Protein AF-A0A4Z2IDH7-F1 (afdb_monomer_lite)

Structure (mmCIF, N/CA/C/O backbone):
data_AF-A0A4Z2IDH7-F1
#
_entry.id   AF-A0A4Z2IDH7-F1
#
loop_
_atom_site.group_PDB
_atom_site.id
_atom_site.type_symbol
_atom_site.label_atom_id
_atom_site.label_alt_id
_atom_site.label_comp_id
_atom_site.label_asym_id
_atom_site.label_entity_id
_atom_site.label_seq_id
_atom_site.pdbx_PDB_ins_code
_atom_site.Cartn_x
_atom_site.Cartn_y
_atom_site.Cartn_z
_atom_site.occupancy
_atom_site.B_iso_or_equiv
_atom_site.auth_seq_id
_atom_site.auth_comp_id
_atom_site.auth_asym_id
_atom_site.auth_atom_id
_atom_site.pdbx_PDB_model_num
ATOM 1 N N . MET A 1 1 ? -23.208 -1.886 43.764 1.00 25.34 1 MET A N 1
ATOM 2 C CA . MET A 1 1 ? -23.148 -1.402 42.373 1.00 25.34 1 MET A CA 1
ATOM 3 C C . MET A 1 1 ? -24.430 -1.863 41.699 1.00 25.34 1 MET A C 1
ATOM 5 O O . MET A 1 1 ? -24.560 -3.045 41.411 1.00 25.34 1 MET A O 1
ATOM 9 N N . TYR A 1 2 ? -25.437 -0.991 41.629 1.00 22.61 2 TYR A N 1
ATOM 10 C CA . TYR A 1 2 ? -26.725 -1.311 41.009 1.00 22.61 2 TYR A CA 1
ATOM 11 C C . TYR A 1 2 ? -26.561 -1.162 39.497 1.00 22.61 2 TYR A C 1
ATOM 13 O O . TYR A 1 2 ? -26.790 -0.091 38.950 1.00 22.61 2 TYR A O 1
ATOM 21 N N . ILE A 1 3 ? -26.103 -2.221 38.831 1.00 31.30 3 ILE A N 1
ATOM 22 C CA . ILE A 1 3 ? -26.179 -2.287 37.372 1.00 31.30 3 ILE A CA 1
ATOM 23 C C . ILE A 1 3 ? -27.661 -2.475 37.059 1.00 31.30 3 ILE A C 1
ATOM 25 O O . ILE A 1 3 ? -28.255 -3.494 37.420 1.00 31.30 3 ILE A O 1
ATOM 29 N N . GLN A 1 4 ? -28.284 -1.460 36.467 1.00 37.16 4 GLN A N 1
ATOM 30 C CA . GLN A 1 4 ? -29.671 -1.529 36.033 1.00 37.16 4 GLN A CA 1
ATOM 31 C C . GLN A 1 4 ? -29.752 -2.449 34.815 1.00 37.16 4 GLN A C 1
ATOM 33 O O . GLN A 1 4 ? -29.723 -2.009 33.670 1.00 37.16 4 GLN A O 1
ATOM 38 N N . PHE A 1 5 ? -29.826 -3.754 35.068 1.00 53.69 5 PHE A N 1
ATOM 39 C CA . PHE A 1 5 ? -30.137 -4.721 34.031 1.00 53.69 5 PHE A CA 1
ATOM 40 C C . PHE A 1 5 ? -31.529 -4.406 33.487 1.00 53.69 5 PHE A C 1
ATOM 42 O O . PHE A 1 5 ? -32.485 -4.225 34.246 1.00 53.69 5 PHE A O 1
ATOM 49 N N . CYS A 1 6 ? -31.657 -4.333 32.164 1.00 60.47 6 CYS A N 1
ATOM 50 C CA . CYS A 1 6 ? -32.967 -4.320 31.538 1.00 60.47 6 CYS A CA 1
ATOM 51 C C . CYS A 1 6 ? -33.608 -5.687 31.824 1.00 60.47 6 CYS A C 1
ATOM 53 O O . CYS A 1 6 ? -33.248 -6.690 31.217 1.00 60.47 6 CYS A O 1
ATOM 55 N N . ILE A 1 7 ? -34.484 -5.749 32.826 1.00 75.94 7 ILE A N 1
ATOM 56 C CA . ILE A 1 7 ? -35.133 -6.996 33.261 1.00 75.94 7 ILE A CA 1
ATOM 57 C C . ILE A 1 7 ? -36.333 -7.360 32.386 1.00 75.94 7 ILE A C 1
ATOM 59 O O . ILE A 1 7 ? -36.768 -8.509 32.385 1.00 75.94 7 ILE A O 1
ATOM 63 N N . GLN A 1 8 ? -36.866 -6.387 31.646 1.00 83.69 8 GLN A N 1
ATOM 64 C CA . GLN A 1 8 ? -38.065 -6.532 30.835 1.00 83.69 8 GLN A CA 1
ATOM 65 C C . GLN A 1 8 ? -37.914 -5.844 29.483 1.00 83.69 8 GLN A C 1
ATOM 67 O O . GLN A 1 8 ? -37.375 -4.743 29.390 1.00 83.69 8 GLN A O 1
ATOM 72 N N . VAL A 1 9 ? -38.457 -6.475 28.447 1.00 84.88 9 VAL A N 1
ATOM 73 C CA . VAL A 1 9 ? -38.640 -5.891 27.119 1.00 84.88 9 VAL A CA 1
ATOM 74 C C . VAL A 1 9 ? -40.101 -5.505 26.936 1.00 84.88 9 VAL A C 1
ATOM 76 O O . VAL A 1 9 ? -40.999 -6.254 27.318 1.00 84.88 9 VAL A O 1
ATOM 79 N N . LYS A 1 10 ? -40.341 -4.337 26.337 1.00 86.56 10 LYS A N 1
ATOM 80 C CA . LYS A 1 10 ? -41.682 -3.867 25.998 1.00 86.56 10 LYS A CA 1
ATOM 81 C C . LYS A 1 10 ? -41.904 -3.944 24.490 1.00 86.56 10 LYS A C 1
ATOM 83 O O . LYS A 1 10 ? -41.189 -3.310 23.716 1.00 86.56 10 LYS A O 1
ATOM 88 N N . ILE A 1 11 ? -42.899 -4.714 24.077 1.00 85.38 11 ILE A N 1
ATOM 89 C CA . ILE A 1 11 ? -43.191 -5.064 22.689 1.00 85.38 11 ILE A CA 1
ATOM 90 C C . ILE A 1 11 ? -44.459 -4.325 22.271 1.00 85.38 11 ILE A C 1
ATOM 92 O O . ILE A 1 11 ? -45.530 -4.540 22.833 1.00 85.38 11 ILE A O 1
ATOM 96 N N . ASN A 1 12 ? -44.332 -3.429 21.292 1.00 84.81 12 ASN A N 1
ATOM 97 C CA . ASN A 1 12 ? -45.478 -2.763 20.680 1.00 84.81 12 ASN A CA 1
ATOM 98 C C . ASN A 1 12 ? -45.909 -3.536 19.429 1.00 84.81 12 ASN A C 1
ATOM 100 O O . ASN A 1 12 ? -45.085 -3.739 18.533 1.00 84.81 12 ASN A O 1
ATOM 104 N N . ILE A 1 13 ? -47.179 -3.940 19.362 1.00 79.00 13 ILE A N 1
ATOM 105 C CA . ILE A 1 13 ? -47.743 -4.661 18.218 1.00 79.00 13 ILE A CA 1
ATOM 106 C C . ILE A 1 13 ? -48.879 -3.807 17.641 1.00 79.00 13 ILE A C 1
ATOM 108 O O . ILE A 1 13 ? -49.955 -3.753 18.231 1.00 79.00 13 ILE A O 1
ATOM 112 N N . PRO A 1 14 ? -48.661 -3.136 16.492 1.00 74.19 14 PRO A N 1
ATOM 113 C CA . PRO A 1 14 ? -49.597 -2.144 15.952 1.00 74.19 14 PRO A CA 1
ATOM 114 C C . PRO A 1 14 ? -51.000 -2.675 15.626 1.00 74.19 14 PRO A C 1
ATOM 116 O O . PRO A 1 14 ? -51.935 -1.894 15.480 1.00 74.19 14 PRO A O 1
ATOM 119 N N . SER A 1 15 ? -51.152 -3.988 15.453 1.00 74.56 15 SER A N 1
ATOM 120 C CA . SER A 1 15 ? -52.416 -4.627 15.072 1.00 74.56 15 SER A CA 1
ATOM 121 C C . SER A 1 15 ? -52.594 -5.940 15.826 1.00 74.56 15 SER A C 1
ATOM 123 O O . SER A 1 15 ? -52.658 -7.014 15.233 1.00 74.56 15 SER A O 1
ATOM 125 N N . LEU A 1 16 ? -52.599 -5.854 17.157 1.00 71.00 16 LEU A N 1
ATOM 126 C CA . LEU A 1 16 ? -52.865 -7.004 18.013 1.00 71.00 16 LEU A CA 1
ATOM 127 C C . LEU A 1 16 ? -54.355 -7.404 17.898 1.00 71.00 16 LEU A C 1
ATOM 129 O O . LEU A 1 16 ? -55.216 -6.525 18.000 1.00 71.00 16 LEU A O 1
ATOM 133 N N . PRO A 1 17 ? -54.692 -8.693 17.700 1.00 69.12 17 PRO A N 1
ATOM 134 C CA . PRO A 1 17 ? -56.068 -9.169 17.838 1.00 69.12 17 PRO A CA 1
ATOM 135 C C . PRO A 1 17 ? -56.624 -8.853 19.233 1.00 69.12 17 PRO A C 1
ATOM 137 O O . PRO A 1 17 ? -55.856 -8.703 20.183 1.00 69.12 17 PRO A O 1
ATOM 140 N N . ALA A 1 18 ? -57.949 -8.779 19.378 1.00 71.75 18 ALA A N 1
ATOM 141 C CA . ALA A 1 18 ? -58.569 -8.603 20.691 1.00 71.75 18 ALA A CA 1
ATOM 142 C C . ALA A 1 18 ? -58.227 -9.802 21.595 1.00 71.75 18 ALA A C 1
ATOM 144 O O . ALA A 1 18 ? -58.647 -10.923 21.317 1.00 71.75 18 ALA A O 1
ATOM 145 N N . ILE A 1 19 ? -57.452 -9.550 22.651 1.00 72.50 19 ILE A N 1
ATOM 146 C CA . ILE A 1 19 ? -57.045 -10.547 23.647 1.00 72.50 19 ILE A CA 1
ATOM 147 C C . ILE A 1 19 ? -58.031 -10.471 24.813 1.00 72.50 19 ILE A C 1
ATOM 149 O O . ILE A 1 19 ? -58.239 -9.400 25.386 1.00 72.50 19 ILE A O 1
ATOM 153 N N . GLY A 1 20 ? -58.690 -11.584 25.125 1.00 68.69 20 GLY A N 1
ATOM 154 C CA . GLY A 1 20 ? -59.659 -11.666 26.212 1.00 68.69 20 GLY A CA 1
ATOM 155 C C . GLY A 1 20 ? -58.995 -11.731 27.590 1.00 68.69 20 GLY A C 1
ATOM 156 O O . GLY A 1 20 ? -57.817 -12.041 27.722 1.00 68.69 20 GLY A O 1
ATOM 157 N N . LEU A 1 21 ? -59.779 -11.520 28.653 1.00 67.19 21 LEU A N 1
ATOM 158 C CA . LEU A 1 21 ? -59.307 -11.605 30.049 1.00 67.19 21 LEU A CA 1
ATOM 159 C C . LEU A 1 21 ? -58.784 -13.001 30.452 1.00 67.19 21 LEU A C 1
ATOM 161 O O . LEU A 1 21 ? -58.122 -13.132 31.477 1.00 67.19 21 LEU A O 1
ATOM 165 N N . ALA A 1 22 ? -59.116 -14.040 29.680 1.00 74.38 22 ALA A N 1
ATOM 166 C CA . ALA A 1 22 ? -58.688 -15.419 29.914 1.00 74.38 22 ALA A CA 1
ATOM 167 C C . ALA A 1 22 ? -57.453 -15.826 29.091 1.00 74.38 22 ALA A C 1
ATOM 169 O O . ALA A 1 22 ? -56.871 -16.878 29.360 1.00 74.38 22 ALA A O 1
ATOM 170 N N . ASP A 1 23 ? -57.066 -15.022 28.099 1.00 81.81 23 ASP A N 1
ATOM 171 C CA . ASP A 1 23 ? -55.954 -15.337 27.210 1.00 81.81 23 ASP A CA 1
ATOM 172 C C . ASP A 1 23 ? -54.621 -15.029 27.892 1.00 81.81 23 ASP A C 1
ATOM 174 O O . ASP A 1 23 ? -54.414 -13.952 28.455 1.00 81.81 23 ASP A O 1
ATOM 178 N N . ARG A 1 24 ? -53.694 -15.986 27.829 1.00 86.50 24 ARG A N 1
ATOM 179 C CA . ARG A 1 24 ? -52.360 -15.852 28.418 1.00 86.50 24 ARG A CA 1
ATOM 180 C C . ARG A 1 24 ? -51.336 -15.557 27.343 1.00 86.50 24 ARG A C 1
ATOM 182 O O . ARG A 1 24 ? -51.208 -16.307 26.375 1.00 86.50 24 ARG A O 1
ATOM 189 N N . LEU A 1 25 ? -50.581 -14.486 27.546 1.00 89.69 25 LEU A N 1
ATOM 190 C CA . LEU A 1 25 ? -49.456 -14.136 26.696 1.00 89.69 25 LEU A CA 1
ATOM 191 C C . LEU A 1 25 ? -48.186 -14.806 27.208 1.00 89.69 25 LEU A C 1
ATOM 193 O O . LEU A 1 25 ? -47.843 -14.695 28.383 1.00 89.69 25 LEU A O 1
ATOM 197 N N . LEU A 1 26 ? -47.466 -15.465 26.308 1.00 92.69 26 LEU A N 1
ATOM 198 C CA . LEU A 1 26 ? -46.193 -16.105 26.604 1.00 92.69 26 LEU A CA 1
ATOM 199 C C . LEU A 1 26 ? -45.114 -15.560 25.674 1.00 92.69 26 LEU A C 1
ATOM 201 O O . LEU A 1 26 ? -45.219 -15.662 24.454 1.00 92.69 26 LEU A O 1
ATOM 205 N N . CYS A 1 27 ? -44.049 -15.022 26.251 1.00 92.06 27 CYS A N 1
ATOM 206 C CA . CYS A 1 27 ? -42.841 -14.675 25.526 1.00 92.06 27 CYS A CA 1
ATOM 207 C C . CYS A 1 27 ? -41.849 -15.832 25.576 1.00 92.06 27 CYS A C 1
ATOM 209 O O . CYS A 1 27 ? -41.499 -16.312 26.652 1.00 92.06 27 CYS A O 1
ATOM 211 N N . SER A 1 28 ? -41.359 -16.242 24.411 1.00 92.81 28 SER A N 1
ATOM 212 C CA . SER A 1 28 ? -40.325 -17.261 24.272 1.00 92.81 28 SER A CA 1
ATOM 213 C C . SER A 1 28 ? -39.066 -16.664 23.650 1.00 92.81 28 SER A C 1
ATOM 215 O O . SER A 1 28 ? -39.102 -16.048 22.580 1.00 92.81 28 SER A O 1
ATOM 217 N N . ILE A 1 29 ? -37.940 -16.834 24.342 1.00 90.69 29 ILE A N 1
ATOM 218 C CA . ILE A 1 29 ? -36.606 -16.382 23.942 1.00 90.69 29 ILE A CA 1
ATOM 219 C C . ILE A 1 29 ? -35.682 -17.598 24.018 1.00 90.69 29 ILE A C 1
ATOM 221 O O . ILE A 1 29 ? -35.167 -17.952 25.080 1.00 90.69 29 ILE A O 1
ATOM 225 N N . LYS A 1 30 ? -35.479 -18.268 22.878 1.00 86.38 30 LYS A N 1
ATOM 226 C CA . LYS A 1 30 ? -34.848 -19.600 22.810 1.00 86.38 30 LYS A CA 1
ATOM 227 C C . LYS A 1 30 ? -35.533 -20.607 23.747 1.00 86.38 30 LYS A C 1
ATOM 229 O O . LYS A 1 30 ? -36.639 -21.036 23.460 1.00 86.38 30 LYS A O 1
ATOM 234 N N . SER A 1 31 ? -34.861 -21.009 24.826 1.00 86.94 31 SER A N 1
ATOM 235 C CA . SER A 1 31 ? -35.349 -21.968 25.822 1.00 86.94 31 SER A CA 1
ATOM 236 C C . SER A 1 31 ? -35.922 -21.296 27.072 1.00 86.94 31 SER A C 1
ATOM 238 O O . SER A 1 31 ? -36.364 -21.989 27.983 1.00 86.94 31 SER A O 1
ATOM 240 N N . PHE A 1 32 ? -35.874 -19.964 27.152 1.00 91.81 32 PHE A N 1
ATOM 241 C CA . PHE A 1 32 ? -36.429 -19.205 28.264 1.00 91.81 32 PHE A CA 1
ATOM 242 C C . PHE A 1 32 ? -37.834 -18.720 27.916 1.00 91.81 32 PHE A C 1
ATOM 244 O O . PHE A 1 32 ? -38.026 -18.064 26.892 1.00 91.81 32 PHE A O 1
ATOM 251 N N . ASN A 1 33 ? -38.791 -19.009 28.794 1.00 92.75 33 ASN A N 1
ATOM 252 C CA . ASN A 1 33 ? -40.174 -18.574 28.656 1.00 92.75 33 ASN A CA 1
ATOM 253 C C . ASN A 1 33 ? -40.542 -17.644 29.816 1.00 92.75 33 ASN A C 1
ATOM 255 O O . ASN A 1 33 ? -40.184 -17.910 30.965 1.00 92.75 33 ASN A O 1
ATOM 259 N N . SER A 1 34 ? -41.266 -16.568 29.521 1.00 92.44 34 SER A N 1
ATOM 260 C CA . SER A 1 34 ? -41.794 -15.633 30.513 1.00 92.44 34 SER A CA 1
ATOM 261 C C . SER A 1 34 ? -43.236 -15.253 30.194 1.00 92.44 34 SER A C 1
ATOM 263 O O . SER A 1 34 ? -43.626 -15.160 29.031 1.00 92.44 34 SER A O 1
ATOM 265 N N . GLU A 1 35 ? -44.044 -15.047 31.231 1.00 91.50 35 GLU A N 1
ATOM 266 C CA . GLU A 1 35 ? -45.408 -14.545 31.068 1.00 91.50 35 GLU A CA 1
ATOM 267 C C . GLU A 1 35 ? -45.372 -13.078 30.614 1.00 91.50 35 GLU A C 1
ATOM 269 O O . GLU A 1 35 ? -44.587 -12.273 31.128 1.00 91.50 35 GLU A O 1
ATOM 274 N N . GLY A 1 36 ? -46.186 -12.751 29.611 1.00 88.88 36 GLY A N 1
ATOM 275 C CA . GLY A 1 36 ? -46.318 -11.409 29.062 1.00 88.88 36 GLY A CA 1
ATOM 276 C C . GLY A 1 36 ? -47.460 -10.649 29.727 1.00 88.88 36 GLY A C 1
ATOM 277 O O . GLY A 1 36 ? -48.584 -11.139 29.785 1.00 88.88 36 GLY A O 1
ATOM 278 N N . THR A 1 37 ? -47.202 -9.428 30.189 1.00 88.12 37 THR A N 1
ATOM 279 C CA . THR A 1 37 ? -48.229 -8.546 30.763 1.00 88.12 37 THR A CA 1
ATOM 280 C C . THR A 1 37 ? -48.574 -7.425 29.791 1.00 88.12 37 THR A C 1
ATOM 282 O O . THR A 1 37 ? -47.695 -6.706 29.316 1.00 88.12 37 THR A O 1
ATOM 285 N N . MET A 1 38 ? -49.856 -7.271 29.461 1.00 85.38 38 MET A N 1
ATOM 286 C CA . MET A 1 38 ? -50.318 -6.196 28.583 1.00 85.38 38 MET A CA 1
ATOM 287 C C . MET A 1 38 ? -50.599 -4.929 29.397 1.00 85.38 38 MET A C 1
ATOM 289 O O . MET A 1 38 ? -51.281 -4.989 30.417 1.00 85.38 38 MET A O 1
ATOM 293 N N . SER A 1 39 ? -50.071 -3.788 28.957 1.00 81.75 39 SER A N 1
ATOM 294 C CA . SER A 1 39 ? -50.416 -2.473 29.504 1.00 81.75 39 SER A CA 1
ATOM 295 C C . SER A 1 39 ? -51.686 -1.911 28.863 1.00 81.75 39 SER A C 1
ATOM 297 O O . SER A 1 39 ? -52.042 -2.286 27.747 1.00 81.75 39 SER A O 1
ATOM 299 N N . ASP A 1 40 ? -52.299 -0.916 29.508 1.00 75.62 40 ASP A N 1
ATOM 300 C CA . ASP A 1 40 ? -53.494 -0.212 29.004 1.00 75.62 40 ASP A CA 1
ATOM 301 C C . ASP A 1 40 ? -53.300 0.417 27.609 1.00 75.62 40 ASP A C 1
ATOM 303 O O . ASP A 1 40 ? -54.253 0.652 26.872 1.00 75.62 40 ASP A O 1
ATOM 307 N N . SER A 1 41 ? -52.047 0.677 27.225 1.00 73.38 41 SER A N 1
ATOM 308 C CA . SER A 1 41 ? -51.647 1.191 25.910 1.00 73.38 41 SER A CA 1
ATOM 309 C C . SER A 1 41 ? -51.460 0.111 24.830 1.00 73.38 41 SER A C 1
ATOM 311 O O . SER A 1 41 ? -51.000 0.435 23.736 1.00 73.38 41 SER A O 1
ATOM 313 N N . GLY A 1 42 ? -51.763 -1.160 25.122 1.00 76.44 42 GLY A N 1
ATOM 314 C CA . GLY A 1 42 ? -51.615 -2.286 24.190 1.00 76.44 42 GLY A CA 1
ATOM 315 C C . GLY A 1 42 ? -50.178 -2.802 24.028 1.00 76.44 42 GLY A C 1
ATOM 316 O O . GLY A 1 42 ? -49.884 -3.527 23.078 1.00 76.44 42 GLY A O 1
ATOM 317 N N . GLN A 1 43 ? -49.263 -2.434 24.932 1.00 85.62 43 GLN A N 1
ATOM 318 C CA . GLN A 1 43 ? -47.868 -2.876 24.898 1.00 85.62 43 GLN A CA 1
ATOM 319 C C . GLN A 1 43 ? -47.681 -4.120 25.772 1.00 85.62 43 GLN A C 1
ATOM 321 O O . GLN A 1 43 ? -48.102 -4.141 26.925 1.00 85.62 43 GLN A O 1
ATOM 326 N N . VAL A 1 44 ? -47.012 -5.146 25.251 1.00 87.50 44 VAL A N 1
ATOM 327 C CA . VAL A 1 44 ? -46.741 -6.383 25.996 1.00 87.50 44 VAL A CA 1
ATOM 328 C C . VAL A 1 44 ? -45.365 -6.296 26.648 1.00 87.50 44 VAL A C 1
ATOM 330 O O . VAL A 1 44 ? -44.367 -6.085 25.962 1.00 87.50 44 VAL A O 1
ATOM 333 N N . SER A 1 45 ? -45.294 -6.451 27.965 1.00 89.50 45 SER A N 1
ATOM 334 C CA . SER A 1 45 ? -44.049 -6.472 28.735 1.00 89.50 45 SER A CA 1
ATOM 335 C C . SER A 1 45 ? -43.675 -7.909 29.083 1.00 89.50 45 SER A C 1
ATOM 337 O O . SER A 1 45 ? -44.487 -8.637 29.643 1.00 89.50 45 SER A O 1
ATOM 339 N N . CYS A 1 46 ? -42.446 -8.313 28.771 1.00 89.75 46 CYS A N 1
ATOM 340 C CA . CYS A 1 46 ? -41.949 -9.666 29.015 1.00 89.75 46 CYS A CA 1
ATOM 341 C C . CYS A 1 46 ? -40.604 -9.635 29.728 1.00 89.75 46 CYS A C 1
ATOM 343 O O . CYS A 1 46 ? -39.755 -8.805 29.404 1.00 89.75 46 CYS A O 1
ATOM 345 N N . ASN A 1 47 ? -40.381 -10.558 30.666 1.00 90.56 47 ASN A N 1
ATOM 346 C CA . ASN A 1 47 ? -39.082 -10.679 31.328 1.00 90.56 47 ASN A CA 1
ATOM 347 C C . ASN A 1 47 ? -38.024 -11.200 30.345 1.00 90.56 47 ASN A C 1
ATOM 349 O O . ASN A 1 47 ? -38.321 -12.054 29.504 1.00 90.56 47 ASN A O 1
ATOM 353 N N . LEU A 1 48 ? -36.796 -10.701 30.476 1.00 88.00 48 LEU A N 1
ATOM 354 C CA . LEU A 1 48 ? -35.631 -11.155 29.717 1.00 88.00 48 LEU A CA 1
ATOM 355 C C . LEU A 1 48 ? -34.890 -12.283 30.464 1.00 88.00 48 LEU A C 1
ATOM 357 O O . LEU A 1 48 ? -34.928 -12.329 31.697 1.00 88.00 48 LEU A O 1
ATOM 361 N N . PRO A 1 49 ? -34.220 -13.205 29.744 1.00 89.62 49 PRO A N 1
ATOM 362 C CA . PRO A 1 49 ? -33.443 -14.271 30.365 1.00 89.62 49 PRO A CA 1
ATOM 363 C C . PRO A 1 49 ? -32.252 -13.716 31.152 1.00 89.62 49 PRO A C 1
ATOM 365 O O . PRO A 1 49 ? -31.710 -12.656 30.838 1.00 89.62 49 PRO A O 1
ATOM 368 N N . HIS A 1 50 ? -31.784 -14.489 32.132 1.00 88.00 50 HIS A N 1
ATOM 369 C CA . HIS A 1 50 ? -30.525 -14.196 32.813 1.00 88.00 50 HIS A CA 1
ATOM 370 C C . HIS A 1 50 ? -29.356 -14.16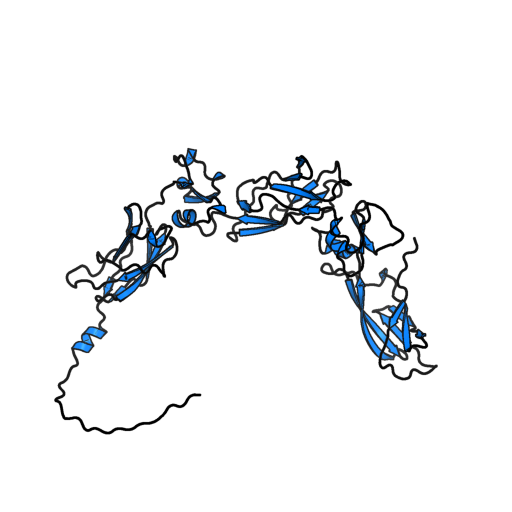8 31.801 1.00 88.00 50 HIS A C 1
ATOM 372 O O . HIS A 1 50 ? -29.336 -15.015 30.901 1.00 88.00 50 HIS A O 1
ATOM 378 N N . PRO A 1 51 ? -28.348 -13.279 31.947 1.00 84.12 51 PRO A N 1
ATOM 379 C CA . PRO A 1 51 ? -27.242 -13.157 30.992 1.00 84.12 51 PRO A CA 1
ATOM 380 C C . PRO A 1 51 ? -26.502 -14.461 30.668 1.00 84.12 51 PRO A C 1
ATOM 382 O O . PRO A 1 51 ? -26.029 -14.636 29.552 1.00 84.12 51 PRO A O 1
ATOM 385 N N . SER A 1 52 ? -26.452 -15.413 31.605 1.00 85.44 52 SER A N 1
ATOM 386 C CA . SER A 1 52 ? -25.842 -16.737 31.390 1.00 85.44 52 SER A CA 1
ATOM 387 C C . SER A 1 52 ? -26.580 -17.625 30.379 1.00 85.44 52 SER A C 1
ATOM 389 O O . SER A 1 52 ? -26.008 -18.600 29.906 1.00 85.44 52 SER A O 1
ATOM 391 N N . LEU A 1 53 ? -27.850 -17.333 30.082 1.00 87.38 53 LEU A N 1
ATOM 392 C CA . LEU A 1 53 ? -28.662 -18.048 29.089 1.00 87.38 53 LEU A CA 1
ATOM 393 C C . LEU A 1 53 ? -28.624 -17.367 27.713 1.00 87.38 53 LEU A C 1
ATOM 395 O O . LEU A 1 53 ? -29.144 -17.911 26.735 1.00 87.38 53 LEU A O 1
ATOM 399 N N . ILE A 1 54 ? -28.026 -16.176 27.625 1.00 87.06 54 ILE A N 1
ATOM 400 C CA . ILE A 1 54 ? -27.851 -15.468 26.362 1.00 87.06 54 ILE A CA 1
ATOM 401 C C . ILE A 1 54 ? -26.670 -16.119 25.628 1.00 87.06 54 ILE A C 1
ATOM 403 O O . ILE A 1 54 ? -25.610 -16.312 26.225 1.00 87.06 54 ILE A O 1
ATOM 407 N N . PRO A 1 55 ? -26.824 -16.488 24.344 1.00 89.75 55 PRO A N 1
ATOM 408 C CA . PRO A 1 55 ? -25.708 -17.000 23.553 1.00 89.75 55 PRO A CA 1
ATOM 409 C C . PRO A 1 55 ? -24.517 -16.037 23.544 1.00 89.75 55 PRO A C 1
ATOM 411 O O . PRO A 1 55 ? -24.679 -14.819 23.576 1.00 89.75 55 PRO A O 1
ATOM 414 N N . HIS A 1 56 ? -23.312 -16.591 23.444 1.00 89.19 56 HIS A N 1
ATOM 415 C CA . HIS A 1 56 ? -22.107 -15.781 23.325 1.00 89.19 56 HIS A CA 1
ATOM 416 C C . HIS A 1 56 ? -22.127 -14.924 22.055 1.00 89.19 56 HIS A C 1
ATOM 418 O O . HIS A 1 56 ? -22.591 -15.354 20.998 1.00 89.19 56 HIS A O 1
ATOM 424 N N . THR A 1 57 ? -21.589 -13.711 22.171 1.00 90.62 57 THR A N 1
ATOM 425 C CA . THR A 1 57 ? -21.368 -12.811 21.038 1.00 90.62 57 THR A CA 1
ATOM 426 C C . THR A 1 57 ? -20.358 -13.436 20.063 1.00 90.62 57 THR A C 1
ATOM 428 O O . THR A 1 57 ? -19.266 -13.793 20.528 1.00 90.62 57 THR A O 1
ATOM 431 N N . PRO A 1 58 ? -20.684 -13.553 18.759 1.00 91.00 58 PRO A N 1
ATOM 432 C CA . PRO A 1 58 ? -19.747 -13.997 17.723 1.00 91.00 58 PRO A CA 1
ATOM 433 C C . PRO A 1 58 ? -18.452 -13.172 17.701 1.00 91.00 58 PRO A C 1
ATOM 435 O O . PRO A 1 58 ? -18.441 -12.028 18.150 1.00 91.00 58 PRO A O 1
ATOM 438 N N . GLU A 1 59 ? -17.357 -13.735 17.184 1.00 86.19 59 GLU A N 1
ATOM 439 C CA . GLU A 1 59 ? -16.043 -13.064 17.187 1.00 86.19 59 GLU A CA 1
ATOM 440 C C . GLU A 1 59 ? -15.996 -11.803 16.311 1.00 86.19 59 GLU A C 1
ATOM 442 O O . GLU A 1 59 ? -15.280 -10.855 16.624 1.00 86.19 59 GLU A O 1
ATOM 447 N N . ASP A 1 60 ? -16.789 -11.768 15.243 1.00 86.81 60 ASP A N 1
ATOM 448 C CA . ASP A 1 60 ? -16.882 -10.676 14.272 1.00 86.81 60 ASP A CA 1
ATOM 449 C C . ASP A 1 60 ? -17.905 -9.587 14.663 1.00 86.81 60 ASP A C 1
ATOM 451 O O . ASP A 1 60 ? -18.034 -8.559 13.984 1.00 86.81 60 ASP A O 1
ATOM 455 N N . GLN A 1 61 ? -18.632 -9.783 15.769 1.00 89.00 61 GLN A N 1
ATOM 456 C CA . GLN A 1 61 ? -19.751 -8.937 16.184 1.00 89.00 61 GLN A CA 1
ATOM 457 C C . GLN A 1 61 ? -19.601 -8.434 17.621 1.00 89.00 61 GLN A C 1
ATOM 459 O O . GLN A 1 61 ? -18.887 -8.990 18.449 1.00 89.00 61 GLN A O 1
ATOM 464 N N . ASP A 1 62 ? -20.310 -7.350 17.924 1.00 89.81 62 ASP A N 1
ATOM 465 C CA . ASP A 1 62 ? -20.435 -6.790 19.271 1.00 89.81 62 ASP A CA 1
ATOM 466 C C . ASP A 1 62 ? -21.830 -7.017 19.878 1.00 89.81 62 ASP A C 1
ATOM 468 O O . ASP A 1 62 ? -22.104 -6.586 20.997 1.00 89.81 62 ASP A O 1
ATOM 472 N N . PHE A 1 63 ? -22.699 -7.743 19.169 1.00 91.94 63 PHE A N 1
ATOM 473 C CA . PHE A 1 63 ? -24.012 -8.163 19.636 1.00 91.94 63 PHE A CA 1
ATOM 474 C C . PHE A 1 63 ? -24.354 -9.579 19.174 1.00 91.94 63 PHE A C 1
ATOM 476 O O . PHE A 1 63 ? -23.727 -10.137 18.279 1.00 91.94 63 PHE A O 1
ATOM 483 N N . VAL A 1 64 ? -25.377 -10.155 19.793 1.00 91.94 64 VAL A N 1
ATOM 484 C CA . VAL A 1 64 ? -26.049 -11.361 19.322 1.00 91.94 64 VAL A CA 1
ATOM 485 C C . VAL A 1 64 ? -27.533 -11.065 19.143 1.00 91.94 64 VAL A C 1
ATOM 487 O O . VAL A 1 64 ? -28.186 -10.508 20.028 1.00 91.94 64 VAL A O 1
ATOM 490 N N . ALA A 1 65 ? -28.068 -11.396 17.970 1.00 92.44 65 ALA A N 1
ATOM 491 C CA . ALA A 1 65 ? -29.494 -11.300 17.699 1.00 92.44 65 ALA A CA 1
ATOM 492 C C . ALA A 1 65 ? -30.195 -12.581 18.164 1.00 92.44 65 ALA A C 1
ATOM 494 O O . ALA A 1 65 ? -29.778 -13.694 17.840 1.00 92.44 65 ALA A O 1
ATOM 495 N N . VAL A 1 66 ? -31.264 -12.427 18.940 1.00 91.69 66 VAL A N 1
ATOM 496 C CA . VAL A 1 66 ? -32.092 -13.535 19.413 1.00 91.69 66 VAL A CA 1
ATOM 497 C C . VAL A 1 66 ? -33.548 -13.218 19.109 1.00 91.69 66 VAL A C 1
ATOM 499 O O . VAL A 1 66 ? -34.044 -12.149 19.457 1.00 91.69 66 VAL A O 1
ATOM 502 N N . ALA A 1 67 ? -34.241 -14.149 18.459 1.00 92.62 67 ALA A N 1
ATOM 503 C CA . ALA A 1 67 ? -35.665 -14.017 18.193 1.00 92.62 67 ALA A CA 1
ATOM 504 C C . ALA A 1 67 ? -36.464 -14.059 19.506 1.00 92.62 67 ALA A C 1
ATOM 506 O O . ALA A 1 67 ? -36.412 -15.049 20.239 1.00 92.62 67 ALA A O 1
ATOM 507 N N . VAL A 1 68 ? -37.208 -12.989 19.774 1.00 91.19 68 VAL A N 1
ATOM 508 C CA . VAL A 1 68 ? -38.254 -12.927 20.794 1.00 91.19 68 VAL A CA 1
ATOM 509 C C . VAL A 1 68 ? -39.566 -13.241 20.097 1.00 91.19 68 VAL A C 1
ATOM 511 O O . VAL A 1 68 ? -39.952 -12.543 19.155 1.00 91.19 68 VAL A O 1
ATOM 514 N N . ARG A 1 69 ? -40.223 -14.306 20.544 1.00 92.62 69 ARG A N 1
ATOM 515 C CA . ARG A 1 69 ? -41.492 -14.783 19.998 1.00 92.62 69 ARG A CA 1
ATOM 516 C C . ARG A 1 69 ? -42.591 -14.570 21.021 1.00 92.62 69 ARG A C 1
ATOM 518 O O . ARG A 1 69 ? -42.383 -14.857 22.197 1.00 92.62 69 ARG A O 1
ATOM 525 N N . LEU A 1 70 ? -43.739 -14.079 20.583 1.00 91.00 70 LEU A N 1
ATOM 526 C CA . LEU A 1 70 ? -44.915 -13.896 21.423 1.00 91.00 70 LEU A CA 1
ATOM 527 C C . LEU A 1 70 ? -45.986 -14.905 21.022 1.00 91.00 70 LEU A C 1
ATOM 529 O O . LEU A 1 70 ? -46.346 -14.980 19.850 1.00 91.00 70 LEU A O 1
ATOM 533 N N . PHE A 1 71 ? -46.521 -15.622 22.001 1.00 90.88 71 PHE A N 1
ATOM 534 C CA . PHE A 1 71 ? -47.582 -16.604 21.835 1.00 90.88 71 PHE A CA 1
ATOM 535 C C . PHE A 1 71 ? -48.820 -16.229 22.651 1.00 90.88 71 PHE A C 1
ATOM 537 O O . PHE A 1 71 ? -48.702 -15.638 23.724 1.00 90.88 71 PHE A O 1
ATOM 544 N N . VAL A 1 72 ? -49.996 -16.630 22.170 1.00 89.50 72 VAL A N 1
ATOM 545 C CA . VAL A 1 72 ? -51.240 -16.692 22.955 1.00 89.50 72 VAL A CA 1
ATOM 546 C C . VAL A 1 72 ? -51.535 -18.143 23.280 1.00 89.50 72 VAL A C 1
ATOM 548 O O . VAL A 1 72 ? -51.464 -19.004 22.396 1.00 89.50 72 VAL A O 1
ATOM 551 N N . ASN A 1 73 ? -51.880 -18.406 24.541 1.00 85.81 73 ASN A N 1
ATOM 552 C CA . ASN A 1 73 ? -52.292 -19.722 25.032 1.00 85.81 73 ASN A CA 1
ATOM 553 C C . ASN A 1 73 ? -51.308 -20.831 24.603 1.00 85.81 73 ASN A C 1
ATOM 555 O O . ASN A 1 73 ? -51.717 -21.916 24.192 1.00 85.81 73 ASN A O 1
ATOM 559 N N . GLU A 1 74 ? -50.007 -20.504 24.628 1.00 83.44 74 GLU A N 1
ATOM 560 C CA . GLU A 1 74 ? -48.851 -21.373 24.329 1.00 83.44 74 GLU A CA 1
ATOM 561 C C . GLU A 1 74 ? -48.774 -21.960 22.907 1.00 83.44 74 GLU A C 1
ATOM 563 O O . GLU A 1 74 ? -47.789 -22.607 22.560 1.00 83.44 74 GLU A O 1
ATOM 568 N N . SER A 1 75 ? -49.781 -21.730 22.067 1.00 84.44 75 SER A N 1
ATOM 569 C CA . SER A 1 75 ? -49.984 -22.479 20.823 1.00 84.44 75 SER A CA 1
ATOM 570 C C . SER A 1 75 ? -49.990 -21.600 19.576 1.00 84.44 75 SER A C 1
ATOM 572 O O . SER A 1 75 ? -49.555 -22.048 18.516 1.00 84.44 75 SER A O 1
ATOM 574 N N . VAL A 1 76 ? -50.434 -20.345 19.684 1.00 88.44 76 VAL A N 1
ATOM 575 C CA . VAL A 1 76 ? -50.559 -19.436 18.535 1.00 88.44 76 VAL A CA 1
ATOM 576 C C . VAL A 1 76 ? -49.475 -18.367 18.593 1.00 88.44 76 VAL A C 1
ATOM 578 O O . VAL A 1 76 ? -49.513 -17.510 19.472 1.00 88.44 76 VAL A O 1
ATOM 581 N N . GLU A 1 77 ? -48.519 -18.397 17.659 1.00 90.44 77 GLU A N 1
ATOM 582 C CA . GLU A 1 77 ? -47.502 -17.345 17.519 1.00 90.44 77 GLU A CA 1
ATOM 583 C C . GLU A 1 77 ? -48.141 -16.072 16.943 1.00 90.44 77 GLU A C 1
ATOM 585 O O . GLU A 1 77 ? -48.675 -16.079 15.836 1.00 90.44 77 GLU A O 1
ATOM 590 N N . LEU A 1 78 ? -48.089 -14.972 17.694 1.00 88.38 78 LEU A N 1
ATOM 591 C CA . LEU A 1 78 ? -48.603 -13.667 17.275 1.00 88.38 78 LEU A CA 1
ATOM 592 C C . LEU A 1 78 ? -47.572 -12.842 16.511 1.00 88.38 78 LEU A C 1
ATOM 594 O O . LEU A 1 78 ? -47.914 -12.116 15.580 1.00 88.38 78 LEU A O 1
ATOM 598 N N . ALA A 1 79 ? -46.324 -12.871 16.973 1.00 87.94 79 ALA A N 1
ATOM 599 C CA . ALA A 1 79 ? -45.266 -12.024 16.452 1.00 87.94 79 ALA A CA 1
ATOM 600 C C . ALA A 1 79 ? -43.896 -12.598 16.803 1.00 87.94 79 ALA A C 1
ATOM 602 O O . ALA A 1 79 ? -43.687 -13.108 17.904 1.00 87.94 79 ALA A O 1
ATOM 603 N N . THR A 1 80 ? -42.944 -12.402 15.896 1.00 91.69 80 THR A N 1
ATOM 604 C CA . THR A 1 80 ? -41.532 -12.696 16.123 1.00 91.69 80 THR A CA 1
ATOM 605 C C . THR A 1 80 ? -40.692 -11.509 15.688 1.00 91.69 80 THR A C 1
ATOM 607 O O . THR A 1 80 ? -40.898 -10.941 14.614 1.00 91.69 80 THR A O 1
ATOM 610 N N . ARG A 1 81 ? -39.725 -11.122 16.522 1.00 89.31 81 ARG A N 1
ATOM 611 C CA . ARG A 1 81 ? -38.753 -10.080 16.185 1.00 89.31 81 ARG A CA 1
ATOM 612 C C . ARG A 1 81 ? -37.397 -10.386 16.790 1.00 89.31 81 ARG A C 1
ATOM 614 O O . ARG A 1 81 ? -37.300 -10.880 17.908 1.00 89.31 81 ARG A O 1
ATOM 621 N N . GLU A 1 82 ? -36.340 -10.048 16.066 1.00 91.19 82 GLU A N 1
ATOM 622 C CA . GLU A 1 82 ? -34.990 -10.127 16.606 1.00 91.19 82 GLU A CA 1
ATOM 623 C C . GLU A 1 82 ? -34.735 -9.009 17.617 1.00 91.19 82 GLU A C 1
ATOM 625 O O . GLU A 1 82 ? -34.912 -7.821 17.329 1.00 91.19 82 GLU A O 1
ATOM 630 N N . PHE A 1 83 ? -34.282 -9.406 18.799 1.00 88.44 83 PHE A N 1
ATOM 631 C CA . PHE A 1 83 ? -33.770 -8.523 19.831 1.00 88.44 83 PHE A CA 1
ATOM 632 C C . PHE A 1 83 ? -32.252 -8.675 19.910 1.00 88.44 83 PHE A C 1
ATOM 634 O O . PHE A 1 83 ? -31.729 -9.790 19.913 1.00 88.44 83 PHE A O 1
ATOM 641 N N . LYS A 1 84 ? -31.533 -7.552 19.942 1.00 90.25 84 LYS A N 1
ATOM 642 C CA . LYS A 1 84 ? -30.068 -7.536 19.935 1.00 90.25 84 LYS A CA 1
ATOM 643 C C . LYS A 1 84 ? -29.550 -7.366 21.356 1.00 90.25 84 LYS A C 1
ATOM 645 O O . LYS A 1 84 ? -29.791 -6.335 21.977 1.00 90.25 84 LYS A O 1
ATOM 650 N N . PHE A 1 85 ? -28.817 -8.360 21.839 1.00 90.81 85 PHE A N 1
ATOM 651 C CA . PHE A 1 85 ? -28.066 -8.279 23.087 1.00 90.81 85 PHE A CA 1
ATOM 652 C C . PHE A 1 85 ? -26.627 -7.909 22.758 1.00 90.81 85 PHE A C 1
ATOM 654 O O . PHE A 1 85 ? -25.909 -8.699 22.147 1.00 90.81 85 PHE A O 1
ATOM 661 N N . TYR A 1 86 ? -26.223 -6.698 23.115 1.00 91.25 86 TYR A N 1
ATOM 662 C CA . TYR A 1 86 ? -24.874 -6.211 22.866 1.00 91.25 86 TYR A CA 1
ATOM 663 C C . TYR A 1 86 ? -23.934 -6.524 24.029 1.00 91.25 86 TYR A C 1
ATOM 665 O O . TYR A 1 86 ? -24.361 -6.840 25.137 1.00 91.25 86 TYR A O 1
ATOM 673 N N . ASN A 1 87 ? -22.636 -6.445 23.761 1.00 91.25 87 ASN A N 1
ATOM 674 C CA . ASN A 1 87 ? -21.586 -6.611 24.748 1.00 91.25 87 ASN A CA 1
ATOM 675 C C . ASN A 1 87 ? -20.472 -5.604 24.455 1.00 91.25 87 ASN A C 1
ATOM 677 O O . ASN A 1 87 ? -19.680 -5.795 23.532 1.00 91.25 87 ASN A O 1
ATOM 681 N N . CYS A 1 88 ? -20.378 -4.547 25.263 1.00 92.94 88 CYS A N 1
ATOM 682 C CA . CYS A 1 88 ? -19.352 -3.520 25.094 1.00 92.94 88 CYS A CA 1
ATOM 683 C C . CYS A 1 88 ? -17.928 -4.099 25.096 1.00 92.94 88 CYS A C 1
ATOM 685 O O . CYS A 1 88 ? -17.113 -3.713 24.262 1.00 92.94 88 CYS A O 1
ATOM 687 N N . ALA A 1 89 ? -17.627 -5.107 25.918 1.00 91.88 89 ALA A N 1
ATOM 688 C CA . ALA A 1 89 ? -16.308 -5.744 25.924 1.00 91.88 89 ALA A CA 1
ATOM 689 C C . ALA A 1 89 ? -15.985 -6.503 24.616 1.00 91.88 89 ALA A C 1
ATOM 691 O O . ALA A 1 89 ? -14.819 -6.754 24.313 1.00 91.88 89 ALA A O 1
ATOM 692 N N . ALA A 1 90 ? -16.991 -6.864 23.812 1.00 91.44 90 ALA A N 1
ATOM 693 C CA . ALA A 1 90 ? -16.789 -7.496 22.508 1.00 91.44 90 ALA A CA 1
ATOM 694 C C . ALA A 1 90 ? -16.245 -6.529 21.444 1.00 91.44 90 ALA A C 1
ATOM 696 O O . ALA A 1 90 ? -15.516 -6.963 20.554 1.00 91.44 90 ALA A O 1
ATOM 697 N N . THR A 1 91 ? -16.513 -5.225 21.572 1.00 90.50 91 THR A N 1
ATOM 698 C CA . THR A 1 91 ? -16.019 -4.190 20.638 1.00 90.50 91 THR A CA 1
ATOM 699 C C . THR A 1 91 ? -14.491 -4.194 20.519 1.00 90.50 91 THR A C 1
ATOM 701 O O . THR A 1 91 ? -13.941 -4.092 19.425 1.00 90.50 91 THR A O 1
ATOM 704 N N . VAL A 1 92 ? -13.808 -4.424 21.642 1.00 90.19 92 VAL A N 1
ATOM 705 C CA . VAL A 1 92 ? -12.346 -4.526 21.747 1.00 90.19 92 VAL A CA 1
ATOM 706 C C . VAL A 1 92 ? -11.807 -5.759 21.021 1.00 90.19 92 VAL A C 1
ATOM 708 O O . VAL A 1 92 ? -10.768 -5.694 20.371 1.00 90.19 92 VAL A O 1
ATOM 711 N N . ARG A 1 93 ? -12.521 -6.889 21.103 1.00 86.75 93 ARG A N 1
ATOM 712 C CA . ARG A 1 93 ? -12.125 -8.137 20.429 1.00 86.75 93 ARG A CA 1
ATOM 713 C C . ARG A 1 93 ? -12.212 -8.002 18.911 1.00 86.75 93 ARG A C 1
ATOM 715 O O . ARG A 1 93 ? -11.325 -8.488 18.217 1.00 86.75 93 ARG A O 1
ATOM 722 N N . LYS A 1 94 ? -13.239 -7.297 18.430 1.00 86.00 94 LYS A N 1
ATOM 723 C CA . LYS A 1 94 ? -13.451 -7.001 17.010 1.00 86.00 94 LYS A CA 1
ATOM 724 C C . LYS A 1 94 ? -12.378 -6.069 16.434 1.00 86.00 94 LYS A C 1
ATOM 726 O O . LYS A 1 94 ? -11.947 -6.265 15.303 1.00 86.00 94 LYS A O 1
ATOM 731 N N . SER A 1 95 ? -11.927 -5.087 17.215 1.00 89.69 95 SER A N 1
ATOM 732 C CA . SER A 1 95 ? -10.962 -4.067 16.782 1.00 89.69 95 SER A CA 1
ATOM 733 C C . SER A 1 95 ? -9.746 -4.020 17.704 1.00 89.69 95 SER A C 1
ATOM 735 O O . SER A 1 95 ? -9.528 -3.058 18.437 1.00 89.69 95 SER A O 1
ATOM 737 N N . GLN A 1 96 ? -8.922 -5.067 17.654 1.00 90.25 96 GLN A N 1
ATOM 738 C CA . GLN A 1 96 ? -7.808 -5.238 18.596 1.00 90.25 96 GLN A CA 1
ATOM 739 C C . GLN A 1 96 ? -6.723 -4.158 18.502 1.00 90.25 96 GLN A C 1
ATOM 741 O O . GLN A 1 96 ? -6.009 -3.943 19.475 1.00 90.25 96 GLN A O 1
ATOM 746 N N . ASN A 1 97 ? -6.560 -3.514 17.343 1.00 94.00 97 ASN A N 1
ATOM 747 C CA . ASN A 1 97 ? -5.556 -2.462 17.145 1.00 94.00 97 ASN A CA 1
ATOM 748 C C . ASN A 1 97 ? -6.101 -1.058 17.462 1.00 94.00 97 ASN A C 1
ATOM 750 O O . ASN A 1 97 ? -5.333 -0.107 17.434 1.00 94.00 97 ASN A O 1
ATOM 754 N N . THR A 1 98 ? -7.403 -0.918 17.735 1.00 96.00 98 THR A N 1
ATOM 755 C CA . THR A 1 98 ? -8.063 0.351 18.099 1.00 96.00 98 THR A CA 1
ATOM 756 C C . THR A 1 98 ? -9.141 0.155 19.182 1.00 96.00 98 THR A C 1
ATOM 758 O O . THR A 1 98 ? -10.299 0.545 18.991 1.00 96.00 98 THR A O 1
ATOM 761 N N . PRO A 1 99 ? -8.808 -0.493 20.318 1.00 96.06 99 PRO A N 1
ATOM 762 C CA . PRO A 1 99 ? -9.783 -0.875 21.338 1.00 96.06 99 PRO A CA 1
ATOM 763 C C . PRO A 1 99 ? -10.554 0.290 21.984 1.00 96.06 99 PRO A C 1
ATOM 765 O O . PRO A 1 99 ? -11.758 0.151 22.214 1.00 96.06 99 PRO A O 1
ATOM 768 N N . CYS A 1 100 ? -9.914 1.428 22.273 1.00 96.75 100 CYS A N 1
ATOM 769 C CA . CYS A 1 100 ? -10.578 2.576 22.898 1.00 96.75 100 CYS A CA 1
ATOM 770 C C . CYS A 1 100 ? -11.550 3.238 21.923 1.00 96.75 100 CYS A C 1
ATOM 772 O O . CYS A 1 100 ? -12.735 3.382 22.238 1.00 96.75 100 CYS A O 1
ATOM 774 N N . MET A 1 101 ? -11.080 3.583 20.723 1.00 96.25 101 MET A N 1
ATOM 775 C CA . MET A 1 101 ? -11.900 4.172 19.668 1.00 96.25 101 MET A CA 1
ATOM 776 C C . MET A 1 101 ? -13.088 3.275 19.323 1.00 96.25 101 MET A C 1
ATOM 778 O O . MET A 1 101 ? -14.214 3.766 19.256 1.00 96.25 101 MET A O 1
ATOM 782 N N . ALA A 1 102 ? -12.875 1.963 19.171 1.00 95.88 102 ALA A N 1
ATOM 783 C CA . ALA A 1 102 ? -13.953 1.014 18.902 1.00 95.88 102 ALA A CA 1
ATOM 784 C C . ALA A 1 102 ? -14.992 0.974 20.031 1.00 95.88 102 ALA A C 1
ATOM 786 O O . ALA A 1 102 ? -16.195 0.965 19.763 1.00 95.88 102 ALA A O 1
ATOM 787 N N . CYS A 1 103 ? -14.540 1.013 21.286 1.00 96.56 103 CYS A N 1
ATOM 788 C CA . CYS A 1 103 ? -15.422 1.069 22.443 1.00 96.56 103 CYS A CA 1
ATOM 789 C C . CYS A 1 103 ? -16.294 2.331 22.433 1.00 96.56 103 CYS A C 1
ATOM 791 O O . CYS A 1 103 ? -17.520 2.251 22.462 1.00 96.56 103 CYS A O 1
ATOM 793 N N . VAL A 1 104 ? -15.688 3.517 22.352 1.00 96.44 104 VAL A N 1
ATOM 794 C CA . VAL A 1 104 ? -16.429 4.780 22.506 1.00 96.44 104 VAL A CA 1
ATOM 795 C C . VAL A 1 104 ? -17.234 5.156 21.261 1.00 96.44 104 VAL A C 1
ATOM 797 O O . VAL A 1 104 ? -18.203 5.910 21.376 1.00 96.44 104 VAL A O 1
ATOM 800 N N . ALA A 1 105 ? -16.883 4.617 20.089 1.00 95.69 105 ALA A N 1
ATOM 801 C CA . ALA A 1 105 ? -17.656 4.743 18.853 1.00 95.69 105 ALA A CA 1
ATOM 802 C C . ALA A 1 105 ? -18.808 3.726 18.741 1.00 95.69 105 ALA A C 1
ATOM 804 O O . ALA A 1 105 ? -19.649 3.861 17.852 1.00 95.69 105 ALA A O 1
ATOM 805 N N . SER A 1 106 ? -18.869 2.737 19.639 1.00 94.31 106 SER A N 1
ATOM 806 C CA . SER A 1 106 ? -19.922 1.720 19.680 1.00 94.31 106 SER A CA 1
ATOM 807 C C . SER A 1 106 ? -21.321 2.331 19.665 1.00 94.31 106 SER A C 1
ATOM 809 O O . SER A 1 106 ? -21.623 3.231 20.447 1.00 94.31 106 SER A O 1
ATOM 811 N N . LEU A 1 107 ? -22.214 1.789 18.835 1.00 92.94 107 LEU A N 1
ATOM 812 C CA . LEU A 1 107 ? -23.610 2.235 18.742 1.00 92.94 107 LEU A CA 1
ATOM 813 C C . LEU A 1 107 ? -24.409 1.995 20.034 1.00 92.94 107 LEU A C 1
ATOM 815 O O . LEU A 1 107 ? -25.496 2.547 20.190 1.00 92.94 107 LEU A O 1
ATOM 819 N N . TRP A 1 108 ? -23.872 1.185 20.948 1.00 91.56 108 TRP A N 1
ATOM 820 C CA . TRP A 1 108 ? -24.534 0.736 22.171 1.00 91.56 108 TRP A CA 1
ATOM 821 C C . TRP A 1 108 ? -24.338 1.667 23.373 1.00 91.56 108 TRP A C 1
ATOM 823 O O . TRP A 1 108 ? -24.863 1.394 24.446 1.00 91.56 108 TRP A O 1
ATOM 833 N N . GLY A 1 109 ? -23.599 2.771 23.210 1.00 92.00 109 GLY A N 1
ATOM 834 C CA . GLY A 1 109 ? -23.349 3.709 24.305 1.00 92.00 109 GLY A CA 1
ATOM 835 C C . GLY A 1 109 ? -22.381 3.146 25.345 1.00 92.00 109 GLY A C 1
ATOM 836 O O . GL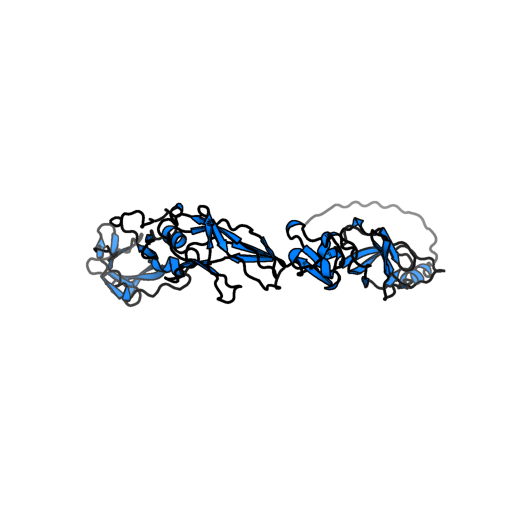Y A 1 109 ? -22.690 3.119 26.531 1.00 92.00 109 GLY A O 1
ATOM 837 N N . CYS A 1 110 ? -21.215 2.679 24.900 1.00 95.00 110 CYS A N 1
ATOM 838 C CA . CYS A 1 110 ? -20.175 2.149 25.782 1.00 95.00 110 CYS A CA 1
ATOM 839 C C . CYS A 1 110 ? -19.225 3.248 26.288 1.00 95.00 110 CYS A C 1
ATOM 841 O O . CYS A 1 110 ? -19.113 4.327 25.697 1.00 95.00 110 CYS A O 1
ATOM 843 N N . GLN A 1 111 ? -18.493 2.946 27.359 1.00 96.00 111 GLN A N 1
ATOM 844 C CA . GLN A 1 111 ? -17.421 3.777 27.902 1.00 96.00 111 GLN A CA 1
ATOM 845 C C . GLN A 1 111 ? -16.118 2.985 28.041 1.00 96.00 111 GLN A C 1
ATOM 847 O O . GLN A 1 111 ? -16.124 1.775 28.279 1.00 96.00 111 GLN A O 1
ATOM 852 N N . TRP A 1 112 ? -14.996 3.689 27.935 1.00 96.12 112 TRP A N 1
ATOM 853 C CA . TRP A 1 112 ? -13.660 3.129 28.078 1.00 96.12 112 TRP A CA 1
ATOM 854 C C . TRP A 1 112 ? -13.014 3.558 29.394 1.00 96.12 112 TRP A C 1
ATOM 856 O O . TRP A 1 112 ? -12.992 4.746 29.727 1.00 96.12 112 TRP A O 1
ATOM 866 N N . ASN A 1 113 ? -12.447 2.596 30.121 1.00 94.44 113 ASN A N 1
ATOM 867 C CA . ASN A 1 113 ? -11.628 2.839 31.303 1.00 94.44 113 ASN A CA 1
ATOM 868 C C . ASN A 1 113 ? -10.154 2.648 30.943 1.00 94.44 113 ASN A C 1
ATOM 870 O O . ASN A 1 113 ? -9.699 1.532 30.690 1.00 94.44 113 ASN A O 1
ATOM 874 N N . THR A 1 114 ? -9.390 3.737 30.950 1.00 92.94 114 THR A N 1
ATOM 875 C CA . THR A 1 114 ? -7.986 3.718 30.532 1.00 92.94 114 THR A CA 1
ATOM 876 C C . THR A 1 114 ? -7.057 3.015 31.519 1.00 92.94 114 THR A C 1
ATOM 878 O O . THR A 1 114 ? -6.041 2.464 31.110 1.00 92.94 114 THR A O 1
ATOM 881 N N . ARG A 1 115 ? -7.391 2.990 32.815 1.00 88.81 115 ARG A N 1
ATOM 882 C CA . ARG A 1 115 ? -6.564 2.323 33.833 1.00 88.81 115 ARG A CA 1
ATOM 883 C C . ARG A 1 115 ? -6.687 0.811 33.727 1.00 88.81 115 ARG A C 1
ATOM 885 O O . ARG A 1 115 ? -5.682 0.105 33.730 1.00 88.81 115 ARG A O 1
ATOM 892 N N . ASP A 1 116 ? -7.925 0.341 33.654 1.00 90.19 116 ASP A N 1
ATOM 893 C CA . ASP A 1 116 ? -8.231 -1.086 33.666 1.00 90.19 116 ASP A CA 1
ATOM 894 C C . ASP A 1 116 ? -8.160 -1.667 32.242 1.00 90.19 116 ASP A C 1
ATOM 896 O O . ASP A 1 116 ? -7.997 -2.877 32.064 1.00 90.19 116 ASP A O 1
ATOM 900 N N . HIS A 1 117 ? -8.150 -0.788 31.230 1.00 92.62 117 HIS A N 1
ATOM 901 C CA . HIS A 1 117 ? -8.079 -1.097 29.805 1.00 92.62 117 HIS A CA 1
ATOM 902 C C . HIS A 1 117 ? -9.242 -2.006 29.394 1.00 92.62 117 HIS A C 1
ATOM 904 O O . HIS A 1 117 ? -9.067 -3.114 28.879 1.00 92.62 117 HIS A O 1
ATOM 910 N N . THR A 1 118 ? -10.445 -1.554 29.739 1.00 93.75 118 THR A N 1
ATOM 911 C CA . THR A 1 118 ? -11.696 -2.289 29.565 1.00 93.75 118 THR A CA 1
ATOM 912 C C . THR A 1 118 ? -12.763 -1.395 28.951 1.00 93.75 118 THR A C 1
ATOM 914 O O . THR A 1 118 ? -12.837 -0.194 29.221 1.00 93.75 118 THR A O 1
ATOM 917 N N . CYS A 1 119 ? -13.609 -2.016 28.130 1.00 95.25 119 CYS A N 1
ATOM 918 C CA . CYS A 1 119 ? -14.819 -1.409 27.600 1.00 95.25 119 CYS A CA 1
ATOM 919 C C . CYS A 1 119 ? -16.030 -1.957 28.355 1.00 95.25 119 CYS A C 1
ATOM 921 O O . CYS A 1 119 ? -16.206 -3.176 28.431 1.00 95.25 119 CYS A O 1
ATOM 923 N N . SER A 1 120 ? -16.859 -1.070 28.893 1.00 94.19 120 SER A N 1
ATOM 924 C CA . SER A 1 120 ? -18.063 -1.421 29.647 1.00 94.19 120 SER A CA 1
ATOM 925 C C . SER A 1 120 ? -19.255 -0.592 29.189 1.00 94.19 120 SER A C 1
ATOM 927 O O . SER A 1 120 ? -19.109 0.379 28.441 1.00 94.19 120 SER A O 1
ATOM 929 N N . ASP A 1 121 ? -20.438 -0.960 29.668 1.00 91.75 121 ASP A N 1
ATOM 930 C CA . ASP A 1 121 ? -21.624 -0.120 29.536 1.00 91.75 121 ASP A CA 1
ATOM 931 C C . ASP A 1 121 ? -21.382 1.234 30.213 1.00 91.75 121 ASP A C 1
ATOM 933 O O . ASP A 1 121 ? -20.625 1.337 31.187 1.00 91.75 121 ASP A O 1
ATOM 937 N N . MET A 1 122 ? -21.989 2.284 29.666 1.00 88.44 122 MET A N 1
ATOM 938 C CA . MET A 1 122 ? -21.868 3.628 30.216 1.00 88.44 122 MET A CA 1
ATOM 939 C C . MET A 1 122 ? -22.558 3.735 31.581 1.00 88.44 122 MET A C 1
ATOM 941 O O . MET A 1 122 ? -23.736 3.417 31.719 1.00 88.44 122 MET A O 1
ATOM 945 N N . ASP A 1 123 ? -21.823 4.243 32.571 1.00 87.19 123 ASP A N 1
ATOM 946 C CA . ASP A 1 123 ? -22.310 4.482 33.932 1.00 87.19 123 ASP A CA 1
ATOM 947 C C . ASP A 1 123 ? -22.126 5.961 34.300 1.00 87.19 123 ASP A C 1
ATOM 949 O O . ASP A 1 123 ? -21.005 6.449 34.431 1.00 87.19 123 ASP A O 1
ATOM 953 N N . GLU A 1 124 ? -23.219 6.705 34.472 1.00 82.94 124 GLU A N 1
ATOM 954 C CA . GLU A 1 124 ? -23.192 8.139 34.812 1.00 82.94 124 GLU A CA 1
ATOM 955 C C . GLU A 1 124 ? -22.574 8.446 36.188 1.00 82.94 124 GLU A C 1
ATOM 957 O O . GLU A 1 124 ? -22.148 9.579 36.448 1.00 82.94 124 GLU A O 1
ATOM 962 N N . SER A 1 125 ? -22.510 7.453 37.080 1.00 83.62 125 SER A N 1
ATOM 963 C CA . SER A 1 125 ? -21.897 7.599 38.400 1.00 83.62 125 SER A CA 1
ATOM 964 C C . SER A 1 125 ? -20.367 7.592 38.333 1.00 83.62 125 SER A C 1
ATOM 966 O O . SER A 1 125 ? -19.710 8.278 39.121 1.00 83.62 125 SER A O 1
ATOM 968 N N . GLU A 1 126 ? -19.790 6.901 37.347 1.00 81.81 126 GLU A N 1
ATOM 969 C CA . GLU A 1 126 ? -18.349 6.856 37.140 1.00 81.81 126 GLU A CA 1
ATOM 970 C C . GLU A 1 126 ? -17.861 8.104 36.403 1.00 81.81 126 GLU A C 1
ATOM 972 O O . GLU A 1 126 ? -18.072 8.290 35.197 1.00 81.81 126 GLU A O 1
ATOM 977 N N . LYS A 1 127 ? -17.167 8.969 37.145 1.00 78.06 127 LYS A N 1
ATOM 978 C CA . LYS A 1 127 ? -16.581 10.214 36.644 1.00 78.06 127 LYS A CA 1
ATOM 979 C C . LYS A 1 127 ? -15.090 10.251 36.943 1.00 78.06 127 LYS A C 1
ATOM 981 O O . LYS A 1 127 ? -14.643 9.834 38.007 1.00 78.06 127 LYS A O 1
ATOM 986 N N . GLY A 1 128 ? -14.316 10.792 36.010 1.00 81.31 128 GLY A N 1
ATOM 987 C CA . GLY A 1 128 ? -12.891 11.023 36.212 1.00 81.31 128 GLY A CA 1
ATOM 988 C C . GLY A 1 128 ? -12.115 11.160 34.905 1.00 81.31 128 GLY A C 1
ATOM 989 O O . GLY A 1 128 ? -12.641 10.856 33.833 1.00 81.31 128 GLY A O 1
ATOM 990 N N . PRO A 1 129 ? -10.840 11.579 34.978 1.00 81.88 129 PRO A N 1
ATOM 991 C CA . PRO A 1 129 ? -9.995 11.741 33.794 1.00 81.88 129 PRO A CA 1
ATOM 992 C C . PRO A 1 129 ? -9.711 10.412 33.077 1.00 81.88 129 PRO A C 1
ATOM 994 O O . PRO A 1 129 ? -9.420 10.416 31.888 1.00 81.88 129 PRO A O 1
ATOM 997 N N . LYS A 1 130 ? -9.847 9.282 33.786 1.00 88.94 130 LYS A N 1
ATOM 998 C CA . LYS A 1 130 ? -9.572 7.917 33.304 1.00 88.94 130 LYS A CA 1
ATOM 999 C C . LYS A 1 130 ? -10.748 7.264 32.568 1.00 88.94 130 LYS A C 1
ATOM 1001 O O . LYS A 1 130 ? -10.583 6.195 31.991 1.00 88.94 130 LYS A O 1
ATOM 1006 N N . ILE A 1 131 ? -11.927 7.883 32.620 1.00 94.12 131 ILE A N 1
ATOM 1007 C CA . ILE A 1 131 ? -13.131 7.389 31.952 1.00 94.12 131 ILE A CA 1
ATOM 1008 C C . ILE A 1 131 ? -13.384 8.238 30.711 1.00 94.12 131 ILE A C 1
ATOM 1010 O O . ILE A 1 131 ? -13.487 9.468 30.787 1.00 94.12 131 ILE A O 1
ATOM 1014 N N . ILE A 1 132 ? -13.504 7.566 29.571 1.00 95.00 132 ILE A N 1
ATOM 1015 C CA . ILE A 1 132 ? -13.821 8.168 28.279 1.00 95.00 132 ILE A CA 1
ATOM 1016 C C . ILE A 1 132 ? -15.212 7.686 27.886 1.00 95.00 132 ILE A C 1
ATOM 1018 O O . ILE A 1 132 ? -15.445 6.490 27.717 1.00 95.00 132 ILE A O 1
ATOM 1022 N N . LYS A 1 133 ? -16.159 8.620 27.797 1.00 94.94 133 LYS A N 1
ATOM 1023 C CA . LYS A 1 133 ? -17.565 8.297 27.529 1.00 94.94 133 LYS A CA 1
ATOM 1024 C C . LYS A 1 133 ? -17.810 8.077 26.037 1.00 94.94 133 LYS A C 1
ATOM 1026 O O . LYS A 1 133 ? -16.977 8.408 25.191 1.00 94.94 133 LYS A O 1
ATOM 1031 N N . HIS A 1 134 ? -18.993 7.558 25.724 1.00 94.50 134 HIS A N 1
ATOM 1032 C CA . HIS A 1 134 ? -19.470 7.401 24.356 1.00 94.50 134 HIS A CA 1
ATOM 1033 C C . HIS A 1 134 ? -19.283 8.699 23.545 1.00 94.50 134 HIS A C 1
ATOM 1035 O O . HIS A 1 134 ? -19.552 9.796 24.037 1.00 94.50 134 HIS A O 1
ATOM 1041 N N . ARG A 1 135 ? -18.805 8.568 22.300 1.00 93.62 135 ARG A N 1
ATOM 1042 C CA . ARG A 1 135 ? -18.499 9.668 21.357 1.00 93.62 135 ARG A CA 1
ATOM 1043 C C . ARG A 1 135 ? -17.371 10.617 21.777 1.00 93.62 135 ARG A C 1
ATOM 1045 O O . ARG A 1 135 ? -17.181 11.640 21.128 1.00 93.62 135 ARG A O 1
ATOM 1052 N N . GLN A 1 136 ? -16.572 10.279 22.789 1.00 94.69 136 GLN A N 1
ATOM 1053 C CA . GLN A 1 136 ? -15.393 11.064 23.187 1.00 94.69 136 GLN A CA 1
ATOM 1054 C C . GLN A 1 136 ? -14.079 10.505 22.611 1.00 94.69 136 GLN A C 1
ATOM 1056 O O . GLN A 1 136 ? -13.059 10.496 23.296 1.00 94.69 136 GLN A O 1
ATOM 1061 N N . GLY A 1 137 ? -14.085 10.057 21.348 1.00 93.94 137 GLY A N 1
ATOM 1062 C CA . GLY A 1 137 ? -12.926 9.429 20.689 1.00 93.94 137 GLY A CA 1
ATOM 1063 C C . GLY A 1 137 ? -11.641 10.261 20.725 1.00 93.94 137 GLY A C 1
ATOM 1064 O O . GLY A 1 137 ? -10.568 9.706 20.909 1.00 93.94 137 GLY A O 1
ATOM 1065 N N . ALA A 1 138 ? -11.743 11.593 20.685 1.00 94.81 138 ALA A N 1
ATOM 1066 C CA . ALA A 1 138 ? -10.589 12.497 20.755 1.00 94.81 138 ALA A CA 1
ATOM 1067 C C . ALA A 1 138 ? -9.789 12.416 22.074 1.00 94.81 138 ALA A C 1
ATOM 1069 O O . ALA A 1 138 ? -8.679 12.933 22.147 1.00 94.81 138 ALA A O 1
ATOM 1070 N N . ARG A 1 139 ? -10.342 11.794 23.126 1.00 95.50 139 A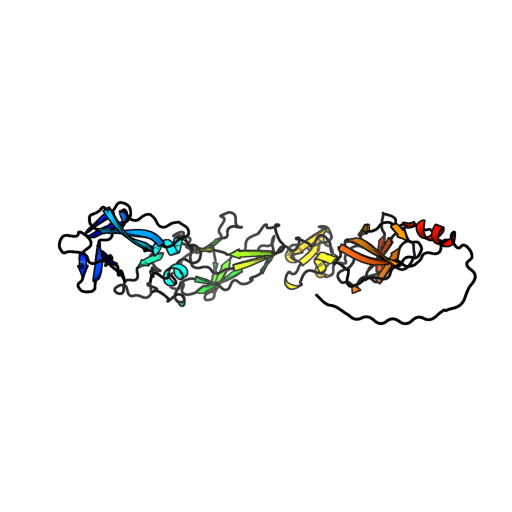RG A N 1
ATOM 1071 C CA . ARG A 1 139 ? -9.651 11.564 24.406 1.00 95.50 139 ARG A CA 1
ATOM 1072 C C . ARG A 1 139 ? -8.963 10.197 24.472 1.00 95.50 139 ARG A C 1
ATOM 1074 O O . ARG A 1 139 ? -8.338 9.899 25.488 1.00 95.50 139 ARG A O 1
ATOM 1081 N N . CYS A 1 140 ? -9.117 9.349 23.450 1.00 96.19 140 CYS A N 1
ATOM 1082 C CA . CYS A 1 140 ? -8.515 8.022 23.439 1.00 96.19 140 CYS A CA 1
ATOM 1083 C C . CYS A 1 140 ? -6.982 8.114 23.390 1.00 96.19 140 CYS A C 1
ATOM 1085 O O . CYS A 1 140 ? -6.447 8.916 22.621 1.00 96.19 140 CYS A O 1
ATOM 1087 N N . PRO A 1 141 ? -6.275 7.311 24.205 1.00 96.12 141 PRO A N 1
ATOM 1088 C CA . PRO A 1 141 ? -4.833 7.143 24.097 1.00 96.12 141 PRO A CA 1
ATOM 1089 C C . PRO A 1 141 ? -4.486 6.399 22.808 1.00 96.12 141 PRO A C 1
ATOM 1091 O O . PRO A 1 141 ? -4.929 5.259 22.645 1.00 96.12 141 PRO A O 1
ATOM 1094 N N . GLN A 1 142 ? -3.714 7.016 21.915 1.00 96.81 142 GLN A N 1
ATOM 1095 C CA . GLN A 1 142 ? -3.418 6.448 20.597 1.00 96.81 142 GLN A CA 1
ATOM 1096 C C . GLN A 1 142 ? -2.023 6.803 20.077 1.00 96.81 142 GLN A C 1
ATOM 1098 O O . GLN A 1 142 ? -1.431 7.797 20.497 1.00 96.81 142 GLN A O 1
ATOM 1103 N N . PHE A 1 143 ? -1.531 6.002 19.134 1.00 97.81 143 PHE A N 1
ATOM 1104 C CA . PHE A 1 143 ? -0.345 6.284 18.331 1.00 97.81 143 PHE A CA 1
ATOM 1105 C C . PHE A 1 143 ? -0.738 6.540 16.875 1.00 97.81 143 PHE A C 1
ATOM 1107 O O . PHE A 1 143 ? -1.426 5.717 16.262 1.00 97.81 143 PHE A O 1
ATOM 1114 N N . GLU A 1 144 ? -0.280 7.658 16.318 1.00 97.44 144 GLU A N 1
ATOM 1115 C CA . GLU A 1 144 ? -0.615 8.090 14.959 1.00 97.44 144 GLU A CA 1
ATOM 1116 C C . GLU A 1 144 ? 0.545 8.829 14.270 1.00 97.44 144 GLU A C 1
ATOM 1118 O O . GLU A 1 144 ? 1.636 8.960 14.824 1.00 97.44 144 GLU A O 1
ATOM 1123 N N . ASN A 1 145 ? 0.312 9.284 13.035 1.00 97.12 145 ASN A N 1
ATOM 1124 C CA . ASN A 1 145 ? 1.243 10.101 12.248 1.00 97.12 145 ASN A CA 1
ATOM 1125 C C . ASN A 1 145 ? 2.641 9.461 12.065 1.00 97.12 145 ASN A C 1
ATOM 1127 O O . ASN A 1 145 ? 3.640 10.052 12.477 1.00 97.12 145 ASN A O 1
ATOM 1131 N N . PRO A 1 146 ? 2.744 8.255 11.461 1.00 97.69 146 PRO A N 1
ATOM 1132 C CA . PRO A 1 146 ? 4.039 7.629 11.211 1.00 97.69 146 PRO A CA 1
ATOM 1133 C C . PRO A 1 146 ? 4.851 8.404 10.167 1.00 97.69 146 PRO A C 1
ATOM 1135 O O . PRO A 1 146 ? 4.354 8.723 9.089 1.00 97.69 146 PRO A O 1
ATOM 1138 N N . ASP A 1 147 ? 6.129 8.626 10.458 1.00 96.69 147 ASP A N 1
ATOM 1139 C CA . ASP A 1 147 ? 7.103 9.231 9.556 1.00 96.69 147 ASP A CA 1
ATOM 1140 C C . ASP A 1 147 ? 8.416 8.420 9.540 1.00 96.69 147 ASP A C 1
ATOM 1142 O O . ASP A 1 147 ? 9.026 8.200 10.593 1.00 96.69 147 ASP A O 1
ATOM 1146 N N . PRO A 1 148 ? 8.889 7.951 8.372 1.00 97.06 148 PRO A N 1
ATOM 1147 C CA . PRO A 1 148 ? 8.256 8.062 7.058 1.00 97.06 148 PRO A CA 1
ATOM 1148 C C . PRO A 1 148 ? 7.091 7.077 6.874 1.00 97.06 148 PRO A C 1
ATOM 1150 O O . PRO A 1 148 ? 7.089 5.979 7.427 1.00 97.06 148 PRO A O 1
ATOM 1153 N N . VAL A 1 149 ? 6.140 7.437 6.007 1.00 97.12 149 VAL A N 1
ATOM 1154 C CA . VAL A 1 149 ? 5.021 6.556 5.608 1.00 97.12 149 VAL A CA 1
ATOM 1155 C C . VAL A 1 149 ? 5.412 5.503 4.570 1.00 97.12 149 VAL A C 1
ATOM 1157 O O . VAL A 1 149 ? 4.656 4.568 4.338 1.00 97.12 149 VAL A O 1
ATOM 1160 N N . LEU A 1 150 ? 6.574 5.644 3.927 1.00 96.94 150 LEU A N 1
ATOM 1161 C CA . LEU A 1 150 ? 7.009 4.805 2.812 1.00 96.94 150 LEU A CA 1
ATOM 1162 C C . LEU A 1 150 ? 8.327 4.101 3.161 1.00 96.94 150 LEU A C 1
ATOM 1164 O O . LEU A 1 150 ? 9.348 4.752 3.396 1.00 96.94 150 LEU A O 1
ATOM 1168 N N . ILE A 1 151 ? 8.313 2.767 3.190 1.00 97.56 151 ILE A N 1
ATOM 1169 C CA . ILE A 1 151 ? 9.401 1.948 3.737 1.00 97.56 151 ILE A CA 1
ATOM 1170 C C . ILE A 1 151 ? 9.927 0.956 2.682 1.00 97.56 151 ILE A C 1
ATOM 1172 O O . ILE A 1 151 ? 9.169 0.108 2.205 1.00 97.56 151 ILE A O 1
ATOM 1176 N N . PRO A 1 152 ? 11.224 1.003 2.324 1.00 97.25 152 PRO A N 1
ATOM 1177 C CA . PRO A 1 152 ? 11.815 0.040 1.399 1.00 97.25 152 PRO A CA 1
ATOM 1178 C C . PRO A 1 152 ? 11.927 -1.363 2.010 1.00 97.25 152 PRO A C 1
ATOM 1180 O O . PRO A 1 152 ? 12.429 -1.542 3.122 1.00 97.25 152 PRO A O 1
ATOM 1183 N N . VAL A 1 153 ? 11.545 -2.379 1.237 1.00 96.38 153 VAL A N 1
ATOM 1184 C CA . VAL A 1 153 ? 11.834 -3.792 1.535 1.00 96.38 153 VAL A CA 1
ATOM 1185 C C . VAL A 1 153 ? 13.352 -4.021 1.545 1.00 96.38 153 VAL A C 1
ATOM 1187 O O . VAL A 1 153 ? 14.084 -3.455 0.733 1.00 96.38 153 VAL A O 1
ATOM 1190 N N . GLY A 1 154 ? 13.846 -4.851 2.467 1.00 93.88 154 GLY A N 1
ATOM 1191 C CA . GLY A 1 154 ? 15.275 -5.165 2.572 1.00 93.88 154 GLY A CA 1
ATOM 1192 C C . GLY A 1 154 ? 16.114 -4.166 3.383 1.00 93.88 154 GLY A C 1
ATOM 1193 O O . GLY A 1 154 ? 17.273 -4.461 3.680 1.00 93.88 154 GLY A O 1
ATOM 1194 N N . TYR A 1 155 ? 15.571 -2.998 3.756 1.00 95.12 155 TYR A N 1
ATOM 1195 C CA . TYR A 1 155 ? 16.316 -1.949 4.460 1.00 95.12 155 TYR A CA 1
ATOM 1196 C C . TYR A 1 155 ? 15.636 -1.515 5.764 1.00 95.12 155 TYR A C 1
ATOM 1198 O O . TYR A 1 155 ? 14.477 -1.102 5.796 1.00 95.12 155 TYR A O 1
ATOM 1206 N N . LYS A 1 156 ? 16.397 -1.568 6.863 1.00 95.06 156 LYS A N 1
ATOM 1207 C CA . LYS A 1 156 ? 15.921 -1.201 8.199 1.00 95.06 156 LYS A CA 1
ATOM 1208 C C . LYS A 1 156 ? 15.724 0.318 8.291 1.00 95.06 156 LYS A C 1
ATOM 1210 O O . LYS A 1 156 ? 16.686 1.068 8.438 1.00 95.06 156 LYS A O 1
ATOM 1215 N N . THR A 1 157 ? 14.470 0.754 8.213 1.00 96.00 157 THR A N 1
ATOM 1216 C CA . THR A 1 157 ? 14.090 2.175 8.230 1.00 96.00 157 THR A CA 1
ATOM 1217 C C . THR A 1 157 ? 13.537 2.559 9.596 1.00 96.00 157 THR A C 1
ATOM 1219 O O . THR A 1 157 ? 12.583 1.944 10.065 1.00 96.00 157 THR A O 1
ATOM 1222 N N . ARG A 1 158 ? 14.135 3.569 10.238 1.00 96.69 158 ARG A N 1
ATOM 1223 C CA . ARG A 1 158 ? 13.623 4.144 11.490 1.00 96.69 158 ARG A CA 1
ATOM 1224 C C . ARG A 1 158 ? 12.290 4.839 11.217 1.00 96.69 158 ARG A C 1
ATOM 1226 O O . ARG A 1 158 ? 12.226 5.636 10.288 1.00 96.69 158 ARG A O 1
ATOM 1233 N N . ILE A 1 159 ? 11.287 4.560 12.042 1.00 97.06 159 ILE A N 1
ATOM 1234 C CA . ILE A 1 159 ? 9.957 5.177 11.976 1.00 97.06 159 ILE A CA 1
ATOM 1235 C C . ILE A 1 159 ? 9.735 5.936 13.283 1.00 97.06 159 ILE A C 1
ATOM 1237 O O . ILE A 1 159 ? 9.885 5.351 14.358 1.00 97.06 159 ILE A O 1
ATOM 1241 N N . SER A 1 160 ? 9.427 7.224 13.187 1.00 97.38 160 SER A N 1
ATOM 1242 C CA . SER A 1 160 ? 8.965 8.061 14.295 1.00 97.38 160 SER A CA 1
ATOM 1243 C C . SER A 1 160 ? 7.454 8.247 14.191 1.00 97.38 160 SER A C 1
ATOM 1245 O O . SER A 1 160 ? 6.901 8.182 13.098 1.00 97.38 160 SER A O 1
ATOM 1247 N N . PHE A 1 161 ? 6.769 8.401 15.314 1.00 97.75 161 PHE A N 1
ATOM 1248 C CA . PHE A 1 161 ? 5.321 8.587 15.363 1.00 97.75 161 PHE A CA 1
ATOM 1249 C C . PHE A 1 161 ? 4.911 9.314 16.640 1.00 97.75 161 PHE A C 1
ATOM 1251 O O . PHE A 1 161 ? 5.672 9.377 17.608 1.00 97.75 161 PHE A O 1
ATOM 1258 N N . GLU A 1 162 ? 3.708 9.873 16.642 1.00 97.25 162 GLU A N 1
ATOM 1259 C CA . GLU A 1 162 ? 3.186 10.675 17.741 1.00 97.25 162 GLU A CA 1
ATOM 1260 C C . GLU A 1 162 ? 2.330 9.831 18.686 1.00 97.25 162 GLU A C 1
ATOM 1262 O O . GLU A 1 162 ? 1.536 8.992 18.260 1.00 97.25 162 GLU A O 1
ATOM 1267 N N . GLY A 1 163 ? 2.500 10.056 19.985 1.00 96.56 163 GLY A N 1
ATOM 1268 C CA . GLY A 1 163 ? 1.668 9.503 21.038 1.00 96.56 163 GLY A CA 1
ATOM 1269 C C . GLY A 1 163 ? 0.715 10.555 21.601 1.00 96.56 163 GLY A C 1
ATOM 1270 O O . GLY A 1 163 ? 1.149 11.571 22.137 1.00 96.56 163 GLY A O 1
ATOM 1271 N N . ILE A 1 164 ? -0.588 10.292 21.524 1.00 95.94 164 ILE A N 1
ATOM 1272 C CA . ILE A 1 164 ? -1.654 11.228 21.898 1.00 95.94 164 ILE A CA 1
ATOM 1273 C C . ILE A 1 164 ? -2.389 10.718 23.136 1.00 95.94 164 ILE A C 1
ATOM 1275 O O . ILE A 1 164 ? -2.721 9.536 23.221 1.00 95.94 164 ILE A O 1
ATOM 1279 N N . ASN A 1 165 ? -2.678 11.615 24.088 1.00 95.00 165 ASN A N 1
ATOM 1280 C CA . ASN A 1 165 ? -3.357 11.314 25.359 1.00 95.00 165 ASN A CA 1
ATOM 1281 C C . ASN A 1 165 ? -2.667 10.196 26.175 1.00 95.00 165 ASN A C 1
ATOM 1283 O O . ASN A 1 165 ? -3.333 9.353 26.788 1.00 95.00 165 ASN A O 1
ATOM 1287 N N . LEU A 1 166 ? -1.329 10.163 26.165 1.00 93.25 166 LEU A N 1
ATOM 1288 C CA . LEU A 1 166 ? -0.532 9.115 26.813 1.00 93.25 166 LEU A CA 1
ATOM 1289 C C . LEU A 1 166 ? -0.036 9.464 28.226 1.00 93.25 166 LEU A C 1
ATOM 1291 O O . LEU A 1 166 ? 0.643 8.636 28.824 1.00 93.25 166 LEU A O 1
ATOM 1295 N N . ASP A 1 167 ? -0.408 10.613 28.797 1.00 90.31 167 ASP A N 1
ATOM 1296 C CA . ASP A 1 167 ? 0.115 11.103 30.092 1.00 90.31 167 ASP A CA 1
ATOM 1297 C C . ASP A 1 167 ? -0.038 10.075 31.234 1.00 90.31 167 ASP A C 1
ATOM 1299 O O . ASP A 1 167 ? 0.829 9.884 32.080 1.00 90.31 167 ASP A O 1
ATOM 1303 N N . ILE A 1 168 ? -1.143 9.324 31.243 1.00 88.12 168 ILE A N 1
ATOM 1304 C CA . ILE A 1 168 ? -1.415 8.282 32.253 1.00 88.12 168 ILE A CA 1
ATOM 1305 C C . ILE A 1 168 ? -0.571 7.004 32.084 1.00 88.12 168 ILE A C 1
ATOM 1307 O O . ILE A 1 168 ? -0.638 6.109 32.932 1.00 88.12 168 ILE A O 1
ATOM 1311 N N . TYR A 1 169 ? 0.167 6.895 30.980 1.00 89.38 169 TYR A N 1
ATOM 1312 C CA . TYR A 1 169 ? 1.085 5.803 30.659 1.00 89.38 169 TYR A CA 1
ATOM 1313 C C . TYR A 1 169 ? 2.553 6.252 30.723 1.00 89.38 169 TYR A C 1
ATOM 1315 O O . TYR A 1 169 ? 3.433 5.530 30.252 1.00 89.38 169 TYR A O 1
ATOM 1323 N N . GLU A 1 170 ? 2.840 7.414 31.318 1.00 87.00 170 GLU A N 1
ATOM 1324 C CA . GLU A 1 170 ? 4.210 7.853 31.578 1.00 87.00 170 GLU A CA 1
ATOM 1325 C C . GLU A 1 170 ? 5.018 6.776 32.321 1.00 87.00 170 GLU A C 1
ATOM 1327 O O . GLU A 1 170 ? 4.550 6.141 33.269 1.00 87.00 170 GLU A O 1
ATOM 1332 N N . GLY A 1 171 ? 6.249 6.549 31.857 1.00 87.81 171 GLY A N 1
ATOM 1333 C CA . GLY A 1 171 ? 7.159 5.542 32.408 1.00 87.81 171 GLY A CA 1
ATOM 1334 C C . GLY A 1 171 ? 6.898 4.104 31.949 1.00 87.81 171 GLY A C 1
ATOM 1335 O O . GLY A 1 171 ? 7.683 3.219 32.288 1.00 87.81 171 GLY A O 1
ATOM 1336 N N . ARG A 1 172 ? 5.843 3.845 31.165 1.00 92.00 172 ARG A N 1
ATOM 1337 C CA . ARG A 1 172 ? 5.599 2.513 30.600 1.00 92.00 172 ARG A CA 1
ATOM 1338 C C . ARG A 1 172 ? 6.449 2.245 29.365 1.00 92.00 172 ARG A C 1
ATOM 1340 O O . ARG A 1 172 ? 6.803 3.151 28.615 1.00 92.00 172 ARG A O 1
ATOM 1347 N N . VAL A 1 173 ? 6.739 0.966 29.142 1.00 95.06 173 VAL A N 1
ATOM 1348 C CA . VAL A 1 173 ? 7.467 0.491 27.962 1.00 95.06 173 VAL A CA 1
ATOM 1349 C C . VAL A 1 173 ? 6.477 -0.100 26.969 1.00 95.06 173 VAL A C 1
ATOM 1351 O O . VAL A 1 173 ? 5.680 -0.973 27.319 1.00 95.06 173 VAL A O 1
ATOM 1354 N N . PHE A 1 174 ? 6.558 0.348 25.719 1.00 97.12 174 PHE A N 1
ATOM 1355 C CA . PHE A 1 174 ? 5.733 -0.151 24.626 1.00 97.12 174 PHE A CA 1
ATOM 1356 C C . PHE A 1 174 ? 6.551 -1.004 23.660 1.00 97.12 174 PHE A C 1
ATOM 1358 O O . PHE A 1 174 ? 7.754 -0.809 23.487 1.00 97.12 174 PHE A O 1
ATOM 1365 N N . THR A 1 175 ? 5.877 -1.942 23.005 1.00 97.50 175 THR A N 1
ATOM 1366 C CA . THR A 1 175 ? 6.426 -2.742 21.907 1.00 97.50 175 THR A CA 1
ATOM 1367 C C . THR A 1 175 ? 5.573 -2.561 20.661 1.00 97.50 175 THR A C 1
ATOM 1369 O O . THR A 1 175 ? 4.361 -2.364 20.759 1.00 97.50 175 THR A O 1
ATOM 1372 N N . ILE A 1 176 ? 6.210 -2.602 19.496 1.00 97.50 176 ILE A N 1
ATOM 1373 C CA . ILE A 1 176 ? 5.579 -2.436 18.187 1.00 97.50 176 ILE A CA 1
ATOM 1374 C C . ILE A 1 176 ? 5.752 -3.709 17.361 1.00 97.50 176 ILE A C 1
ATOM 1376 O O . ILE A 1 176 ? 6.812 -4.342 17.387 1.00 97.50 176 ILE A O 1
ATOM 1380 N N . GLY A 1 177 ? 4.706 -4.082 16.629 1.00 96.19 177 GLY A N 1
ATOM 1381 C CA . GLY A 1 177 ? 4.702 -5.269 15.784 1.00 96.19 177 GLY A CA 1
ATOM 1382 C C . GLY A 1 177 ? 3.700 -5.179 14.639 1.00 96.19 177 GLY A C 1
ATOM 1383 O O . GLY A 1 177 ? 2.877 -4.266 14.561 1.00 96.19 177 GLY A O 1
ATOM 1384 N N . THR A 1 178 ? 3.784 -6.142 13.726 1.00 95.25 178 THR A N 1
ATOM 1385 C CA . THR A 1 178 ? 2.840 -6.327 12.618 1.00 95.25 178 THR A CA 1
ATOM 1386 C C . THR A 1 178 ? 2.880 -7.780 12.135 1.00 95.25 178 THR A C 1
ATOM 1388 O O . THR A 1 178 ? 3.806 -8.528 12.457 1.00 95.25 178 THR A O 1
ATOM 1391 N N . GLU A 1 179 ? 1.903 -8.193 11.331 1.00 92.38 179 GLU A N 1
ATOM 1392 C CA . GLU A 1 179 ? 1.782 -9.559 10.803 1.00 92.38 179 GLU A CA 1
ATOM 1393 C C . GLU A 1 179 ? 3.022 -9.990 9.998 1.00 92.38 179 GLU A C 1
ATOM 1395 O O . GLU A 1 179 ? 3.472 -11.135 10.083 1.00 92.38 179 GLU A O 1
ATOM 1400 N N . LEU A 1 180 ? 3.649 -9.053 9.278 1.00 92.88 180 LEU A N 1
ATOM 1401 C CA . LEU A 1 180 ? 4.858 -9.314 8.488 1.00 92.88 180 LEU A CA 1
ATOM 1402 C C . LEU A 1 180 ? 6.132 -9.502 9.331 1.00 92.88 180 LEU A C 1
ATOM 1404 O O . LEU A 1 180 ? 7.141 -9.975 8.806 1.00 92.88 180 LEU A O 1
ATOM 1408 N N . MET A 1 181 ? 6.099 -9.190 10.631 1.00 93.75 181 MET A N 1
ATOM 1409 C CA . MET A 1 181 ? 7.220 -9.416 11.556 1.00 93.75 181 MET A CA 1
ATOM 1410 C C . MET A 1 181 ? 7.222 -10.832 12.160 1.00 93.75 181 MET A C 1
ATOM 1412 O O . MET A 1 181 ? 8.028 -11.119 13.044 1.00 93.75 181 MET A O 1
ATOM 1416 N N . LYS A 1 182 ? 6.356 -11.748 11.689 1.00 87.56 182 LYS A N 1
ATOM 1417 C CA . LYS A 1 182 ? 6.309 -13.163 12.121 1.00 87.56 182 LYS A CA 1
ATOM 1418 C C . LYS A 1 182 ? 6.240 -13.324 13.648 1.00 87.56 182 LYS A C 1
ATOM 1420 O O . LYS A 1 182 ? 6.973 -14.127 14.219 1.00 87.56 182 LYS A O 1
ATOM 1425 N N . ASN A 1 183 ? 5.377 -12.546 14.302 1.00 81.69 183 ASN A N 1
ATOM 1426 C CA . ASN A 1 183 ? 5.207 -12.497 15.764 1.00 81.69 183 ASN A CA 1
ATOM 1427 C C . ASN A 1 183 ? 6.427 -11.981 16.549 1.00 81.69 183 ASN A C 1
ATOM 1429 O O . ASN A 1 183 ? 6.474 -12.124 17.768 1.00 81.69 183 ASN A O 1
ATOM 1433 N N . THR A 1 184 ? 7.402 -11.378 15.868 1.00 91.00 184 THR A N 1
ATOM 1434 C CA . THR A 1 184 ? 8.470 -10.621 16.525 1.00 91.00 184 THR A CA 1
ATOM 1435 C C . THR A 1 184 ? 7.968 -9.216 16.804 1.00 91.00 184 THR A C 1
ATOM 1437 O O . THR A 1 184 ? 7.277 -8.618 15.979 1.00 91.00 184 THR A O 1
ATOM 1440 N N . GLU A 1 185 ? 8.349 -8.679 17.951 1.00 94.88 185 GLU A N 1
ATOM 1441 C CA . GLU A 1 185 ? 8.055 -7.311 18.348 1.00 94.88 185 GLU A CA 1
ATOM 1442 C C . GLU A 1 185 ? 9.326 -6.668 18.873 1.00 94.88 185 GLU A C 1
ATOM 1444 O O . GLU A 1 185 ? 10.222 -7.343 19.381 1.00 94.88 185 GLU A O 1
ATOM 1449 N N . GLU A 1 186 ? 9.389 -5.354 18.751 1.00 95.62 186 GLU A N 1
ATOM 1450 C CA . GLU A 1 186 ? 10.552 -4.563 19.130 1.00 95.62 186 GLU A CA 1
ATOM 1451 C C . GLU A 1 186 ? 10.121 -3.469 20.096 1.00 95.62 186 GLU A C 1
ATOM 1453 O O . GLU A 1 186 ? 9.001 -2.961 20.024 1.00 95.62 186 GLU A O 1
ATOM 1458 N N . GLU A 1 187 ? 11.007 -3.099 21.014 1.00 95.88 187 GLU A N 1
ATOM 1459 C CA . GLU A 1 187 ? 10.725 -2.015 21.949 1.00 95.88 187 GLU A CA 1
ATOM 1460 C C . GLU A 1 187 ? 10.713 -0.661 21.242 1.00 95.88 187 GLU A C 1
ATOM 1462 O O . GLU A 1 187 ? 11.587 -0.332 20.431 1.00 95.88 187 GLU A O 1
ATOM 1467 N N . VAL A 1 188 ? 9.713 0.140 21.593 1.00 96.06 188 VAL A N 1
ATOM 1468 C CA . VAL A 1 188 ? 9.573 1.519 21.146 1.00 96.06 188 VAL A CA 1
ATOM 1469 C C . VAL A 1 188 ? 10.367 2.419 22.086 1.00 96.06 188 VAL A C 1
ATOM 1471 O O . VAL A 1 188 ? 10.260 2.313 23.307 1.00 96.06 188 VAL A O 1
ATOM 1474 N N . LYS A 1 189 ? 11.160 3.329 21.521 1.00 94.94 189 LYS A N 1
ATOM 1475 C CA . LYS A 1 189 ? 11.945 4.310 22.277 1.00 94.94 189 LYS A CA 1
ATOM 1476 C C . LYS A 1 189 ? 11.214 5.642 22.334 1.00 94.94 189 LYS A C 1
ATOM 1478 O O . LYS A 1 189 ? 10.745 6.122 21.307 1.00 94.94 189 LYS A O 1
ATOM 1483 N N . VAL A 1 190 ? 11.166 6.251 23.510 1.00 93.56 190 VAL A N 1
ATOM 1484 C CA . VAL A 1 190 ? 10.625 7.605 23.692 1.00 93.56 190 VAL A CA 1
ATOM 1485 C C . VAL A 1 190 ? 11.638 8.625 23.156 1.00 93.56 190 VAL A C 1
ATOM 1487 O O . VAL A 1 190 ? 12.832 8.518 23.444 1.00 93.56 190 VAL A O 1
ATOM 1490 N N . GLU A 1 191 ? 11.176 9.575 22.345 1.00 90.75 191 GLU A N 1
ATOM 1491 C CA . GLU A 1 191 ? 11.947 10.730 21.871 1.00 90.75 191 GLU A CA 1
ATOM 1492 C C . GLU A 1 191 ? 11.568 12.005 22.652 1.00 90.75 191 GLU A C 1
ATOM 1494 O O . GLU A 1 191 ? 10.854 11.962 23.650 1.00 90.75 191 GLU A O 1
ATOM 1499 N N . ASN A 1 192 ? 12.065 13.166 22.219 1.00 85.06 192 ASN A N 1
ATOM 1500 C CA . ASN A 1 192 ? 11.654 14.449 22.785 1.00 85.06 192 ASN A CA 1
ATOM 1501 C C . ASN A 1 192 ? 10.184 14.754 22.454 1.00 85.06 192 ASN A C 1
ATOM 1503 O O . ASN A 1 192 ? 9.750 14.561 21.321 1.00 85.06 192 ASN A O 1
ATOM 1507 N N . GLY A 1 193 ? 9.449 15.330 23.407 1.00 86.88 193 GLY A N 1
ATOM 1508 C CA . GLY A 1 193 ? 8.049 15.714 23.205 1.00 86.88 193 GLY A CA 1
ATOM 1509 C C . GLY A 1 193 ? 7.103 14.503 23.179 1.00 86.88 193 GLY A C 1
ATOM 1510 O O . GLY A 1 193 ? 7.346 13.544 23.908 1.00 86.88 193 GLY A O 1
ATOM 1511 N N . PRO A 1 194 ? 6.027 14.525 22.369 1.00 93.19 194 PRO A N 1
ATOM 1512 C CA . PRO A 1 194 ? 5.066 13.422 22.279 1.00 93.19 194 PRO A CA 1
ATOM 1513 C C . PRO A 1 194 ? 5.529 12.284 21.348 1.00 93.19 194 PRO A C 1
ATOM 1515 O O . PRO A 1 194 ? 4.729 11.424 20.989 1.00 93.19 194 PRO A O 1
ATOM 1518 N N . PHE A 1 195 ? 6.792 12.278 20.909 1.00 95.88 195 PHE A N 1
ATOM 1519 C CA . PHE A 1 195 ? 7.265 11.385 19.853 1.00 95.88 195 PHE A CA 1
ATOM 1520 C C . PHE A 1 195 ? 7.859 10.078 20.380 1.00 95.88 195 PHE A C 1
ATOM 1522 O O . PHE A 1 195 ? 8.528 10.017 21.412 1.00 95.88 195 PHE A O 1
ATOM 1529 N N . TYR A 1 196 ? 7.644 9.023 19.606 1.00 96.75 196 TYR A N 1
ATOM 1530 C CA . TYR A 1 196 ? 8.082 7.660 19.861 1.00 96.75 196 TYR A CA 1
ATOM 1531 C C . TYR A 1 196 ? 8.749 7.100 18.612 1.00 96.75 196 TYR A C 1
ATOM 1533 O O . TYR A 1 196 ? 8.422 7.489 17.496 1.00 96.75 196 TYR A O 1
ATOM 1541 N N . THR A 1 197 ? 9.678 6.159 18.785 1.00 97.12 197 THR A N 1
ATOM 1542 C CA . THR A 1 197 ? 10.405 5.568 17.664 1.00 97.12 197 THR A CA 1
ATOM 1543 C C . THR A 1 197 ? 10.551 4.079 17.687 1.00 97.12 197 THR A C 1
ATOM 1545 O O . THR A 1 197 ? 10.888 3.447 18.686 1.00 97.12 197 THR A O 1
ATOM 1548 N N . PHE A 1 198 ? 10.451 3.554 16.480 1.00 95.81 198 PHE A N 1
ATOM 1549 C CA . PHE A 1 198 ? 10.817 2.216 16.114 1.00 95.81 198 PHE A CA 1
ATOM 1550 C C . PHE A 1 198 ? 12.101 2.246 15.281 1.00 95.81 198 PHE A C 1
ATOM 1552 O O . PHE A 1 198 ? 12.211 2.974 14.296 1.00 95.81 198 PHE A O 1
ATOM 1559 N N . SER A 1 199 ? 13.090 1.426 15.646 1.00 94.50 199 SER A N 1
ATOM 1560 C CA . SER A 1 199 ? 14.371 1.371 14.920 1.00 94.50 199 SER A CA 1
ATOM 1561 C C . SER A 1 199 ? 14.257 0.754 13.517 1.00 94.50 199 SER A C 1
ATOM 1563 O O . SER A 1 199 ? 15.245 0.751 12.786 1.00 94.50 199 SER A O 1
ATOM 1565 N N . GLY A 1 200 ? 13.089 0.221 13.153 1.00 93.56 200 GLY A N 1
ATOM 1566 C CA . GLY A 1 200 ? 12.817 -0.430 11.876 1.00 93.56 200 GLY A CA 1
ATOM 1567 C C . GLY A 1 200 ? 12.916 -1.950 11.934 1.00 93.56 200 GLY A C 1
ATOM 1568 O O . GLY A 1 200 ? 13.513 -2.524 12.844 1.00 93.56 200 GLY A O 1
ATOM 1569 N N . PHE A 1 201 ? 12.378 -2.606 10.910 1.00 94.81 201 PHE A N 1
ATOM 1570 C CA . PHE A 1 201 ? 12.512 -4.043 10.682 1.00 94.81 201 PHE A CA 1
ATOM 1571 C C . PHE A 1 201 ? 13.021 -4.290 9.266 1.00 94.81 201 PHE A C 1
ATOM 1573 O O . PHE A 1 201 ? 12.756 -3.496 8.364 1.00 94.81 201 PHE A O 1
ATOM 1580 N N . ASN A 1 202 ? 13.745 -5.391 9.063 1.00 93.75 202 ASN A N 1
ATOM 1581 C CA . ASN A 1 202 ? 14.110 -5.816 7.720 1.00 93.75 202 ASN A CA 1
ATOM 1582 C C . ASN A 1 202 ? 12.981 -6.675 7.130 1.00 93.75 202 ASN A C 1
ATOM 1584 O O . ASN A 1 202 ? 12.926 -7.885 7.352 1.00 93.75 202 ASN A O 1
ATOM 1588 N N . PHE A 1 203 ? 12.052 -6.031 6.425 1.00 94.31 203 PHE A N 1
ATOM 1589 C CA . PHE A 1 203 ? 10.927 -6.714 5.792 1.00 94.31 203 PHE A CA 1
ATOM 1590 C C . PHE A 1 203 ? 11.362 -7.506 4.557 1.00 94.31 203 PHE A C 1
ATOM 1592 O O . PHE A 1 203 ? 12.215 -7.062 3.791 1.00 94.31 203 PHE A O 1
ATOM 1599 N N . SER A 1 204 ? 10.701 -8.644 4.337 1.00 92.19 204 SER A N 1
ATOM 1600 C CA . SER A 1 204 ? 10.789 -9.446 3.115 1.00 92.19 204 SER A CA 1
ATOM 1601 C C . SER A 1 204 ? 9.391 -9.569 2.519 1.00 92.19 204 SER A C 1
ATOM 1603 O O . SER A 1 204 ? 8.517 -10.176 3.139 1.00 92.19 204 SER A O 1
ATOM 1605 N N . TYR A 1 205 ? 9.176 -8.984 1.341 1.00 92.00 205 TYR A N 1
ATOM 1606 C CA . TYR A 1 205 ? 7.887 -8.997 0.647 1.00 92.00 205 TYR A CA 1
ATOM 1607 C C . TYR A 1 205 ? 8.070 -8.870 -0.872 1.00 92.00 205 TYR A C 1
ATOM 1609 O O . TYR A 1 205 ? 8.733 -7.946 -1.343 1.00 92.00 205 TYR A O 1
ATOM 1617 N N . ASP A 1 206 ? 7.476 -9.790 -1.630 1.00 91.75 206 ASP A N 1
ATOM 1618 C CA . ASP A 1 206 ? 7.696 -9.988 -3.071 1.00 91.75 206 ASP A CA 1
ATOM 1619 C C . ASP A 1 206 ? 6.408 -10.331 -3.849 1.00 91.75 206 ASP A C 1
ATOM 1621 O O . ASP A 1 206 ? 6.464 -10.817 -4.974 1.00 91.75 206 ASP A O 1
ATOM 1625 N N . LYS A 1 207 ? 5.222 -10.086 -3.275 1.00 92.62 207 LYS A N 1
ATOM 1626 C CA . LYS A 1 207 ? 3.942 -10.406 -3.940 1.00 92.62 207 LYS A CA 1
ATOM 1627 C C . LYS A 1 207 ? 3.420 -9.285 -4.840 1.00 92.62 207 LYS A C 1
ATOM 1629 O O . LYS A 1 207 ? 2.688 -9.549 -5.788 1.00 92.62 207 LYS A O 1
ATOM 1634 N N . SER A 1 208 ? 3.772 -8.039 -4.538 1.00 93.81 208 SER A N 1
ATOM 1635 C CA . SER A 1 208 ? 3.363 -6.844 -5.285 1.00 93.81 208 SER A CA 1
ATOM 1636 C C . SER A 1 208 ? 4.418 -5.737 -5.149 1.00 93.81 208 SER A C 1
ATOM 1638 O O . SER A 1 208 ? 5.238 -5.803 -4.229 1.00 93.81 208 SER A O 1
ATOM 1640 N N . PRO A 1 209 ? 4.422 -4.717 -6.035 1.00 93.69 209 PRO A N 1
ATOM 1641 C CA . PRO A 1 209 ? 5.332 -3.575 -5.914 1.00 93.69 209 PRO A CA 1
ATOM 1642 C C . PRO A 1 209 ? 5.173 -2.813 -4.597 1.00 93.69 209 PRO A C 1
ATOM 1644 O O . PRO A 1 209 ? 6.167 -2.334 -4.057 1.00 93.69 209 PRO A O 1
ATOM 1647 N N . GLU A 1 210 ? 3.944 -2.751 -4.077 1.00 96.06 210 GLU A N 1
ATOM 1648 C CA . GLU A 1 210 ? 3.600 -2.094 -2.818 1.00 96.06 210 GLU A CA 1
ATOM 1649 C C . GLU A 1 210 ? 2.597 -2.906 -1.996 1.00 96.06 210 GLU A C 1
ATOM 1651 O O . GLU A 1 210 ? 1.800 -3.671 -2.549 1.00 96.06 210 GLU A O 1
ATOM 1656 N N . THR A 1 211 ? 2.610 -2.715 -0.677 1.00 96.44 211 THR A 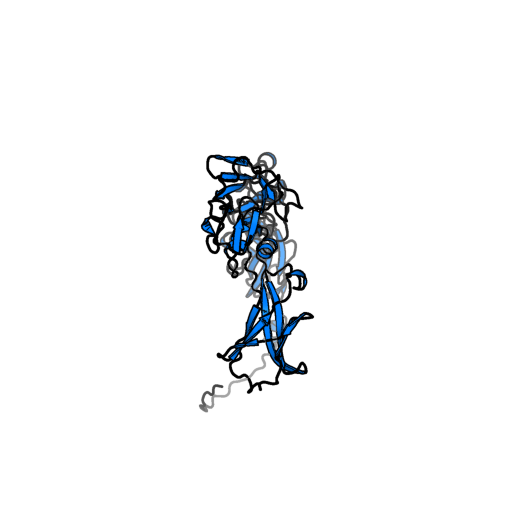N 1
ATOM 1657 C CA . THR A 1 211 ? 1.563 -3.191 0.237 1.00 96.44 211 THR A CA 1
ATOM 1658 C C . THR A 1 211 ? 1.445 -2.279 1.452 1.00 96.44 211 THR A C 1
ATOM 1660 O O . THR A 1 211 ? 2.447 -1.776 1.957 1.00 96.44 211 THR A O 1
ATOM 1663 N N . ASN A 1 212 ? 0.227 -2.110 1.964 1.00 96.75 212 ASN A N 1
ATOM 1664 C CA . ASN A 1 212 ? -0.000 -1.413 3.226 1.00 96.75 212 ASN A CA 1
ATOM 1665 C C . ASN A 1 212 ? 0.247 -2.343 4.412 1.00 96.75 212 ASN A C 1
ATOM 1667 O O . ASN A 1 212 ? -0.053 -3.538 4.355 1.00 96.75 212 ASN A O 1
ATOM 1671 N N . VAL A 1 213 ? 0.794 -1.780 5.481 1.00 95.69 213 VAL A N 1
ATOM 1672 C CA . VAL A 1 213 ? 1.143 -2.473 6.714 1.00 95.69 213 VAL A CA 1
ATOM 1673 C C . VAL A 1 213 ? 0.693 -1.621 7.881 1.00 95.69 213 VAL A C 1
ATOM 1675 O O . VAL A 1 213 ? 1.197 -0.521 8.102 1.00 95.69 213 VAL A O 1
ATOM 1678 N N . LEU A 1 214 ? -0.244 -2.168 8.647 1.00 96.12 214 LEU A N 1
ATOM 1679 C CA . LEU A 1 214 ? -0.682 -1.582 9.900 1.00 96.12 214 LEU A CA 1
ATOM 1680 C C . LEU A 1 214 ? 0.181 -2.134 11.037 1.00 96.12 214 LEU A C 1
ATOM 1682 O O . LEU A 1 214 ? 0.254 -3.353 11.242 1.00 96.12 214 LEU A O 1
ATOM 1686 N N . PHE A 1 215 ? 0.822 -1.242 11.783 1.00 97.06 215 PHE A N 1
ATOM 1687 C CA . PHE A 1 215 ? 1.490 -1.597 13.026 1.00 97.06 215 PHE A CA 1
ATOM 1688 C C . PHE A 1 215 ? 0.512 -1.544 14.191 1.00 97.06 215 PHE A C 1
ATOM 1690 O O . PHE A 1 215 ? -0.302 -0.627 14.303 1.00 97.06 215 PHE A O 1
ATOM 1697 N N . TYR A 1 216 ? 0.625 -2.511 15.091 1.00 97.12 216 TYR A N 1
ATOM 1698 C CA . TYR A 1 216 ? 0.018 -2.435 16.411 1.00 97.12 216 TYR A CA 1
ATOM 1699 C C . TYR A 1 216 ? 1.087 -2.047 17.431 1.00 97.12 216 TYR A C 1
ATOM 1701 O O . TYR A 1 216 ? 2.250 -2.440 17.313 1.00 97.12 216 TYR A O 1
ATOM 1709 N N . VAL A 1 217 ? 0.679 -1.306 18.457 1.00 97.25 217 VAL A N 1
ATOM 1710 C CA . VAL A 1 217 ? 1.521 -0.974 19.607 1.00 97.25 217 VAL A CA 1
ATOM 1711 C C . VAL A 1 217 ? 0.882 -1.584 20.842 1.00 97.25 217 VAL A C 1
ATOM 1713 O O . VAL A 1 217 ? -0.336 -1.519 21.004 1.00 97.25 217 VAL A O 1
ATOM 1716 N N . LYS A 1 218 ? 1.677 -2.202 21.709 1.00 95.69 218 LYS A N 1
ATOM 1717 C CA . LYS A 1 218 ? 1.187 -2.794 22.953 1.00 95.69 218 LYS A CA 1
ATOM 1718 C C . LYS A 1 218 ? 2.054 -2.419 24.139 1.00 95.69 218 LYS A C 1
ATOM 1720 O O . LYS A 1 218 ? 3.271 -2.277 24.025 1.00 95.69 218 LYS A O 1
ATOM 1725 N N . ASP A 1 219 ? 1.411 -2.297 25.283 1.00 95.38 219 ASP A N 1
ATOM 1726 C CA . ASP A 1 219 ? 2.064 -2.180 26.577 1.00 95.38 219 ASP A CA 1
ATOM 1727 C C . ASP A 1 219 ? 2.812 -3.489 26.884 1.00 95.38 219 ASP A C 1
ATOM 1729 O O . ASP A 1 219 ? 2.234 -4.578 26.818 1.00 95.38 219 ASP A O 1
ATOM 1733 N N . LYS A 1 220 ? 4.120 -3.395 27.153 1.00 95.38 220 LYS A N 1
ATOM 1734 C CA . LYS A 1 220 ? 5.004 -4.563 27.283 1.00 95.38 220 LYS A CA 1
ATOM 1735 C C . LYS A 1 220 ? 4.662 -5.425 28.500 1.00 95.38 220 LYS A C 1
ATOM 1737 O O . LYS A 1 220 ? 4.794 -6.643 28.431 1.00 95.38 220 LYS A O 1
ATOM 1742 N N . GLU A 1 221 ? 4.251 -4.805 29.602 1.00 93.25 221 GLU A N 1
ATOM 1743 C CA . GLU A 1 221 ? 4.000 -5.491 30.873 1.00 93.25 221 GLU A CA 1
ATOM 1744 C C . GLU A 1 221 ? 2.634 -6.183 30.878 1.00 93.25 221 GLU A C 1
ATOM 1746 O O . GLU A 1 221 ? 2.523 -7.362 31.202 1.00 93.25 221 GLU A O 1
ATOM 1751 N N . SER A 1 222 ? 1.588 -5.464 30.476 1.00 93.31 222 SER A N 1
ATOM 1752 C CA . SER A 1 222 ? 0.217 -5.980 30.472 1.00 93.31 222 SER A CA 1
ATOM 1753 C C . SER A 1 222 ? -0.147 -6.764 29.209 1.00 93.31 222 SER A C 1
ATOM 1755 O O . SER A 1 222 ? -1.160 -7.464 29.199 1.00 93.31 222 SER A O 1
ATOM 1757 N N . GLY A 1 223 ? 0.633 -6.627 28.131 1.00 93.75 223 GLY A N 1
ATOM 1758 C CA . GLY A 1 223 ? 0.362 -7.239 26.827 1.00 93.75 223 GLY A CA 1
ATOM 1759 C C . GLY A 1 223 ? -0.830 -6.629 26.082 1.00 93.75 223 GLY A C 1
ATOM 1760 O O . GLY A 1 223 ? -1.255 -7.162 25.057 1.00 93.75 223 GLY A O 1
ATOM 1761 N N . LYS A 1 224 ? -1.390 -5.527 26.589 1.00 93.25 224 LYS A N 1
ATOM 1762 C CA . LYS A 1 224 ? -2.596 -4.888 26.058 1.00 93.25 224 LYS A CA 1
ATOM 1763 C C . LYS A 1 224 ? -2.257 -3.936 24.913 1.00 93.25 224 LYS A C 1
ATOM 1765 O O . LYS A 1 224 ? -1.330 -3.133 25.021 1.00 93.25 224 LYS A O 1
ATOM 1770 N N . LYS A 1 225 ? -3.003 -4.036 23.811 1.00 95.56 225 LYS A N 1
ATOM 1771 C CA . LYS A 1 225 ? -2.818 -3.193 22.622 1.00 95.56 225 LYS A CA 1
ATOM 1772 C C . LYS A 1 225 ? -3.390 -1.799 22.847 1.00 95.56 225 LYS A C 1
ATOM 1774 O O . LYS A 1 225 ? -4.467 -1.651 23.403 1.00 95.56 225 LYS A O 1
ATOM 1779 N N . MET A 1 226 ? -2.670 -0.792 22.390 1.00 96.19 226 MET A N 1
ATOM 1780 C CA . MET A 1 226 ? -3.108 0.599 22.364 1.00 96.19 226 MET A CA 1
ATOM 1781 C C . MET A 1 226 ? -3.760 0.900 21.016 1.00 96.19 226 MET A C 1
ATOM 1783 O O . MET A 1 226 ? -3.530 0.171 20.047 1.00 96.19 226 MET A O 1
ATOM 1787 N N . ASP A 1 227 ? -4.541 1.977 20.942 1.00 97.62 227 ASP A N 1
ATOM 1788 C CA . ASP A 1 227 ? -5.054 2.428 19.654 1.00 97.62 227 ASP A CA 1
ATOM 1789 C C . ASP A 1 227 ? -3.882 2.828 18.754 1.00 97.62 227 ASP A C 1
ATOM 1791 O O . ASP A 1 227 ? -3.011 3.598 19.153 1.00 97.62 227 ASP A O 1
ATOM 1795 N N . SER A 1 228 ? -3.837 2.267 17.551 1.00 97.12 228 SER A N 1
ATOM 1796 C CA . SER A 1 228 ? -2.764 2.484 16.592 1.00 97.12 228 SER A CA 1
ATOM 1797 C C . SER A 1 228 ? -3.341 2.664 15.199 1.00 97.12 228 SER A C 1
ATOM 1799 O O . SER A 1 228 ? -4.000 1.773 14.657 1.00 97.12 228 SER A O 1
ATOM 1801 N N . THR A 1 229 ? -3.055 3.817 14.605 1.00 96.19 229 THR A N 1
ATOM 1802 C CA . THR A 1 229 ? -3.364 4.144 13.206 1.00 96.19 229 THR A CA 1
ATOM 1803 C C . THR A 1 229 ? -2.091 4.227 12.363 1.00 96.19 229 THR A C 1
ATOM 1805 O O . THR A 1 229 ? -2.091 4.793 11.271 1.00 96.19 229 THR A O 1
ATOM 1808 N N . LEU A 1 230 ? -1.001 3.625 12.856 1.00 97.19 230 LEU A N 1
ATOM 1809 C CA . LEU A 1 230 ? 0.313 3.575 12.219 1.00 97.19 230 LEU A CA 1
ATOM 1810 C C . LEU A 1 230 ? 0.289 2.692 10.966 1.00 97.19 230 LEU A C 1
ATOM 1812 O O . LEU A 1 230 ? 0.711 1.534 10.982 1.00 97.19 230 LEU A O 1
ATOM 1816 N N . ASN A 1 231 ? -0.243 3.240 9.882 1.00 96.62 231 ASN A N 1
ATOM 1817 C CA . ASN A 1 231 ? -0.287 2.609 8.576 1.00 96.62 231 ASN A CA 1
ATOM 1818 C C . ASN A 1 231 ? 0.851 3.148 7.708 1.00 96.62 231 ASN A C 1
ATOM 1820 O O . ASN A 1 231 ? 0.962 4.356 7.505 1.00 96.62 231 ASN A O 1
ATOM 1824 N N . VAL A 1 232 ? 1.678 2.247 7.188 1.00 97.19 232 VAL A N 1
ATOM 1825 C CA . VAL A 1 232 ? 2.761 2.577 6.258 1.00 97.19 232 VAL A CA 1
ATOM 1826 C C . VAL A 1 232 ? 2.640 1.738 4.997 1.00 97.19 232 VAL A C 1
ATOM 1828 O O . VAL A 1 232 ? 2.052 0.657 5.000 1.00 97.19 232 VAL A O 1
ATOM 1831 N N . THR A 1 233 ? 3.272 2.194 3.930 1.00 97.75 233 THR A N 1
ATOM 1832 C CA . THR A 1 233 ? 3.382 1.469 2.672 1.00 97.75 233 THR A CA 1
ATOM 1833 C C . THR A 1 233 ? 4.785 0.886 2.553 1.00 97.75 233 THR A C 1
ATOM 1835 O O . THR A 1 233 ? 5.784 1.608 2.546 1.00 97.75 233 THR A O 1
ATOM 1838 N N . LEU A 1 234 ? 4.878 -0.440 2.462 1.00 97.44 234 LEU A N 1
ATOM 1839 C CA . LEU A 1 234 ? 6.106 -1.108 2.046 1.00 97.44 234 LEU A CA 1
ATOM 1840 C C . LEU A 1 234 ? 6.189 -1.090 0.524 1.00 97.44 234 LEU A C 1
ATOM 1842 O O . LEU A 1 234 ? 5.199 -1.411 -0.131 1.00 97.44 234 LEU A O 1
ATOM 1846 N N . TYR A 1 235 ? 7.368 -0.810 -0.029 1.00 97.25 235 TYR A N 1
ATOM 1847 C CA . TYR A 1 235 ? 7.619 -0.910 -1.468 1.00 97.25 235 TYR A CA 1
ATOM 1848 C C . TYR A 1 235 ? 8.860 -1.745 -1.774 1.00 97.25 235 TYR A C 1
ATOM 1850 O O . TYR A 1 235 ? 9.842 -1.749 -1.025 1.00 97.25 235 TYR A O 1
ATOM 1858 N N . ASN A 1 236 ? 8.830 -2.443 -2.906 1.00 96.88 236 ASN A N 1
ATOM 1859 C CA . ASN A 1 236 ? 9.940 -3.256 -3.380 1.00 96.88 236 ASN A CA 1
ATOM 1860 C C . ASN A 1 236 ? 10.444 -2.739 -4.736 1.00 96.88 236 ASN A C 1
ATOM 1862 O O . ASN A 1 236 ? 9.752 -2.823 -5.752 1.00 96.88 236 ASN A O 1
ATOM 1866 N N . CYS A 1 237 ? 11.678 -2.224 -4.756 1.00 96.44 237 CYS A N 1
ATOM 1867 C CA . CYS A 1 237 ? 12.314 -1.717 -5.972 1.00 96.44 237 CYS A CA 1
ATOM 1868 C C . CYS A 1 237 ? 12.482 -2.786 -7.057 1.00 96.44 237 CYS A C 1
ATOM 1870 O O . CYS A 1 237 ? 12.386 -2.454 -8.234 1.00 96.44 237 CYS A O 1
ATOM 1872 N N . SER A 1 238 ? 12.695 -4.050 -6.686 1.00 94.88 238 SER A N 1
ATOM 1873 C CA . SER A 1 238 ? 12.966 -5.132 -7.639 1.00 94.88 238 SER A CA 1
ATOM 1874 C C . SER A 1 238 ? 11.708 -5.625 -8.359 1.00 94.88 238 SER A C 1
ATOM 1876 O O . SER A 1 238 ? 11.797 -6.152 -9.466 1.00 94.88 238 SER A O 1
ATOM 1878 N N . MET A 1 239 ? 10.528 -5.447 -7.759 1.00 94.31 239 MET A N 1
ATOM 1879 C CA . MET A 1 239 ? 9.275 -5.957 -8.320 1.00 94.31 239 MET A CA 1
ATOM 1880 C C . MET A 1 239 ? 8.870 -5.181 -9.574 1.00 94.31 239 MET A C 1
ATOM 1882 O O . MET A 1 239 ? 8.656 -3.971 -9.526 1.00 94.31 239 MET A O 1
ATOM 1886 N N . GLY A 1 240 ? 8.753 -5.894 -10.698 1.00 92.00 240 GLY A N 1
ATOM 1887 C CA . GLY A 1 240 ? 8.412 -5.315 -12.001 1.00 92.00 240 GLY A CA 1
ATOM 1888 C C . GLY A 1 240 ? 9.535 -4.497 -12.650 1.00 92.00 240 GLY A C 1
ATOM 1889 O O . GLY A 1 240 ? 9.273 -3.778 -13.611 1.00 92.00 240 GLY A O 1
ATOM 1890 N N . ARG A 1 241 ? 10.773 -4.571 -12.134 1.00 95.12 241 ARG A N 1
ATOM 1891 C CA . ARG A 1 241 ? 11.928 -3.794 -12.622 1.00 95.12 241 ARG A CA 1
ATOM 1892 C C . ARG A 1 241 ? 13.144 -4.689 -12.844 1.00 95.12 241 ARG A C 1
ATOM 1894 O O . ARG A 1 241 ? 14.142 -4.623 -12.129 1.00 95.12 241 ARG A O 1
ATOM 1901 N N . GLU A 1 242 ? 13.015 -5.554 -13.843 1.00 93.81 242 GLU A N 1
ATOM 1902 C CA . GLU A 1 242 ? 13.970 -6.626 -14.152 1.00 93.81 242 GLU A CA 1
ATOM 1903 C C . GLU A 1 242 ? 15.241 -6.133 -14.861 1.00 93.81 242 GLU A C 1
ATOM 1905 O O . GLU A 1 242 ? 16.255 -6.830 -14.872 1.00 93.81 242 GLU A O 1
ATOM 1910 N N . ASP A 1 243 ? 15.209 -4.929 -15.435 1.00 95.81 243 ASP A N 1
ATOM 1911 C CA . ASP A 1 243 ? 16.337 -4.336 -16.148 1.00 95.81 243 ASP A CA 1
ATOM 1912 C C . ASP A 1 243 ? 16.622 -2.887 -15.719 1.00 95.81 243 ASP A C 1
ATOM 1914 O O . ASP A 1 243 ? 15.895 -2.279 -14.925 1.00 95.81 243 ASP A O 1
ATOM 1918 N N . CYS A 1 244 ? 17.725 -2.335 -16.232 1.00 95.31 244 CYS A N 1
ATOM 1919 C CA . CYS A 1 244 ? 18.190 -1.009 -15.849 1.00 95.31 244 CYS A CA 1
ATOM 1920 C C . CYS A 1 244 ? 17.221 0.088 -16.279 1.00 95.31 244 CYS A C 1
ATOM 1922 O O . CYS A 1 244 ? 16.969 1.010 -15.505 1.00 95.31 244 CYS A O 1
ATOM 1924 N N . SER A 1 245 ? 16.669 0.004 -17.488 1.00 95.69 245 SER A N 1
ATOM 1925 C CA . SER A 1 245 ? 15.770 1.035 -18.001 1.00 95.69 245 SER A CA 1
ATOM 1926 C C . SER A 1 245 ? 14.436 1.058 -17.248 1.00 95.69 245 SER A C 1
ATOM 1928 O O . SER A 1 245 ? 13.973 2.144 -16.905 1.00 95.69 245 SER A O 1
ATOM 1930 N N . LEU A 1 246 ? 13.870 -0.103 -16.893 1.00 96.69 246 LEU A N 1
ATOM 1931 C CA . LEU A 1 246 ? 12.715 -0.207 -15.989 1.00 96.69 246 LEU A CA 1
ATOM 1932 C C . LEU A 1 246 ? 13.039 0.354 -14.603 1.00 96.69 246 LEU A C 1
ATOM 1934 O O . LEU A 1 246 ? 12.230 1.067 -14.013 1.00 96.69 246 LEU A O 1
ATOM 1938 N N . CYS A 1 247 ? 14.232 0.055 -14.082 1.00 96.56 247 CYS A N 1
ATOM 1939 C CA . CYS A 1 247 ? 14.671 0.565 -12.789 1.00 96.56 247 CYS A CA 1
ATOM 1940 C C . CYS A 1 247 ? 14.793 2.092 -12.779 1.00 96.56 247 CYS A C 1
ATOM 1942 O O . CYS A 1 247 ? 14.290 2.742 -11.870 1.00 96.56 247 CYS A O 1
ATOM 1944 N N . LYS A 1 248 ? 15.405 2.672 -13.816 1.00 94.50 248 LYS A N 1
ATOM 1945 C CA . LYS A 1 248 ? 15.544 4.127 -13.964 1.00 94.50 248 LYS A CA 1
ATOM 1946 C C . LYS A 1 248 ? 14.235 4.842 -14.282 1.00 94.50 248 LYS A C 1
ATOM 1948 O O . LYS A 1 248 ? 14.140 6.040 -14.050 1.00 94.50 248 LYS A O 1
ATOM 1953 N N . ASN A 1 249 ? 13.247 4.129 -14.815 1.00 95.25 249 ASN A N 1
ATOM 1954 C CA . ASN A 1 249 ? 11.901 4.657 -15.006 1.00 95.25 249 ASN A CA 1
ATOM 1955 C C . ASN A 1 249 ? 11.081 4.687 -13.703 1.00 95.25 249 ASN A C 1
ATOM 1957 O O . ASN A 1 249 ? 10.006 5.282 -13.684 1.00 95.25 249 ASN A O 1
ATOM 1961 N N . ALA A 1 250 ? 11.559 4.054 -12.624 1.00 95.44 250 ALA A N 1
ATOM 1962 C CA . ALA A 1 250 ? 10.880 4.095 -11.335 1.00 95.44 250 ALA A CA 1
ATOM 1963 C C . ALA A 1 250 ? 10.644 5.538 -10.875 1.00 95.44 250 ALA A C 1
ATOM 1965 O O . ALA A 1 250 ? 11.482 6.413 -11.093 1.00 95.44 250 ALA A O 1
ATOM 1966 N N . ASP A 1 251 ? 9.519 5.761 -10.193 1.00 95.50 251 ASP A N 1
ATOM 1967 C CA . ASP A 1 251 ? 9.237 7.067 -9.611 1.00 95.50 251 ASP A CA 1
ATOM 1968 C C . ASP A 1 251 ? 10.382 7.480 -8.659 1.00 95.50 251 ASP A C 1
ATOM 1970 O O . ASP A 1 251 ? 10.763 6.685 -7.783 1.00 95.50 251 ASP A O 1
ATOM 1974 N N . PRO A 1 252 ? 10.937 8.699 -8.803 1.00 93.88 252 PRO A N 1
ATOM 1975 C CA . PRO A 1 252 ? 12.015 9.192 -7.953 1.00 93.88 252 PRO A CA 1
ATOM 1976 C C . PRO A 1 252 ? 11.719 9.116 -6.449 1.00 93.88 252 PRO A C 1
ATOM 1978 O O . PRO A 1 252 ? 12.661 9.002 -5.662 1.00 93.88 252 PRO A O 1
ATOM 1981 N N . MET A 1 253 ? 10.444 9.122 -6.030 1.00 95.12 253 MET A N 1
ATOM 1982 C CA . MET A 1 253 ? 10.056 9.002 -4.619 1.00 95.12 253 MET A CA 1
ATOM 1983 C C . MET A 1 253 ? 10.574 7.712 -3.961 1.00 95.12 253 MET A C 1
ATOM 1985 O O . MET A 1 253 ? 10.906 7.709 -2.773 1.00 95.12 253 MET A O 1
ATOM 1989 N N . TYR A 1 254 ? 10.703 6.625 -4.733 1.00 95.81 254 TYR A N 1
ATOM 1990 C CA . TYR A 1 254 ? 11.187 5.334 -4.236 1.00 95.81 254 TYR A CA 1
ATOM 1991 C C . TYR A 1 254 ? 12.709 5.262 -4.127 1.00 95.81 254 TYR A C 1
ATOM 1993 O O . TYR A 1 254 ? 13.231 4.346 -3.493 1.00 95.81 254 TYR A O 1
ATOM 2001 N N . ARG A 1 255 ? 13.436 6.199 -4.753 1.00 95.50 255 ARG A N 1
ATOM 2002 C CA . ARG A 1 255 ? 14.909 6.230 -4.771 1.00 95.50 255 ARG A CA 1
ATOM 2003 C C . ARG A 1 255 ? 15.520 4.862 -5.111 1.00 95.50 255 ARG A C 1
ATOM 2005 O O . ARG A 1 255 ? 16.467 4.397 -4.471 1.00 95.50 255 ARG A O 1
ATOM 2012 N N . CYS A 1 256 ? 14.921 4.187 -6.089 1.00 95.94 256 CYS A N 1
ATOM 2013 C CA . CYS A 1 256 ? 15.434 2.933 -6.620 1.00 95.94 256 CYS A CA 1
ATOM 2014 C C . CYS A 1 256 ? 16.603 3.210 -7.569 1.00 95.94 256 CYS A C 1
ATOM 2016 O O . CYS A 1 256 ? 16.557 4.152 -8.357 1.00 95.94 256 CYS A O 1
ATOM 2018 N N . VAL A 1 257 ? 17.634 2.369 -7.518 1.00 95.19 257 VAL A N 1
ATOM 2019 C CA . VAL A 1 257 ? 18.820 2.455 -8.378 1.00 95.19 257 VAL A CA 1
ATOM 2020 C C . VAL A 1 257 ? 19.155 1.093 -8.970 1.00 95.19 257 VAL A C 1
ATOM 2022 O O . VAL A 1 257 ? 18.947 0.045 -8.349 1.00 95.19 257 VAL A O 1
ATOM 2025 N N . TRP A 1 258 ? 19.702 1.101 -10.185 1.00 94.75 258 TRP A N 1
ATOM 2026 C CA . TRP A 1 258 ? 20.165 -0.118 -10.837 1.00 94.75 258 TRP A CA 1
ATOM 2027 C C . TRP A 1 258 ? 21.560 -0.486 -10.340 1.00 94.75 258 TRP A C 1
ATOM 2029 O O . TRP A 1 258 ? 22.547 0.191 -10.629 1.00 94.75 258 TRP A O 1
ATOM 2039 N N . CYS A 1 259 ? 21.656 -1.596 -9.616 1.00 92.94 259 CYS A N 1
ATOM 2040 C CA . CYS A 1 259 ? 22.905 -2.076 -9.059 1.00 92.94 259 CYS A CA 1
ATOM 2041 C C . CYS A 1 259 ? 23.597 -3.006 -10.074 1.00 92.94 259 CYS A C 1
ATOM 2043 O O . CYS A 1 259 ? 23.425 -4.223 -10.037 1.00 92.94 259 CYS A O 1
ATOM 2045 N N . ALA A 1 260 ? 24.411 -2.443 -10.978 1.00 88.12 260 ALA A N 1
ATOM 2046 C CA . ALA A 1 260 ? 24.925 -3.131 -12.175 1.00 88.12 260 ALA A CA 1
ATOM 2047 C C . ALA A 1 260 ? 25.604 -4.488 -11.914 1.00 88.12 260 ALA A C 1
ATOM 2049 O O . ALA A 1 260 ? 25.300 -5.464 -12.598 1.00 88.12 260 ALA A O 1
ATOM 2050 N N . LYS A 1 261 ? 26.471 -4.589 -10.895 1.00 87.00 261 LYS A N 1
ATOM 2051 C CA . LYS A 1 261 ? 27.134 -5.863 -10.551 1.00 87.00 261 LYS A CA 1
ATOM 2052 C C . LYS A 1 261 ? 26.181 -6.918 -9.985 1.00 87.00 261 LYS A C 1
ATOM 2054 O O . LYS A 1 261 ? 26.419 -8.104 -10.173 1.00 87.00 261 LYS A O 1
ATOM 2059 N N . GLN A 1 262 ? 25.113 -6.490 -9.311 1.00 89.25 262 GLN A N 1
ATOM 2060 C CA . GLN A 1 262 ? 24.058 -7.380 -8.813 1.00 89.25 262 GLN A CA 1
ATOM 2061 C C . GLN A 1 262 ? 23.019 -7.697 -9.899 1.00 89.25 262 GLN A C 1
ATOM 2063 O O . GLN A 1 262 ? 22.252 -8.639 -9.742 1.00 89.25 262 GLN A O 1
ATOM 2068 N N . ARG A 1 263 ? 23.000 -6.919 -10.995 1.00 90.62 263 ARG A N 1
ATOM 2069 C CA . ARG A 1 263 ? 21.991 -6.968 -12.066 1.00 90.62 263 ARG A CA 1
ATOM 2070 C C . ARG A 1 263 ? 20.565 -6.885 -11.506 1.00 90.62 263 ARG A C 1
ATOM 2072 O O . ARG A 1 263 ? 19.695 -7.644 -11.918 1.00 90.62 263 ARG A O 1
ATOM 2079 N N . ALA A 1 264 ? 20.357 -5.989 -10.542 1.00 94.00 264 ALA A N 1
ATOM 2080 C CA . ALA A 1 264 ? 19.096 -5.856 -9.823 1.00 94.00 264 ALA A CA 1
ATOM 2081 C C . ALA A 1 264 ? 18.752 -4.389 -9.536 1.00 94.00 264 ALA A C 1
ATOM 2083 O O . ALA A 1 264 ? 19.637 -3.570 -9.275 1.00 94.00 264 ALA A O 1
ATOM 2084 N N . CYS A 1 265 ? 17.454 -4.080 -9.539 1.00 95.62 265 CYS A N 1
ATOM 2085 C CA . CYS A 1 265 ? 16.921 -2.800 -9.088 1.00 95.62 265 CYS A CA 1
ATOM 2086 C C . CYS A 1 265 ? 16.680 -2.834 -7.576 1.00 95.62 265 CYS A C 1
ATOM 2088 O O . CYS A 1 265 ? 15.866 -3.627 -7.099 1.00 95.62 265 CYS A O 1
ATOM 2090 N N . VAL A 1 266 ? 17.377 -1.993 -6.812 1.00 95.62 266 VAL A N 1
ATOM 2091 C CA . VAL A 1 266 ? 17.324 -1.991 -5.340 1.00 95.62 266 VAL A CA 1
ATOM 2092 C C . VAL A 1 266 ? 17.178 -0.572 -4.802 1.00 95.62 266 VAL A C 1
ATOM 2094 O O . VAL A 1 266 ? 17.450 0.396 -5.505 1.00 95.62 266 VAL A O 1
ATOM 2097 N N . TYR A 1 267 ? 16.758 -0.434 -3.546 1.00 95.69 267 TYR A N 1
ATOM 2098 C CA . TYR A 1 267 ? 16.776 0.859 -2.859 1.00 95.69 267 TYR A CA 1
ATOM 2099 C C . TYR A 1 267 ? 18.215 1.393 -2.765 1.00 95.69 267 TYR A C 1
ATOM 2101 O O . TYR A 1 267 ? 19.125 0.620 -2.465 1.00 95.69 267 TYR A O 1
ATOM 2109 N N . GLU A 1 268 ? 18.435 2.694 -2.987 1.00 93.25 268 GLU A N 1
ATOM 2110 C CA . GLU A 1 268 ? 19.775 3.297 -3.121 1.00 93.25 268 GLU A CA 1
ATOM 2111 C C . GLU A 1 268 ? 20.772 2.889 -2.025 1.00 93.25 268 GLU A C 1
ATOM 2113 O O . GLU A 1 268 ? 21.923 2.570 -2.317 1.00 93.25 268 GLU A O 1
ATOM 2118 N N . LYS A 1 269 ? 20.323 2.792 -0.767 1.00 92.62 269 LYS A N 1
ATOM 2119 C CA . LYS A 1 269 ? 21.191 2.452 0.373 1.00 92.62 269 LYS A CA 1
ATOM 2120 C C . LYS A 1 269 ? 21.563 0.970 0.457 1.00 92.62 269 LYS A C 1
ATOM 2122 O O . LYS A 1 269 ? 22.425 0.609 1.255 1.00 92.62 269 LYS A O 1
ATOM 2127 N N . LEU A 1 270 ? 20.912 0.113 -0.330 1.00 92.69 270 LEU A N 1
ATOM 2128 C CA . LEU A 1 270 ? 21.249 -1.307 -0.474 1.00 92.69 270 LEU A CA 1
ATOM 2129 C C . LEU A 1 270 ? 22.266 -1.549 -1.597 1.00 92.69 270 LEU A C 1
ATOM 2131 O O . LEU A 1 270 ? 22.868 -2.622 -1.652 1.00 92.69 270 LEU A O 1
ATOM 2135 N N . CYS A 1 271 ? 22.496 -0.566 -2.472 1.00 91.62 271 CYS A N 1
ATOM 2136 C CA . CYS A 1 271 ? 23.519 -0.664 -3.502 1.00 91.62 271 CYS A CA 1
ATOM 2137 C C . CYS A 1 271 ? 24.826 -0.026 -3.019 1.00 91.62 271 CYS A C 1
ATOM 2139 O O . CYS A 1 271 ? 24.922 1.187 -2.877 1.00 91.62 271 CYS A O 1
ATOM 2141 N N . ASN A 1 272 ? 25.853 -0.841 -2.766 1.00 86.50 272 ASN A N 1
ATOM 2142 C CA . ASN A 1 272 ? 27.138 -0.354 -2.263 1.00 86.50 272 ASN A CA 1
ATOM 2143 C C . ASN A 1 272 ? 27.979 0.304 -3.387 1.00 86.50 272 ASN A C 1
ATOM 2145 O O . ASN A 1 272 ? 28.443 -0.422 -4.276 1.00 86.50 272 ASN A O 1
ATOM 2149 N N . PRO A 1 273 ? 28.262 1.625 -3.339 1.00 78.50 273 PRO A N 1
ATOM 2150 C CA . PRO A 1 273 ? 29.016 2.319 -4.391 1.00 78.50 273 PRO A CA 1
ATOM 2151 C C . PRO A 1 273 ? 30.452 1.802 -4.551 1.00 78.50 273 PRO A C 1
ATOM 2153 O O . PRO A 1 273 ? 30.937 1.622 -5.668 1.00 78.50 273 PRO A O 1
ATOM 2156 N N . ALA A 1 274 ? 31.115 1.446 -3.442 1.00 75.62 274 ALA A N 1
ATOM 2157 C CA . ALA A 1 274 ? 32.480 0.913 -3.462 1.00 75.62 2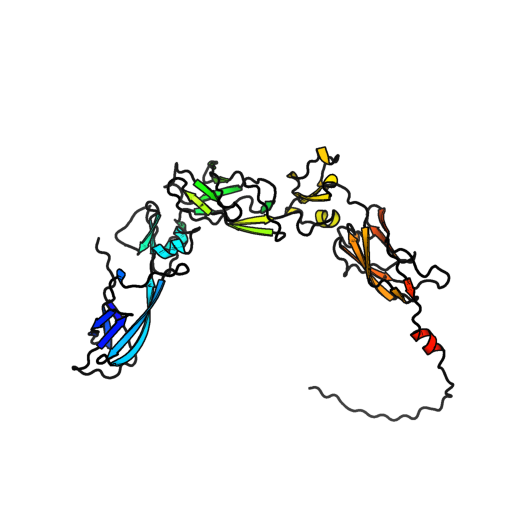74 ALA A CA 1
ATOM 2158 C C . ALA A 1 274 ? 32.568 -0.417 -4.227 1.00 75.62 274 ALA A C 1
ATOM 2160 O O . ALA A 1 274 ? 33.572 -0.720 -4.869 1.00 75.62 274 ALA A O 1
ATOM 2161 N N . GLN A 1 275 ? 31.493 -1.207 -4.191 1.00 74.50 275 GLN A N 1
ATOM 2162 C CA . GLN A 1 275 ? 31.403 -2.432 -4.973 1.00 74.50 275 GLN A CA 1
ATOM 2163 C C . GLN A 1 275 ? 31.050 -2.145 -6.429 1.00 74.50 275 GLN A C 1
ATOM 2165 O O . GLN A 1 275 ? 31.483 -2.906 -7.282 1.00 74.50 275 GLN A O 1
ATOM 2170 N N . GLN A 1 276 ? 30.315 -1.076 -6.741 1.00 71.69 276 GLN A N 1
ATOM 2171 C CA . GLN A 1 276 ? 29.947 -0.699 -8.111 1.00 71.69 276 GLN A CA 1
ATOM 2172 C C . GLN A 1 276 ? 31.144 -0.173 -8.915 1.00 71.69 276 GLN A C 1
ATOM 2174 O O . GLN A 1 276 ? 31.244 -0.472 -10.102 1.00 71.69 276 GLN A O 1
ATOM 2179 N N . GLY A 1 277 ? 32.064 0.555 -8.273 1.00 70.38 277 GLY A N 1
ATOM 2180 C CA . GLY A 1 277 ? 33.097 1.329 -8.974 1.00 70.38 277 GLY A CA 1
ATOM 2181 C C . GLY A 1 277 ? 32.544 2.605 -9.622 1.00 70.38 277 GLY A C 1
ATOM 2182 O O . GLY A 1 277 ? 33.130 3.104 -10.575 1.00 70.38 277 GLY A O 1
ATOM 2183 N N . VAL A 1 278 ? 31.405 3.099 -9.124 1.00 68.12 278 VAL A N 1
ATOM 2184 C CA . VAL A 1 278 ? 30.712 4.311 -9.583 1.00 68.12 278 VAL A CA 1
ATOM 2185 C C . VAL A 1 278 ? 30.486 5.201 -8.360 1.00 68.12 278 VAL A C 1
ATOM 2187 O O . VAL A 1 278 ? 30.076 4.692 -7.315 1.00 68.12 278 VAL A O 1
ATOM 2190 N N . GLU A 1 279 ? 30.769 6.502 -8.472 1.00 68.81 279 GLU A N 1
ATOM 2191 C CA . GLU A 1 279 ? 30.601 7.458 -7.362 1.00 68.81 279 GLU A CA 1
ATOM 2192 C C . GLU A 1 279 ? 29.123 7.664 -6.992 1.00 68.81 279 GLU A C 1
ATOM 2194 O O . GLU A 1 279 ? 28.795 7.734 -5.810 1.00 68.81 279 GLU A O 1
ATOM 2199 N N . ASP A 1 280 ? 28.230 7.683 -7.990 1.00 76.38 280 ASP A N 1
ATOM 2200 C CA . ASP A 1 280 ? 26.783 7.842 -7.813 1.00 76.38 280 ASP A CA 1
ATOM 2201 C C . ASP A 1 280 ? 25.993 6.723 -8.532 1.00 76.38 280 ASP A C 1
ATOM 2203 O O . ASP A 1 280 ? 25.966 6.689 -9.769 1.00 76.38 280 ASP A O 1
ATOM 2207 N N . PRO A 1 281 ? 25.313 5.821 -7.790 1.00 77.06 281 PRO A N 1
ATOM 2208 C CA . PRO A 1 281 ? 24.470 4.768 -8.359 1.00 77.06 281 PRO A CA 1
ATOM 2209 C C . PRO A 1 281 ? 23.333 5.267 -9.266 1.00 77.06 281 PRO A C 1
ATOM 2211 O O . PRO A 1 281 ? 22.879 4.516 -10.134 1.00 77.06 281 PRO A O 1
ATOM 2214 N N . HIS A 1 282 ? 22.876 6.515 -9.109 1.00 79.81 282 HIS A N 1
ATOM 2215 C CA . HIS A 1 282 ? 21.846 7.108 -9.974 1.00 79.81 282 HIS A CA 1
ATOM 2216 C C . HIS A 1 282 ? 22.365 7.362 -11.400 1.00 79.81 282 HIS A C 1
ATOM 2218 O O . HIS A 1 282 ? 21.621 7.244 -12.385 1.00 79.81 282 HIS A O 1
ATOM 2224 N N . ASN A 1 283 ? 23.670 7.606 -11.541 1.00 80.69 283 ASN A N 1
ATOM 2225 C CA . ASN A 1 283 ? 24.323 7.910 -12.815 1.00 80.69 283 ASN A CA 1
ATOM 2226 C C . ASN A 1 283 ? 24.829 6.681 -13.580 1.00 80.69 283 ASN A C 1
ATOM 2228 O O . ASN A 1 283 ? 25.350 6.828 -14.684 1.00 80.69 283 ASN A O 1
ATOM 2232 N N . THR A 1 284 ? 24.627 5.466 -13.067 1.00 82.25 284 THR A N 1
ATOM 2233 C CA . THR A 1 284 ? 25.027 4.229 -13.755 1.00 82.25 284 THR A CA 1
ATOM 2234 C C . THR A 1 284 ? 24.412 4.138 -15.150 1.00 82.25 284 THR A C 1
ATOM 2236 O O . THR A 1 284 ? 23.192 4.174 -15.297 1.00 82.25 284 THR A O 1
ATOM 2239 N N . GLU A 1 285 ? 25.220 4.005 -16.198 1.00 86.38 285 GLU A N 1
ATOM 2240 C CA . GLU A 1 285 ? 24.691 3.813 -17.547 1.00 86.38 285 GLU A CA 1
ATOM 2241 C C . GLU A 1 285 ? 24.056 2.426 -17.711 1.00 86.38 285 GLU A C 1
ATOM 2243 O O . GLU A 1 285 ? 24.614 1.416 -17.286 1.00 86.38 285 GLU A O 1
ATOM 2248 N N . CYS A 1 286 ? 22.892 2.365 -18.365 1.00 92.00 286 CYS A N 1
ATOM 2249 C CA . CYS A 1 286 ? 22.270 1.083 -18.697 1.00 92.00 286 CYS A CA 1
ATOM 2250 C C . CYS A 1 286 ? 23.078 0.325 -19.764 1.00 92.00 286 CYS A C 1
ATOM 2252 O O . CYS A 1 286 ? 23.722 0.971 -20.587 1.00 92.00 286 CYS A O 1
ATOM 2254 N N . PRO A 1 287 ? 23.069 -1.016 -19.777 1.00 93.44 287 PRO A N 1
ATOM 2255 C CA . PRO A 1 287 ? 23.746 -1.789 -20.816 1.00 93.44 287 PRO A CA 1
ATOM 2256 C C . PRO A 1 287 ? 23.064 -1.618 -22.183 1.00 93.44 287 PRO A C 1
ATOM 2258 O O . PRO A 1 287 ? 21.998 -1.004 -22.283 1.00 93.44 287 PRO A O 1
ATOM 2261 N N . ASP A 1 288 ? 23.674 -2.178 -23.228 1.00 95.81 288 ASP A N 1
ATOM 2262 C CA . ASP A 1 288 ? 23.069 -2.213 -24.559 1.00 95.81 288 ASP A CA 1
ATOM 2263 C C . ASP A 1 288 ? 21.710 -2.940 -24.554 1.00 95.81 288 ASP A C 1
ATOM 2265 O O . ASP A 1 288 ? 21.536 -3.921 -23.814 1.00 95.81 288 ASP A O 1
ATOM 2269 N N . PRO A 1 289 ? 20.748 -2.495 -25.385 1.00 97.25 289 PRO A N 1
ATOM 2270 C CA . PRO A 1 289 ? 19.477 -3.182 -25.539 1.00 97.25 289 PRO A CA 1
ATOM 2271 C C . PRO A 1 289 ? 19.667 -4.633 -25.984 1.00 97.25 289 PRO A C 1
ATOM 2273 O O . PRO A 1 289 ? 20.493 -4.933 -26.846 1.00 97.25 289 PRO A O 1
ATOM 2276 N N . GLN A 1 290 ? 18.860 -5.546 -25.450 1.00 97.44 290 GLN A N 1
ATOM 2277 C CA . GLN A 1 290 ? 18.867 -6.948 -25.866 1.00 97.44 290 GLN A CA 1
ATOM 2278 C C . GLN A 1 290 ? 17.526 -7.313 -26.483 1.00 97.44 290 GLN A C 1
ATOM 2280 O O . GLN A 1 290 ? 16.503 -7.269 -25.807 1.00 97.44 290 GLN A O 1
ATOM 2285 N N . ILE A 1 291 ? 17.529 -7.699 -27.759 1.00 98.12 291 ILE A N 1
ATOM 2286 C CA . ILE A 1 291 ? 16.320 -8.124 -28.470 1.00 98.12 291 ILE A CA 1
ATOM 2287 C C . ILE A 1 291 ? 16.129 -9.626 -28.265 1.00 98.12 291 ILE A C 1
ATOM 2289 O O . ILE A 1 291 ? 17.004 -10.424 -28.600 1.00 98.12 291 ILE A O 1
ATOM 2293 N N . THR A 1 292 ? 14.972 -10.007 -27.730 1.00 97.06 292 THR A N 1
ATOM 2294 C CA . THR A 1 292 ? 14.626 -11.397 -27.410 1.00 97.06 292 THR A CA 1
ATOM 2295 C C . THR A 1 292 ? 13.594 -11.983 -28.366 1.00 97.06 292 THR A C 1
ATOM 2297 O O . THR A 1 292 ? 13.619 -13.189 -28.609 1.00 97.06 292 THR A O 1
ATOM 2300 N N . ASP A 1 293 ? 12.706 -11.160 -28.935 1.00 97.56 293 ASP A N 1
ATOM 2301 C CA . ASP A 1 293 ? 11.685 -11.632 -29.873 1.00 97.56 293 ASP A CA 1
ATOM 2302 C C . ASP A 1 293 ? 11.233 -10.553 -30.872 1.00 97.56 293 ASP A C 1
ATOM 2304 O O . ASP A 1 293 ? 11.382 -9.355 -30.630 1.00 97.56 293 ASP A O 1
ATOM 2308 N N . ILE A 1 294 ? 10.669 -10.988 -32.001 1.00 98.12 294 ILE A N 1
ATOM 2309 C CA . ILE A 1 294 ? 10.139 -10.135 -33.074 1.00 98.12 294 ILE A CA 1
ATOM 2310 C C . ILE A 1 294 ? 8.812 -10.736 -33.540 1.00 98.12 294 ILE A C 1
ATOM 2312 O O . ILE A 1 294 ? 8.753 -11.913 -33.902 1.00 98.12 294 ILE A O 1
ATOM 2316 N N . ILE A 1 295 ? 7.742 -9.940 -33.544 1.00 97.56 295 ILE A N 1
ATOM 2317 C CA . ILE A 1 295 ? 6.381 -10.405 -33.832 1.00 97.56 295 ILE A CA 1
ATOM 2318 C C . ILE A 1 295 ? 5.674 -9.438 -34.797 1.00 97.56 295 ILE A C 1
ATOM 2320 O O . ILE A 1 295 ? 5.485 -8.284 -34.435 1.00 97.56 295 ILE A O 1
ATOM 2324 N N . PRO A 1 296 ? 5.191 -9.883 -35.970 1.00 96.94 296 PRO A N 1
ATOM 2325 C CA . PRO A 1 296 ? 5.460 -11.179 -36.592 1.00 96.94 296 PRO A CA 1
ATOM 2326 C C . PRO A 1 296 ? 6.923 -11.301 -37.053 1.00 96.94 296 PRO A C 1
ATOM 2328 O O . PRO A 1 296 ? 7.598 -10.304 -37.282 1.00 96.94 296 PRO A O 1
ATOM 2331 N N . ARG A 1 297 ? 7.403 -12.535 -37.257 1.00 96.06 297 ARG A N 1
ATOM 2332 C CA . ARG A 1 297 ? 8.751 -12.808 -37.812 1.00 96.06 297 ARG A CA 1
ATOM 2333 C C . ARG A 1 297 ? 8.833 -12.692 -39.336 1.00 96.06 297 ARG A C 1
ATOM 2335 O O . ARG A 1 297 ? 9.905 -12.824 -39.920 1.00 96.06 297 ARG A O 1
ATOM 2342 N N . PHE A 1 298 ? 7.688 -12.484 -39.978 1.00 95.00 298 PHE A N 1
ATOM 2343 C CA . PHE A 1 298 ? 7.544 -12.448 -41.424 1.00 95.00 298 PHE A CA 1
ATOM 2344 C C . PHE A 1 298 ? 6.650 -11.281 -41.827 1.00 95.00 298 PHE A C 1
ATOM 2346 O O . PHE A 1 298 ? 5.674 -10.995 -41.133 1.00 95.00 298 PHE A O 1
ATOM 2353 N N . GLY A 1 299 ? 6.943 -10.656 -42.965 1.00 94.19 299 GLY A N 1
ATOM 2354 C CA . GLY A 1 299 ? 6.125 -9.574 -43.516 1.00 94.19 299 GLY A CA 1
ATOM 2355 C C . GLY A 1 299 ? 6.150 -9.524 -45.041 1.00 94.19 299 GLY A C 1
ATOM 2356 O O . GLY A 1 299 ? 6.963 -10.204 -45.660 1.00 94.19 299 GLY A O 1
ATOM 2357 N N . PRO A 1 300 ? 5.247 -8.764 -45.673 1.00 93.81 300 PRO A N 1
ATOM 2358 C CA . PRO A 1 300 ? 5.209 -8.617 -47.124 1.00 93.81 300 PRO A CA 1
ATOM 2359 C C . PRO A 1 300 ? 6.390 -7.780 -47.637 1.00 93.81 300 PRO A C 1
ATOM 2361 O O . PRO A 1 300 ? 6.748 -6.790 -47.011 1.00 93.81 300 PRO A O 1
ATOM 2364 N N . MET A 1 301 ? 6.931 -8.099 -48.821 1.00 91.75 301 MET A N 1
ATOM 2365 C CA . MET A 1 301 ? 8.008 -7.314 -49.473 1.00 91.75 301 MET A CA 1
ATOM 2366 C C . MET A 1 301 ? 7.683 -5.817 -49.636 1.00 91.75 301 MET A C 1
ATOM 2368 O O . MET A 1 301 ? 8.586 -4.990 -49.659 1.00 91.75 301 MET A O 1
ATOM 2372 N N . ARG A 1 302 ? 6.396 -5.456 -49.755 1.00 91.25 302 ARG A N 1
ATOM 2373 C CA . ARG A 1 302 ? 5.941 -4.056 -49.870 1.00 91.25 302 ARG A CA 1
ATOM 2374 C C . ARG A 1 302 ? 5.941 -3.292 -48.537 1.00 91.25 302 ARG A C 1
ATOM 2376 O O . ARG A 1 302 ? 5.685 -2.094 -48.541 1.00 91.25 302 ARG A O 1
ATOM 2383 N N . GLY A 1 303 ? 6.190 -3.971 -47.420 1.00 93.19 303 GLY A N 1
ATOM 2384 C CA . GLY A 1 303 ? 6.068 -3.402 -46.084 1.00 93.19 303 GLY A CA 1
ATOM 2385 C C . GLY A 1 303 ? 4.629 -3.039 -45.703 1.00 93.19 303 GLY A C 1
ATOM 2386 O O . GLY A 1 303 ? 3.679 -3.682 -46.152 1.00 93.19 303 GLY A O 1
ATOM 2387 N N . GLY A 1 304 ? 4.471 -2.031 -44.843 1.00 93.56 304 GLY A N 1
ATOM 2388 C CA . GLY A 1 304 ? 3.172 -1.511 -44.395 1.00 93.56 304 GLY A CA 1
ATOM 2389 C C . GLY A 1 304 ? 2.530 -2.290 -43.244 1.00 93.56 304 GLY A C 1
ATOM 2390 O O . GLY A 1 304 ? 1.361 -2.081 -42.928 1.00 93.56 304 GLY A O 1
ATOM 2391 N N . ILE A 1 305 ? 3.275 -3.200 -42.606 1.00 95.25 305 ILE A N 1
ATOM 2392 C CA . ILE A 1 305 ? 2.839 -3.873 -41.378 1.00 95.25 305 ILE A CA 1
ATOM 2393 C C . ILE A 1 305 ? 3.618 -3.345 -40.178 1.00 95.25 305 ILE A C 1
ATOM 2395 O O . ILE A 1 305 ? 4.795 -3.004 -40.283 1.00 95.25 305 ILE A O 1
ATOM 2399 N N . SER A 1 306 ? 2.972 -3.321 -39.014 1.00 97.94 306 SER A N 1
ATOM 2400 C CA . SER A 1 306 ? 3.671 -3.091 -37.752 1.00 97.94 306 SER A CA 1
ATOM 2401 C C . SER A 1 306 ? 4.285 -4.391 -37.238 1.00 97.94 306 SER A C 1
ATOM 2403 O O . SER A 1 306 ? 3.597 -5.410 -37.171 1.00 97.94 306 SER A O 1
ATOM 2405 N N . ILE A 1 307 ? 5.544 -4.331 -36.818 1.00 97.94 307 ILE A N 1
ATOM 2406 C CA . ILE A 1 307 ? 6.202 -5.384 -36.049 1.00 97.94 307 ILE A CA 1
ATOM 2407 C C . ILE A 1 307 ? 6.448 -4.903 -34.617 1.00 97.94 307 ILE A C 1
ATOM 2409 O O . ILE A 1 307 ? 6.703 -3.725 -34.368 1.00 97.94 307 ILE A O 1
ATOM 2413 N N . THR A 1 308 ? 6.371 -5.828 -33.672 1.00 98.38 308 THR A N 1
ATOM 2414 C CA . THR A 1 308 ? 6.683 -5.653 -32.258 1.00 98.38 308 THR A CA 1
ATOM 2415 C C . THR A 1 308 ? 8.015 -6.324 -31.969 1.00 98.38 308 THR A C 1
ATOM 2417 O O . THR A 1 308 ? 8.151 -7.540 -32.091 1.00 98.38 308 THR A O 1
ATOM 2420 N N . ILE A 1 309 ? 8.988 -5.526 -31.557 1.00 98.44 309 ILE A N 1
ATOM 2421 C CA . ILE A 1 309 ? 10.314 -5.957 -31.130 1.00 98.44 309 ILE A CA 1
ATOM 2422 C C . ILE A 1 309 ? 10.282 -6.015 -29.605 1.00 98.44 309 ILE A C 1
ATOM 2424 O O . ILE A 1 309 ? 9.995 -5.006 -28.962 1.00 98.44 309 ILE A O 1
ATOM 2428 N N . ARG A 1 310 ? 10.532 -7.187 -29.021 1.00 98.19 310 ARG A N 1
ATOM 2429 C CA . ARG A 1 310 ? 10.560 -7.399 -27.566 1.00 98.19 310 ARG A CA 1
ATOM 2430 C C . ARG A 1 310 ? 11.992 -7.574 -27.086 1.00 98.19 310 ARG A C 1
ATOM 2432 O O . ARG A 1 310 ? 12.826 -8.126 -27.804 1.00 98.19 310 ARG A O 1
ATOM 2439 N N . GLY A 1 311 ? 12.267 -7.124 -25.870 1.00 97.25 311 GLY A N 1
ATOM 2440 C CA . GLY A 1 311 ? 13.620 -7.129 -25.340 1.00 97.25 311 GLY A CA 1
ATOM 2441 C C . GLY A 1 311 ? 13.735 -6.563 -23.933 1.00 97.25 311 GLY A C 1
ATOM 2442 O O . GLY A 1 311 ? 12.751 -6.508 -23.200 1.00 97.25 311 GLY A O 1
ATOM 2443 N N . SER A 1 312 ? 14.953 -6.162 -23.583 1.00 97.31 312 SER A N 1
ATOM 2444 C CA . SER A 1 312 ? 15.292 -5.450 -22.351 1.00 97.31 312 SER A CA 1
ATOM 2445 C C . SER A 1 312 ? 16.211 -4.268 -22.647 1.00 97.31 312 SER A C 1
ATOM 2447 O O . SER A 1 312 ? 16.929 -4.254 -23.652 1.00 97.31 312 SER A O 1
ATOM 2449 N N . ASN A 1 313 ? 16.202 -3.275 -21.758 1.00 97.12 313 ASN A N 1
ATOM 2450 C CA . ASN A 1 313 ? 16.930 -2.009 -21.892 1.00 97.12 313 ASN A CA 1
ATOM 2451 C C . ASN A 1 313 ? 16.621 -1.249 -23.199 1.00 97.12 313 ASN A C 1
ATOM 2453 O O . ASN A 1 313 ? 17.474 -0.533 -23.722 1.00 97.12 313 ASN A O 1
ATOM 2457 N N . LEU A 1 314 ? 15.397 -1.369 -23.733 1.00 97.12 314 LEU A N 1
ATOM 2458 C CA . LEU A 1 314 ? 14.961 -0.691 -24.968 1.00 97.12 314 LEU A CA 1
ATOM 2459 C C . LEU A 1 314 ? 14.644 0.808 -24.765 1.00 97.12 314 LEU A C 1
ATOM 2461 O O . LEU A 1 314 ? 13.851 1.374 -25.507 1.00 97.12 314 LEU A O 1
ATOM 2465 N N . GLY A 1 315 ? 15.261 1.463 -23.778 1.00 95.19 315 GLY A N 1
ATOM 2466 C CA . GLY A 1 315 ? 15.048 2.877 -23.453 1.00 95.19 315 GLY A CA 1
ATOM 2467 C C . GLY A 1 315 ? 14.202 3.103 -22.197 1.00 95.19 315 GLY A C 1
ATOM 2468 O O . GLY A 1 315 ? 13.472 2.227 -21.736 1.00 95.19 315 GLY A O 1
ATOM 2469 N N . ILE A 1 316 ? 14.320 4.297 -21.613 1.00 94.88 316 ILE A N 1
ATOM 2470 C CA . ILE A 1 316 ? 13.572 4.711 -20.412 1.00 94.88 316 ILE A CA 1
ATOM 2471 C C . ILE A 1 316 ? 12.283 5.423 -20.840 1.00 94.88 316 ILE A C 1
ATOM 2473 O O . ILE A 1 316 ? 11.222 5.212 -20.255 1.00 94.88 316 ILE A O 1
ATOM 2477 N N . HIS A 1 317 ? 12.357 6.215 -21.910 1.00 96.25 317 HIS A N 1
ATOM 2478 C CA . HIS A 1 317 ? 11.233 6.926 -22.516 1.00 96.25 317 HIS A CA 1
ATOM 2479 C C . HIS A 1 317 ? 11.083 6.563 -23.997 1.00 96.25 317 HIS A C 1
ATOM 2481 O O . HIS A 1 317 ? 12.037 6.133 -24.643 1.00 96.25 317 HIS A O 1
ATOM 2487 N N . LYS A 1 318 ? 9.892 6.781 -24.568 1.00 95.75 318 LYS A N 1
ATOM 2488 C CA . LYS A 1 318 ? 9.631 6.507 -25.994 1.00 95.75 318 LYS A CA 1
ATOM 2489 C C . LYS A 1 318 ? 10.495 7.369 -26.928 1.00 95.75 318 LYS A C 1
ATOM 2491 O O . LYS A 1 318 ? 10.781 6.986 -28.056 1.00 95.75 318 LYS A O 1
ATOM 2496 N N . GLU A 1 319 ? 10.955 8.525 -26.455 1.00 96.25 319 GLU A N 1
ATOM 2497 C CA . GLU A 1 319 ? 11.860 9.435 -27.165 1.00 96.25 319 GLU A CA 1
ATOM 2498 C C . GLU A 1 319 ? 13.326 8.972 -27.173 1.00 96.25 319 GLU A C 1
ATOM 2500 O O . GLU A 1 319 ? 14.140 9.540 -27.911 1.00 96.25 319 GLU A O 1
ATOM 2505 N N . ASP A 1 320 ? 13.678 7.961 -26.371 1.00 96.19 320 ASP A N 1
ATOM 2506 C CA . ASP A 1 320 ? 15.037 7.419 -26.347 1.00 96.19 320 ASP A CA 1
ATOM 2507 C C . ASP A 1 320 ? 15.341 6.574 -27.586 1.00 96.19 320 ASP A C 1
ATOM 2509 O O . ASP A 1 320 ? 16.512 6.427 -27.929 1.00 96.19 320 ASP A O 1
ATOM 2513 N N . ILE A 1 321 ? 14.322 6.068 -28.290 1.00 97.56 321 ILE A N 1
ATOM 2514 C CA . ILE A 1 321 ? 14.495 5.335 -29.548 1.00 97.56 321 ILE A CA 1
ATOM 2515 C C . ILE A 1 321 ? 14.991 6.297 -30.634 1.00 97.56 321 ILE A C 1
ATOM 2517 O O . ILE A 1 321 ? 14.284 7.227 -31.030 1.00 97.56 321 ILE A O 1
ATOM 2521 N N . LYS A 1 322 ? 16.217 6.079 -31.120 1.00 97.38 322 LYS A N 1
ATOM 2522 C CA . LYS A 1 322 ? 16.850 6.905 -32.159 1.00 97.38 322 LYS A CA 1
ATOM 2523 C C . LYS A 1 322 ? 16.588 6.376 -33.555 1.00 97.38 322 LYS A C 1
ATOM 2525 O O . LYS A 1 322 ? 16.208 7.150 -34.430 1.00 97.38 322 LYS A O 1
ATOM 2530 N N . SER A 1 323 ? 16.769 5.079 -33.754 1.00 97.56 323 SER A N 1
ATOM 2531 C CA . SER A 1 323 ? 16.512 4.426 -35.031 1.00 97.56 323 SER A CA 1
ATOM 2532 C C . SER A 1 323 ? 16.134 2.967 -34.814 1.00 97.56 323 SER A C 1
ATOM 2534 O O . SER A 1 323 ? 16.489 2.343 -33.812 1.00 97.56 323 SER A O 1
ATOM 2536 N N . ILE A 1 324 ? 15.367 2.440 -35.761 1.00 98.19 324 ILE A N 1
ATOM 2537 C CA . ILE A 1 324 ? 15.033 1.025 -35.849 1.00 98.19 324 ILE A CA 1
ATOM 2538 C C . ILE A 1 324 ? 15.292 0.624 -37.294 1.00 98.19 324 ILE A C 1
ATOM 2540 O O . ILE A 1 324 ? 14.811 1.305 -38.205 1.00 98.19 324 ILE A O 1
ATOM 2544 N N . SER A 1 325 ? 16.035 -0.456 -37.509 1.00 96.75 325 SER A N 1
ATOM 2545 C CA . SER A 1 325 ? 16.265 -1.017 -38.839 1.00 96.75 325 SER A CA 1
ATOM 2546 C C . SER A 1 325 ? 15.855 -2.484 -38.882 1.00 96.75 325 SER A C 1
ATOM 2548 O O . SER A 1 325 ? 16.032 -3.233 -37.922 1.00 96.75 325 SER A O 1
ATOM 2550 N N . VAL A 1 326 ? 15.260 -2.895 -39.997 1.00 96.75 326 VAL A N 1
ATOM 2551 C CA . VAL A 1 326 ? 14.777 -4.257 -40.227 1.00 96.75 326 VAL A CA 1
ATOM 2552 C C . VAL A 1 326 ? 15.357 -4.727 -41.547 1.00 96.75 326 VAL A C 1
ATOM 2554 O O . VAL A 1 326 ? 14.926 -4.277 -42.606 1.00 96.75 326 VAL A O 1
ATOM 2557 N N . VAL A 1 327 ? 16.340 -5.629 -41.483 1.00 94.81 327 VAL A N 1
ATOM 2558 C CA . VAL A 1 327 ? 17.099 -6.083 -42.663 1.00 94.81 327 VAL A CA 1
ATOM 2559 C C . VAL A 1 327 ? 17.766 -4.898 -43.385 1.00 94.81 327 VAL A C 1
ATOM 2561 O O . VAL A 1 327 ? 17.723 -4.774 -44.600 1.00 94.81 327 VAL A O 1
ATOM 2564 N N . GLY A 1 328 ? 18.334 -3.967 -42.612 1.00 92.19 328 GLY A N 1
ATOM 2565 C CA . GLY A 1 328 ? 18.984 -2.759 -43.135 1.00 92.19 328 GLY A CA 1
ATOM 2566 C C . GLY A 1 328 ? 18.035 -1.626 -43.547 1.00 92.19 328 GLY A C 1
ATOM 2567 O O . GLY A 1 328 ? 18.490 -0.491 -43.669 1.00 92.19 328 GLY A O 1
ATOM 2568 N N . GLU A 1 329 ? 16.731 -1.885 -43.680 1.00 94.06 329 GLU A N 1
ATOM 2569 C CA . GLU A 1 329 ? 15.744 -0.866 -44.056 1.00 94.06 329 GLU A CA 1
ATOM 2570 C C . GLU A 1 329 ? 15.204 -0.105 -42.831 1.00 94.06 329 GLU A C 1
ATOM 2572 O O . GLU A 1 329 ? 14.946 -0.720 -41.789 1.00 94.06 329 GLU A O 1
ATOM 2577 N N . PRO A 1 330 ? 14.998 1.223 -42.914 1.00 95.75 330 PRO A N 1
ATOM 2578 C CA . PRO A 1 330 ? 14.479 2.014 -41.803 1.00 95.75 330 PRO A CA 1
ATOM 2579 C C . PRO A 1 330 ? 13.031 1.632 -41.465 1.00 95.75 330 PRO A C 1
ATOM 2581 O O . PRO A 1 330 ? 12.170 1.529 -42.338 1.00 95.75 330 PRO A O 1
ATOM 2584 N N . CYS A 1 331 ? 12.747 1.477 -40.173 1.00 97.38 331 CYS A N 1
ATOM 2585 C CA . CYS A 1 331 ? 11.419 1.158 -39.658 1.00 97.38 331 CYS A CA 1
ATOM 2586 C C . CYS A 1 331 ? 10.825 2.360 -38.912 1.00 97.38 331 CYS A C 1
ATOM 2588 O O . CYS A 1 331 ? 11.461 2.946 -38.033 1.00 97.38 331 CYS A O 1
ATOM 2590 N N . ASN A 1 332 ? 9.588 2.731 -39.240 1.00 97.88 332 ASN A N 1
ATOM 2591 C CA . ASN A 1 332 ? 8.940 3.909 -38.672 1.00 97.88 332 ASN A CA 1
ATOM 2592 C C . ASN A 1 332 ? 8.439 3.630 -37.246 1.00 97.88 332 ASN A C 1
ATOM 2594 O O . ASN A 1 332 ? 7.491 2.866 -37.059 1.00 97.88 332 ASN A O 1
ATOM 2598 N N . HIS A 1 333 ? 9.064 4.233 -36.232 1.00 98.06 333 HIS A N 1
ATOM 2599 C CA . HIS A 1 333 ? 8.733 3.984 -34.829 1.00 98.06 333 HIS A CA 1
ATOM 2600 C C . HIS A 1 333 ? 7.327 4.482 -34.447 1.00 98.06 333 HIS A C 1
ATOM 2602 O O . HIS A 1 333 ? 7.018 5.673 -34.493 1.00 98.06 333 HIS A O 1
ATOM 2608 N N . GLN A 1 334 ? 6.497 3.558 -33.968 1.00 98.12 334 GLN A N 1
ATOM 2609 C CA . GLN A 1 334 ? 5.141 3.811 -33.491 1.00 98.12 334 GLN A CA 1
ATOM 2610 C C . GLN A 1 334 ? 5.167 4.136 -31.989 1.00 98.12 334 GLN A C 1
ATOM 2612 O O . GLN A 1 334 ? 4.904 3.275 -31.147 1.00 98.12 334 GLN A O 1
ATOM 2617 N N . LYS A 1 335 ? 5.488 5.393 -31.655 1.00 96.62 335 LYS A N 1
ATOM 2618 C CA . LYS A 1 335 ? 5.673 5.890 -30.274 1.00 96.62 335 LYS A CA 1
ATOM 2619 C C . LYS A 1 335 ? 4.529 5.556 -29.315 1.00 96.62 335 LYS A C 1
ATOM 2621 O O . LYS A 1 335 ? 4.776 5.244 -28.157 1.00 96.62 335 LYS A O 1
ATOM 2626 N N . GLU A 1 336 ? 3.287 5.591 -29.790 1.00 97.19 336 GLU A N 1
ATOM 2627 C CA . GLU A 1 336 ? 2.099 5.341 -28.956 1.00 97.19 336 GLU A CA 1
ATOM 2628 C C . GLU A 1 336 ? 1.908 3.867 -28.575 1.00 97.19 336 GLU A C 1
ATOM 2630 O O . GLU A 1 336 ? 1.105 3.546 -27.705 1.00 97.19 336 GLU A O 1
ATOM 2635 N N . LYS A 1 337 ? 2.654 2.957 -29.208 1.00 97.31 337 LYS A N 1
ATOM 2636 C CA . LYS A 1 337 ? 2.636 1.518 -28.915 1.00 97.31 337 LYS A CA 1
ATOM 2637 C C . LYS A 1 337 ? 3.901 1.054 -28.181 1.00 97.31 337 LYS A C 1
ATOM 2639 O O . LYS A 1 337 ? 4.124 -0.146 -28.051 1.00 97.31 337 LYS A O 1
ATOM 2644 N N . TYR A 1 338 ? 4.747 1.987 -27.748 1.00 97.50 338 TYR A N 1
ATOM 2645 C CA . TYR A 1 338 ? 5.946 1.694 -26.970 1.00 97.50 338 TYR A CA 1
ATOM 2646 C C . TYR A 1 338 ? 5.587 1.242 -25.551 1.00 97.50 338 TYR A C 1
ATOM 2648 O O . TYR A 1 338 ? 4.745 1.854 -24.894 1.00 97.50 338 TYR A O 1
ATOM 2656 N N . SER A 1 339 ? 6.271 0.211 -25.058 1.00 97.38 339 SER A N 1
ATOM 2657 C CA . SER A 1 339 ? 6.223 -0.187 -23.653 1.00 97.38 339 SER A CA 1
ATOM 2658 C C . SER A 1 339 ? 7.617 -0.067 -23.054 1.00 97.38 339 SER A C 1
ATOM 2660 O O . SER A 1 339 ? 8.570 -0.623 -23.603 1.00 97.38 339 SER A O 1
ATOM 2662 N N . VAL A 1 340 ? 7.722 0.662 -21.938 1.00 96.94 340 VAL A N 1
ATOM 2663 C CA . VAL A 1 340 ? 8.991 1.030 -21.293 1.00 96.94 340 VAL A CA 1
ATOM 2664 C C . VAL A 1 340 ? 9.920 -0.174 -21.207 1.00 96.94 340 VAL A C 1
ATOM 2666 O O . VAL A 1 340 ? 9.554 -1.184 -20.610 1.00 96.94 340 VAL A O 1
ATOM 2669 N N . SER A 1 341 ? 11.103 -0.056 -21.817 1.00 97.00 341 SER A N 1
ATOM 2670 C CA . SER A 1 341 ? 12.185 -1.048 -21.865 1.00 97.00 341 SER A CA 1
ATOM 2671 C C . SER A 1 341 ? 11.873 -2.420 -22.489 1.00 97.00 341 SER A C 1
ATOM 2673 O O . SER A 1 341 ? 12.788 -3.117 -22.928 1.00 97.00 341 SER A O 1
ATOM 2675 N N . THR A 1 342 ? 10.605 -2.821 -22.554 1.00 97.38 342 THR A N 1
ATOM 2676 C CA . THR A 1 342 ? 10.187 -4.199 -22.836 1.00 97.38 342 THR A CA 1
ATOM 2677 C C . THR A 1 342 ? 9.794 -4.416 -24.288 1.00 97.38 342 THR A C 1
ATOM 2679 O O . THR A 1 342 ? 9.964 -5.523 -24.811 1.00 97.38 342 THR A O 1
ATOM 2682 N N . SER A 1 343 ? 9.248 -3.395 -24.960 1.00 97.69 343 SER A N 1
ATOM 2683 C CA . SER A 1 343 ? 8.915 -3.516 -26.376 1.00 97.69 343 SER A CA 1
ATOM 2684 C C . SER A 1 343 ? 8.838 -2.198 -27.134 1.00 97.69 343 SER A C 1
ATOM 2686 O O . SER A 1 343 ? 8.386 -1.167 -26.638 1.00 97.69 343 SER A O 1
ATOM 2688 N N . VAL A 1 344 ? 9.236 -2.280 -28.399 1.00 98.19 344 VAL A N 1
ATOM 2689 C CA . VAL A 1 344 ? 9.186 -1.200 -29.379 1.00 98.19 344 VAL A CA 1
ATOM 2690 C C . VAL A 1 344 ? 8.368 -1.687 -30.567 1.00 98.19 344 VAL A C 1
ATOM 2692 O O . VAL A 1 344 ? 8.575 -2.793 -31.060 1.00 98.19 344 VAL A O 1
ATOM 2695 N N . VAL A 1 345 ? 7.436 -0.865 -31.042 1.00 98.44 345 VAL A N 1
ATOM 2696 C CA . VAL A 1 345 ? 6.653 -1.165 -32.247 1.00 98.44 345 VAL A CA 1
ATOM 2697 C C . VAL A 1 345 ? 7.085 -0.234 -33.368 1.00 98.44 345 VAL A C 1
ATOM 2699 O O . VAL A 1 345 ? 7.305 0.960 -33.140 1.00 98.44 345 VAL A O 1
ATOM 2702 N N . CYS A 1 346 ? 7.220 -0.771 -34.576 1.00 98.25 346 CYS A N 1
ATOM 2703 C CA . CYS A 1 346 ? 7.553 0.015 -35.756 1.00 98.25 346 CYS A CA 1
ATOM 2704 C C . CYS A 1 346 ? 6.870 -0.533 -37.011 1.00 98.25 346 CYS A C 1
ATOM 2706 O O . CYS A 1 346 ? 6.567 -1.721 -37.087 1.00 98.25 346 CYS A O 1
ATOM 2708 N N . GLU A 1 347 ? 6.594 0.337 -37.976 1.00 98.31 347 GLU A N 1
ATOM 2709 C CA . GLU A 1 347 ? 6.044 -0.034 -39.279 1.00 98.31 347 GLU A CA 1
ATOM 2710 C C . GLU A 1 347 ? 7.164 -0.177 -40.308 1.00 98.31 347 GLU A C 1
ATOM 2712 O O . GLU A 1 347 ? 7.940 0.759 -40.520 1.00 98.31 347 GLU A O 1
ATOM 2717 N N . ILE A 1 348 ? 7.264 -1.360 -40.916 1.00 96.69 348 ILE A N 1
ATOM 2718 C CA . ILE A 1 348 ? 8.330 -1.676 -41.871 1.00 96.69 348 ILE A CA 1
ATOM 2719 C C . ILE A 1 348 ? 8.040 -1.060 -43.243 1.00 96.69 348 ILE A C 1
ATOM 2721 O O . ILE A 1 348 ? 6.898 -1.075 -43.712 1.00 96.69 348 ILE A O 1
ATOM 2725 N N . GLY A 1 349 ? 9.082 -0.554 -43.900 1.00 92.88 349 GLY A N 1
ATOM 2726 C CA . GLY A 1 349 ? 9.018 -0.085 -45.283 1.00 92.88 349 GLY A CA 1
ATOM 2727 C C . GLY A 1 349 ? 9.080 -1.222 -46.315 1.00 92.88 349 GLY A C 1
ATOM 2728 O O . GLY A 1 349 ? 9.262 -2.388 -45.954 1.00 92.88 349 GLY A O 1
ATOM 2729 N N . PRO A 1 350 ? 8.905 -0.903 -47.608 1.00 91.75 350 PRO A N 1
ATOM 2730 C CA . PRO A 1 350 ? 9.191 -1.834 -48.694 1.00 91.75 350 PRO A CA 1
ATOM 2731 C C . PRO A 1 350 ? 10.693 -2.135 -48.782 1.00 91.75 350 PRO A C 1
ATOM 2733 O O . PRO A 1 350 ? 11.508 -1.247 -48.552 1.00 91.75 350 PRO A O 1
ATOM 2736 N N . VAL A 1 351 ? 11.048 -3.358 -49.183 1.00 91.19 351 VAL A N 1
ATOM 2737 C CA . VAL A 1 351 ? 12.442 -3.766 -49.440 1.00 91.19 351 VAL A CA 1
ATOM 2738 C C . VAL A 1 351 ? 12.678 -3.955 -50.943 1.00 91.19 351 VAL A C 1
ATOM 2740 O O . VAL A 1 351 ? 11.802 -4.467 -51.651 1.00 91.19 351 VAL A O 1
ATOM 2743 N N . ASP A 1 352 ? 13.846 -3.542 -51.450 1.00 85.69 352 ASP A N 1
ATOM 2744 C CA . ASP A 1 352 ? 14.233 -3.801 -52.845 1.00 85.69 352 ASP A CA 1
ATOM 2745 C C . ASP A 1 352 ? 14.393 -5.321 -53.052 1.00 85.69 352 ASP A C 1
ATOM 2747 O O . ASP A 1 352 ? 15.150 -5.954 -52.314 1.00 85.69 352 ASP A O 1
ATOM 2751 N N . PRO A 1 353 ? 13.736 -5.934 -54.055 1.00 80.06 353 PRO A N 1
ATOM 2752 C CA . PRO A 1 353 ? 13.921 -7.348 -54.386 1.00 80.06 353 PRO A CA 1
ATOM 2753 C C . PRO A 1 353 ? 15.371 -7.772 -54.671 1.00 80.06 353 PRO A C 1
ATOM 2755 O O . PRO A 1 353 ? 15.645 -8.969 -54.707 1.00 80.06 353 PRO A O 1
ATOM 2758 N N . LYS A 1 354 ? 16.275 -6.822 -54.938 1.00 81.56 354 LYS A N 1
ATOM 2759 C CA . LYS A 1 354 ? 17.711 -7.064 -55.138 1.00 81.56 354 LYS A CA 1
ATOM 2760 C C . LYS A 1 354 ? 18.504 -7.177 -53.833 1.00 81.56 354 LYS A C 1
ATOM 2762 O O . LYS A 1 354 ? 19.615 -7.700 -53.875 1.00 81.56 354 LYS A O 1
ATOM 2767 N N . ASN A 1 355 ? 17.968 -6.673 -52.722 1.00 84.56 355 ASN A N 1
ATOM 2768 C CA . ASN A 1 355 ? 18.581 -6.777 -51.400 1.00 84.56 355 ASN A CA 1
ATOM 2769 C C . ASN A 1 355 ? 18.217 -8.116 -50.747 1.00 84.56 355 ASN A C 1
ATOM 2771 O O . ASN A 1 355 ? 17.282 -8.805 -51.167 1.00 84.56 355 ASN A O 1
ATOM 2775 N N . ASP A 1 356 ? 18.942 -8.473 -49.687 1.00 86.75 356 ASP A N 1
ATOM 2776 C CA . ASP A 1 356 ? 18.583 -9.626 -48.869 1.00 86.75 356 ASP A CA 1
ATOM 2777 C C . ASP A 1 356 ? 17.169 -9.445 -48.307 1.00 86.75 356 ASP A C 1
ATOM 2779 O O . ASP A 1 356 ? 16.837 -8.438 -47.684 1.00 86.75 356 ASP A O 1
ATOM 2783 N N . ASN A 1 357 ? 16.310 -10.442 -48.515 1.00 90.38 357 ASN A N 1
ATOM 2784 C CA . ASN A 1 357 ? 14.934 -10.412 -48.023 1.00 90.38 357 ASN A CA 1
ATOM 2785 C C . ASN A 1 357 ? 14.809 -10.945 -46.587 1.00 90.38 357 ASN A C 1
ATOM 2787 O O . ASN A 1 357 ? 13.698 -11.106 -46.087 1.00 90.38 357 ASN A O 1
ATOM 2791 N N . TRP A 1 358 ? 15.915 -11.247 -45.911 1.00 94.06 358 TRP A N 1
ATOM 2792 C CA . TRP A 1 358 ? 15.939 -11.679 -44.517 1.00 94.06 358 TRP A CA 1
ATOM 2793 C C . TRP A 1 358 ? 17.201 -11.185 -43.818 1.00 94.06 358 TRP A C 1
ATOM 2795 O O . TRP A 1 358 ? 18.245 -11.031 -44.441 1.00 94.06 358 TRP A O 1
ATOM 2805 N N . GLY A 1 359 ? 17.112 -10.940 -42.515 1.00 94.94 359 GLY A N 1
ATOM 2806 C CA . GLY A 1 359 ? 18.241 -10.416 -41.756 1.00 94.94 359 GLY A CA 1
ATOM 2807 C C . GLY A 1 359 ? 17.868 -9.986 -40.348 1.00 94.94 359 GLY A C 1
ATOM 2808 O O . GLY A 1 359 ? 16.778 -10.284 -39.852 1.00 94.94 359 GLY A O 1
ATOM 2809 N N . GLN A 1 360 ? 18.816 -9.333 -39.680 1.00 96.69 360 GLN A N 1
ATOM 2810 C CA . GLN A 1 360 ? 18.666 -8.899 -38.293 1.00 96.69 360 GLN A CA 1
ATOM 2811 C C . GLN A 1 360 ? 17.785 -7.654 -38.191 1.00 96.69 360 GLN A C 1
ATOM 2813 O O . GLN A 1 360 ? 17.586 -6.910 -39.154 1.00 96.69 360 GLN A O 1
ATOM 2818 N N . VAL A 1 361 ? 17.257 -7.448 -36.992 1.00 97.94 361 VAL A N 1
ATOM 2819 C CA . VAL A 1 361 ? 16.599 -6.217 -36.578 1.00 97.94 361 VAL A CA 1
ATOM 2820 C C . VAL A 1 361 ? 17.516 -5.516 -35.591 1.00 97.94 361 VAL A C 1
ATOM 2822 O O . VAL A 1 361 ? 17.987 -6.142 -34.637 1.00 97.94 361 VAL A O 1
ATOM 2825 N N . GLU A 1 362 ? 17.763 -4.231 -35.815 1.00 98.06 362 GLU A N 1
ATOM 2826 C CA . GLU A 1 362 ? 18.562 -3.397 -34.922 1.00 98.06 362 GLU A CA 1
ATOM 2827 C C . GLU A 1 362 ? 17.701 -2.291 -34.314 1.00 98.06 362 GLU A C 1
ATOM 2829 O O . GLU A 1 362 ? 16.852 -1.693 -34.979 1.00 98.06 362 GLU A O 1
ATOM 2834 N N . VAL A 1 363 ? 17.939 -2.004 -33.037 1.00 98.19 363 VAL A N 1
ATOM 2835 C CA . VAL A 1 363 ? 17.353 -0.863 -32.328 1.00 98.19 363 VAL A CA 1
ATOM 2836 C C . VAL A 1 363 ? 18.489 -0.049 -31.729 1.00 98.19 363 VAL A C 1
ATOM 2838 O O . VAL A 1 363 ? 19.269 -0.566 -30.928 1.00 98.19 363 VAL A O 1
ATOM 2841 N N . GLU A 1 364 ? 18.571 1.225 -32.101 1.00 97.75 364 GLU A N 1
ATOM 2842 C CA . GLU A 1 364 ? 19.492 2.188 -31.504 1.00 97.75 364 GLU A CA 1
ATOM 2843 C C . GLU A 1 364 ? 18.742 3.076 -30.515 1.00 97.75 364 GLU A C 1
ATOM 2845 O O . GLU A 1 364 ? 17.724 3.694 -30.847 1.00 97.75 364 GLU A O 1
ATOM 2850 N N . VAL A 1 365 ? 19.264 3.161 -29.295 1.00 96.62 365 VAL A N 1
ATOM 2851 C CA . VAL A 1 365 ? 18.735 4.023 -28.239 1.00 96.62 365 VAL A CA 1
ATOM 2852 C C . VAL A 1 365 ? 19.698 5.172 -27.945 1.00 96.62 365 VAL A C 1
ATOM 2854 O O . VAL A 1 365 ? 20.872 5.174 -28.326 1.00 96.62 365 VAL A O 1
ATOM 2857 N N . LYS A 1 366 ? 19.196 6.195 -27.254 1.00 92.56 366 LYS A N 1
ATOM 2858 C CA . LYS A 1 366 ? 19.969 7.360 -26.821 1.00 92.56 366 LYS A CA 1
ATOM 2859 C C . LYS A 1 366 ? 21.258 6.928 -26.105 1.00 92.56 366 LYS A C 1
ATOM 2861 O O . LYS A 1 366 ? 21.253 6.014 -25.287 1.00 92.56 366 LYS A O 1
ATOM 2866 N N . GLY A 1 367 ? 22.355 7.627 -26.400 1.00 88.50 367 GLY A N 1
ATOM 2867 C CA . GLY A 1 367 ? 23.694 7.270 -25.916 1.00 88.50 367 GLY A CA 1
ATOM 2868 C C . GLY A 1 367 ? 24.487 6.382 -26.881 1.00 88.50 367 GLY A C 1
ATOM 2869 O O . GLY A 1 367 ? 25.577 5.956 -26.529 1.00 88.50 367 GLY A O 1
ATOM 2870 N N . GLY A 1 368 ? 23.968 6.119 -28.089 1.00 91.50 368 GLY A N 1
ATOM 2871 C CA . GLY A 1 368 ? 24.666 5.341 -29.122 1.00 91.50 368 GLY A CA 1
ATOM 2872 C C . GLY A 1 368 ? 24.664 3.833 -28.869 1.00 91.50 368 GLY A C 1
ATOM 2873 O O . GLY A 1 368 ? 25.411 3.101 -29.511 1.00 91.50 368 GLY A O 1
ATOM 2874 N N . LYS A 1 369 ? 23.832 3.368 -27.932 1.00 94.69 369 LYS A N 1
ATOM 2875 C CA . LYS A 1 369 ? 23.705 1.954 -27.576 1.00 94.69 369 LYS A CA 1
ATOM 2876 C C . LYS A 1 369 ? 22.818 1.237 -28.569 1.00 94.69 369 LYS A C 1
ATOM 2878 O O . LYS A 1 369 ? 21.777 1.767 -28.966 1.00 94.69 369 LYS A O 1
ATOM 2883 N N . ARG A 1 370 ? 23.205 0.021 -28.940 1.00 96.81 370 ARG A N 1
ATOM 2884 C CA . ARG A 1 370 ? 22.549 -0.726 -30.014 1.00 96.81 370 ARG A CA 1
ATOM 2885 C C . ARG A 1 370 ? 22.277 -2.163 -29.609 1.00 96.81 370 ARG A C 1
ATOM 2887 O O . ARG A 1 370 ? 23.179 -2.878 -29.193 1.00 96.81 370 ARG A O 1
ATOM 2894 N N . GLY A 1 371 ? 21.034 -2.592 -29.799 1.00 96.94 371 GLY A N 1
ATOM 2895 C CA . GLY A 1 371 ? 20.647 -3.995 -29.724 1.00 96.94 371 GLY A CA 1
ATOM 2896 C C . GLY A 1 371 ? 20.488 -4.579 -31.118 1.00 96.94 371 GLY A C 1
ATOM 2897 O O . GLY A 1 371 ? 19.828 -3.973 -31.955 1.00 96.94 371 GLY A O 1
ATOM 2898 N N . THR A 1 372 ? 21.069 -5.753 -31.357 1.00 97.50 372 THR A N 1
ATOM 2899 C CA . THR A 1 372 ? 20.905 -6.514 -32.606 1.00 97.50 372 THR A CA 1
ATOM 2900 C C . THR A 1 372 ? 20.240 -7.848 -32.294 1.00 97.50 372 THR A C 1
ATOM 2902 O O . THR A 1 372 ? 20.632 -8.534 -31.347 1.00 97.50 372 THR A O 1
ATOM 2905 N N . SER A 1 373 ? 19.223 -8.226 -33.064 1.00 97.31 373 SER A N 1
ATOM 2906 C CA . SER A 1 373 ? 18.493 -9.472 -32.841 1.00 97.31 373 SER A CA 1
ATOM 2907 C C . SER A 1 373 ? 19.317 -10.704 -33.227 1.00 97.31 373 SER A C 1
ATOM 2909 O O . SER A 1 373 ? 19.987 -10.746 -34.260 1.00 97.31 373 SER A O 1
ATOM 2911 N N . THR A 1 374 ? 19.231 -11.759 -32.415 1.00 93.75 374 THR A N 1
ATOM 2912 C CA . THR A 1 374 ? 19.777 -13.086 -32.763 1.00 93.75 374 THR A CA 1
ATOM 2913 C C . THR A 1 374 ? 18.852 -13.865 -33.697 1.00 93.75 374 THR A C 1
ATOM 2915 O O . THR A 1 374 ? 19.293 -14.758 -34.414 1.00 93.75 374 THR A O 1
ATOM 2918 N N . ILE A 1 375 ? 17.564 -13.520 -33.701 1.00 94.62 375 ILE A N 1
ATOM 2919 C CA . ILE A 1 375 ? 16.554 -14.048 -34.617 1.00 94.62 375 ILE A CA 1
ATOM 2920 C C . ILE A 1 375 ? 16.418 -13.148 -35.847 1.00 94.62 375 ILE A C 1
ATOM 2922 O O . ILE A 1 375 ? 16.526 -11.925 -35.746 1.00 94.62 375 ILE A O 1
ATOM 2926 N N . TYR A 1 376 ? 16.145 -13.755 -36.999 1.00 96.38 376 TYR A N 1
ATOM 2927 C CA . TYR A 1 376 ? 15.958 -13.033 -38.254 1.00 96.38 376 TYR A CA 1
ATOM 2928 C C . TYR A 1 376 ? 14.488 -12.710 -38.527 1.00 96.38 376 TYR A C 1
ATOM 2930 O O . TYR A 1 376 ? 13.593 -13.502 -38.220 1.00 96.38 376 TYR A O 1
ATOM 2938 N N . PHE A 1 377 ? 14.263 -11.556 -39.148 1.00 96.94 377 PHE A N 1
ATOM 2939 C CA . PHE A 1 377 ? 13.014 -11.211 -39.817 1.00 96.94 377 PHE A CA 1
ATOM 2940 C C . PHE A 1 377 ? 13.115 -11.587 -41.299 1.00 96.94 377 PHE A C 1
ATOM 2942 O O . PHE A 1 377 ? 14.202 -11.538 -41.875 1.00 96.94 377 PHE A O 1
ATOM 2949 N N . THR A 1 378 ? 12.007 -11.970 -41.936 1.00 96.06 378 THR A N 1
ATOM 2950 C CA . THR A 1 378 ? 12.007 -12.324 -43.365 1.00 96.06 378 THR A CA 1
ATOM 2951 C C . THR A 1 378 ? 10.830 -11.709 -44.115 1.00 96.06 378 THR A C 1
ATOM 2953 O O . THR A 1 378 ? 9.662 -11.988 -43.830 1.00 96.06 378 THR A O 1
ATOM 2956 N N . TYR A 1 379 ? 11.148 -10.935 -45.144 1.00 94.25 379 TYR A N 1
ATOM 2957 C CA . TYR A 1 379 ? 10.212 -10.466 -46.147 1.00 94.25 379 TYR A CA 1
ATOM 2958 C C . TYR A 1 379 ? 9.823 -11.603 -47.100 1.00 94.25 379 TYR A C 1
ATOM 2960 O O . TYR A 1 379 ? 10.655 -12.339 -47.638 1.00 94.25 379 TYR A O 1
ATOM 2968 N N . ARG A 1 380 ? 8.518 -11.758 -47.308 1.00 90.00 380 ARG A N 1
ATOM 2969 C CA . ARG A 1 380 ? 7.907 -12.771 -48.164 1.00 90.00 380 ARG A CA 1
ATOM 2970 C C . ARG A 1 380 ? 7.059 -12.105 -49.234 1.00 90.00 380 ARG A C 1
ATOM 2972 O O . ARG A 1 380 ? 6.409 -11.083 -49.009 1.00 90.00 380 ARG A O 1
ATOM 2979 N N . VAL A 1 381 ? 7.038 -12.713 -50.412 1.00 82.19 381 VAL A N 1
ATOM 2980 C CA . VAL A 1 381 ? 6.099 -12.341 -51.469 1.00 82.19 381 VAL A CA 1
ATOM 2981 C C . VAL A 1 381 ? 4.742 -12.945 -51.117 1.00 82.19 381 VAL A C 1
ATOM 2983 O O . VAL A 1 381 ? 4.640 -14.151 -50.893 1.00 82.19 381 VAL A O 1
ATOM 2986 N N . ASN A 1 382 ? 3.695 -12.121 -51.069 1.00 65.31 382 ASN A N 1
ATOM 2987 C CA . ASN A 1 382 ? 2.332 -12.631 -50.972 1.00 65.31 382 ASN A CA 1
ATOM 2988 C C . ASN A 1 382 ? 1.985 -13.296 -52.310 1.00 65.31 382 ASN A C 1
ATOM 2990 O O . ASN A 1 382 ? 1.799 -12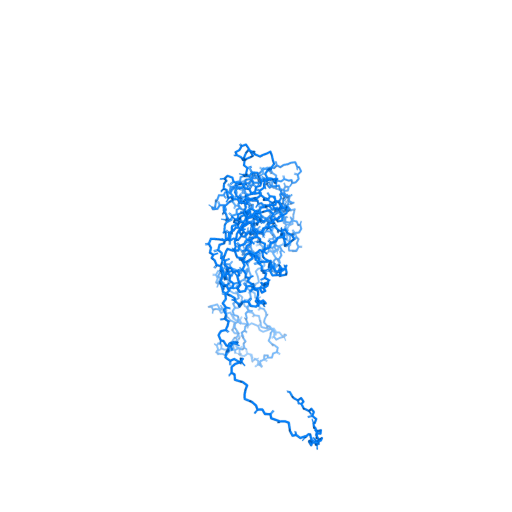.615 -53.317 1.00 65.31 382 ASN A O 1
ATOM 2994 N N . THR A 1 383 ? 1.898 -14.625 -52.342 1.00 57.19 383 THR A N 1
ATOM 2995 C CA . THR A 1 383 ? 1.564 -15.388 -53.559 1.00 57.19 383 THR A CA 1
ATOM 2996 C C . THR A 1 383 ? 0.166 -15.067 -54.103 1.00 57.19 383 THR A C 1
ATOM 2998 O O . THR A 1 383 ? -0.092 -15.300 -55.281 1.00 57.19 383 THR A O 1
ATOM 3001 N N . HIS A 1 384 ? -0.710 -14.455 -53.295 1.00 55.03 384 HIS A N 1
ATOM 3002 C CA . HIS A 1 384 ? -2.005 -13.926 -53.738 1.00 55.03 384 HIS A CA 1
ATOM 3003 C C . HIS A 1 384 ? -1.902 -12.703 -54.669 1.00 55.03 384 HIS A C 1
ATOM 3005 O O . HIS A 1 384 ? -2.742 -12.558 -55.554 1.00 55.03 384 HIS A O 1
ATOM 3011 N N . ASP A 1 385 ? -0.867 -11.866 -54.539 1.00 52.09 385 ASP A N 1
ATOM 3012 C CA . ASP A 1 385 ? -0.669 -10.708 -55.429 1.00 52.09 385 ASP A CA 1
ATOM 3013 C C . ASP A 1 385 ? -0.100 -11.112 -56.798 1.00 52.09 385 ASP A C 1
ATOM 3015 O O . ASP A 1 385 ? -0.282 -10.397 -57.782 1.00 52.09 385 ASP A O 1
ATOM 3019 N N . TYR A 1 386 ? 0.552 -12.277 -56.882 1.00 48.16 386 TYR A N 1
ATOM 3020 C CA . TYR A 1 386 ? 1.107 -12.797 -58.134 1.00 48.16 386 TYR A CA 1
ATOM 3021 C C . TYR A 1 386 ? 0.006 -13.328 -59.069 1.00 48.16 386 TYR A C 1
ATOM 3023 O O . TYR A 1 386 ? 0.068 -13.123 -60.278 1.00 48.16 386 TYR A O 1
ATOM 3031 N N . TYR A 1 387 ? -1.050 -13.950 -58.524 1.00 48.12 387 TYR A N 1
ATOM 3032 C CA . TYR A 1 387 ? -2.165 -14.477 -59.326 1.00 48.12 387 TYR A CA 1
ATOM 3033 C C . TYR A 1 387 ? -3.217 -13.425 -59.713 1.00 48.12 387 TYR A C 1
ATOM 3035 O O . TYR A 1 387 ? -3.838 -13.573 -60.764 1.00 48.12 387 TYR A O 1
ATOM 3043 N N . SER A 1 388 ? -3.382 -12.334 -58.952 1.00 46.25 388 SER A N 1
ATOM 3044 C CA . SER A 1 388 ? -4.262 -11.221 -59.364 1.00 46.25 388 SER A CA 1
ATOM 3045 C C . SER A 1 388 ? -3.736 -10.446 -60.581 1.00 46.25 388 SER A C 1
ATOM 3047 O O . SER A 1 388 ? -4.521 -9.819 -61.284 1.00 46.25 388 SER A O 1
ATOM 3049 N N . GLN A 1 389 ? -2.431 -10.506 -60.875 1.00 47.59 389 GLN A N 1
ATOM 3050 C CA . GLN A 1 389 ? -1.854 -9.911 -62.091 1.00 47.59 389 GLN A CA 1
ATOM 3051 C C . GLN A 1 389 ? -1.951 -10.819 -63.331 1.00 47.59 389 GLN A C 1
ATOM 3053 O O . GLN A 1 389 ? -1.759 -10.338 -64.445 1.00 47.59 389 GLN A O 1
ATOM 3058 N N . LEU A 1 390 ? -2.277 -12.107 -63.165 1.00 46.69 390 LEU A N 1
ATOM 3059 C CA . LEU A 1 390 ? -2.309 -13.109 -64.243 1.00 46.69 390 LEU A CA 1
ATOM 3060 C C . LEU A 1 390 ? -3.719 -13.428 -64.776 1.00 46.69 390 LEU A C 1
ATOM 3062 O O . LEU A 1 390 ? -3.848 -14.208 -65.716 1.00 46.69 390 LEU A O 1
ATOM 3066 N N . LEU A 1 391 ? -4.772 -12.804 -64.237 1.00 45.28 391 LEU A N 1
ATOM 3067 C CA . LEU A 1 391 ? -6.156 -12.960 -64.703 1.00 45.28 391 LEU A CA 1
ATOM 3068 C C . LEU A 1 391 ? -6.789 -11.602 -65.038 1.00 45.28 391 LEU A C 1
ATOM 3070 O O . LEU A 1 391 ? -7.680 -11.117 -64.348 1.00 45.28 391 LEU A O 1
ATOM 3074 N N . LEU A 1 392 ? -6.351 -11.008 -66.147 1.00 39.38 392 LEU A N 1
ATOM 3075 C CA . LEU A 1 392 ? -7.128 -10.009 -66.884 1.00 39.38 392 LEU A CA 1
ATOM 3076 C C . LEU A 1 392 ? -7.488 -10.598 -68.256 1.00 39.38 392 LEU A C 1
ATOM 3078 O O . LEU A 1 392 ? -6.635 -10.605 -69.145 1.00 39.38 392 LEU A O 1
ATOM 3082 N N . PRO A 1 393 ? -8.722 -11.085 -68.485 1.00 43.88 393 PRO A N 1
ATOM 3083 C CA . PRO A 1 393 ? -9.231 -11.229 -69.832 1.00 43.88 393 PRO A CA 1
ATOM 3084 C C . PRO A 1 393 ? -9.946 -9.939 -70.253 1.00 43.88 393 PRO A C 1
ATOM 3086 O O . PRO A 1 393 ? -10.818 -9.414 -69.564 1.00 43.88 393 PRO A O 1
ATOM 3089 N N . LEU A 1 394 ? -9.520 -9.451 -71.416 1.00 49.69 394 LEU A N 1
ATOM 3090 C CA . LEU A 1 394 ? -10.207 -8.560 -72.351 1.00 49.69 394 LEU A CA 1
ATOM 3091 C C . LEU A 1 394 ? -11.724 -8.410 -72.125 1.00 49.69 394 LEU A C 1
ATOM 3093 O O . LEU A 1 394 ? -12.482 -9.338 -72.401 1.00 49.69 394 LEU A O 1
ATOM 3097 N N . LEU A 1 395 ? -12.174 -7.202 -71.782 1.00 35.50 395 LEU A N 1
ATOM 3098 C CA . LEU A 1 395 ? -13.541 -6.755 -72.058 1.00 35.50 395 LEU A CA 1
ATOM 3099 C C . LEU A 1 395 ? -13.502 -5.355 -72.685 1.00 35.50 395 LEU A C 1
ATOM 3101 O O . LEU A 1 395 ? -13.035 -4.387 -72.088 1.00 35.50 395 LEU A O 1
ATOM 3105 N N . LEU A 1 396 ? -13.955 -5.299 -73.939 1.00 36.88 396 LEU A N 1
ATOM 3106 C CA . LEU A 1 396 ? -14.228 -4.095 -74.727 1.00 36.88 396 LEU A CA 1
ATOM 3107 C C . LEU A 1 396 ? -15.332 -3.239 -74.074 1.00 36.88 396 LEU A C 1
ATOM 3109 O O . LEU A 1 396 ? -16.181 -3.785 -73.366 1.00 36.88 396 LEU A O 1
ATOM 3113 N N . PRO A 1 397 ? -15.391 -1.923 -74.353 1.00 44.75 397 PRO A N 1
ATOM 3114 C CA . PRO A 1 397 ? -16.425 -1.055 -73.814 1.00 44.75 397 PRO A CA 1
ATOM 3115 C C . PRO A 1 397 ? -17.689 -1.102 -74.685 1.00 44.75 397 PRO A C 1
ATOM 3117 O O . PRO A 1 397 ? -17.618 -1.008 -75.910 1.00 44.75 397 PRO A O 1
ATOM 3120 N N . LEU A 1 398 ? -18.857 -1.168 -74.049 1.00 34.62 398 LEU A N 1
ATOM 3121 C CA . LEU A 1 398 ? -20.133 -0.744 -74.633 1.00 34.62 398 LEU A CA 1
ATOM 3122 C C . LEU A 1 398 ? -20.838 0.212 -73.656 1.00 34.62 398 LEU A C 1
ATOM 3124 O O . LEU A 1 398 ? -20.570 0.166 -72.453 1.00 34.62 398 LEU A O 1
ATOM 3128 N N . PRO A 1 399 ? -21.650 1.147 -74.175 1.00 41.31 399 PRO A N 1
ATOM 3129 C CA . PRO A 1 399 ? -21.863 2.441 -73.551 1.00 41.31 399 PRO A CA 1
ATOM 3130 C C . PRO A 1 399 ? -22.930 2.422 -72.459 1.00 41.31 399 PRO A C 1
ATOM 3132 O O . PRO A 1 399 ? -23.837 1.593 -72.429 1.00 41.31 399 PRO A O 1
ATOM 3135 N N . LEU A 1 400 ? -22.798 3.422 -71.592 1.00 38.47 400 LEU A N 1
ATOM 3136 C CA . LEU A 1 400 ? -23.722 3.814 -70.538 1.00 38.47 400 LEU A CA 1
ATOM 3137 C C . LEU A 1 400 ? -25.168 3.907 -71.053 1.00 38.47 400 LEU A C 1
ATOM 3139 O O . LEU A 1 400 ? -25.466 4.724 -71.924 1.00 38.47 400 LEU A O 1
ATOM 3143 N N . LEU A 1 401 ? -26.068 3.143 -70.430 1.00 32.28 401 LEU A N 1
ATOM 3144 C CA . LEU A 1 401 ? -27.463 3.539 -70.276 1.00 32.28 401 LEU A CA 1
ATOM 3145 C C . LEU A 1 401 ? -27.703 3.922 -68.816 1.00 32.28 401 LEU A C 1
ATOM 3147 O O . LEU A 1 401 ? -27.488 3.146 -67.889 1.00 32.28 401 LEU A O 1
ATOM 3151 N N . SER A 1 402 ? -28.150 5.156 -68.650 1.00 36.53 402 SER A N 1
ATOM 3152 C CA . SER A 1 402 ? -28.696 5.741 -67.439 1.00 36.53 402 SER A CA 1
ATOM 3153 C C . SER A 1 402 ? -30.011 5.067 -67.039 1.00 36.53 402 SER A C 1
ATOM 3155 O O . SER A 1 402 ? -30.898 4.898 -67.870 1.00 36.53 402 SER A O 1
ATOM 3157 N N . CYS A 1 403 ? -30.166 4.777 -65.745 1.00 28.00 403 CYS A N 1
ATOM 3158 C CA . CYS A 1 403 ? -31.452 4.744 -65.044 1.00 28.00 403 CYS A CA 1
ATOM 3159 C C . CYS A 1 403 ? -31.217 5.086 -63.565 1.00 28.00 403 CYS A C 1
ATOM 3161 O O . CYS A 1 403 ? -30.560 4.359 -62.826 1.00 28.00 403 CYS A O 1
ATOM 3163 N N . THR A 1 404 ? -31.744 6.237 -63.165 1.00 34.31 404 THR A N 1
ATOM 3164 C CA . THR A 1 404 ? -31.970 6.689 -61.788 1.00 34.31 404 THR A CA 1
ATOM 3165 C C . THR A 1 404 ? -32.963 5.788 -61.059 1.00 34.31 404 THR A C 1
ATOM 3167 O O . THR A 1 404 ? -34.007 5.501 -61.633 1.00 34.31 404 THR A O 1
ATOM 3170 N N . PHE A 1 405 ? -32.717 5.482 -59.781 1.00 28.59 405 PHE A N 1
ATOM 3171 C CA . PHE A 1 405 ? -33.769 5.237 -58.785 1.00 28.59 405 PHE A CA 1
ATOM 3172 C C . PHE A 1 405 ? -33.281 5.632 -57.380 1.00 28.59 405 PHE A C 1
ATOM 3174 O O . PHE A 1 405 ? -32.247 5.159 -56.915 1.00 28.59 405 PHE A O 1
ATOM 3181 N N . ASN A 1 406 ? -34.038 6.522 -56.732 1.00 34.38 406 ASN A N 1
ATOM 3182 C CA . ASN A 1 406 ? -33.993 6.805 -55.295 1.00 34.38 406 ASN A CA 1
ATOM 3183 C C . ASN A 1 406 ? -34.634 5.643 -54.522 1.00 34.38 406 ASN A C 1
ATOM 3185 O O . ASN A 1 406 ? -35.644 5.121 -54.990 1.00 34.38 406 ASN A O 1
ATOM 3189 N N . MET A 1 407 ? -34.153 5.346 -53.309 1.00 27.80 407 MET A N 1
ATOM 3190 C CA . MET A 1 407 ? -35.027 5.055 -52.163 1.00 27.80 407 MET A CA 1
ATOM 3191 C C . MET A 1 407 ? -34.284 5.122 -50.821 1.00 27.80 407 MET A C 1
ATOM 3193 O O . MET A 1 407 ? -33.072 4.950 -50.740 1.00 27.80 407 MET A O 1
ATOM 3197 N N . GLU A 1 408 ? -35.075 5.465 -49.812 1.00 34.19 408 GLU A N 1
ATOM 3198 C CA . GLU A 1 408 ? -34.754 6.085 -48.531 1.00 34.19 408 GLU A CA 1
ATOM 3199 C C . GLU A 1 408 ? -34.193 5.148 -47.451 1.00 34.19 408 GLU A C 1
ATOM 3201 O O . GLU A 1 408 ? -34.238 3.922 -47.536 1.00 34.19 408 GLU A O 1
ATOM 3206 N N . ALA A 1 409 ? -33.702 5.802 -46.397 1.00 36.56 409 ALA A N 1
ATOM 3207 C CA . ALA A 1 409 ? -33.333 5.249 -45.105 1.00 36.56 409 ALA A CA 1
ATOM 3208 C C . ALA A 1 409 ? -34.467 4.474 -44.418 1.00 36.56 409 ALA A C 1
ATOM 3210 O O . ALA A 1 409 ? -35.619 4.885 -44.478 1.00 36.56 409 ALA A O 1
ATOM 3211 N N . PHE A 1 410 ? -34.097 3.468 -43.621 1.00 34.97 410 PHE A N 1
ATOM 3212 C CA . PHE A 1 410 ? -34.792 3.142 -42.376 1.00 34.97 410 PHE A CA 1
ATOM 3213 C C . PHE A 1 410 ? -33.782 2.702 -41.311 1.00 34.97 410 PHE A C 1
ATOM 3215 O O . PHE A 1 410 ? -33.002 1.773 -41.515 1.00 34.97 410 PHE A O 1
ATOM 3222 N N . SER A 1 411 ? -33.819 3.401 -40.177 1.00 37.34 411 SER A N 1
ATOM 3223 C CA . SER A 1 411 ? -33.363 2.911 -38.878 1.00 37.34 411 SER A CA 1
ATOM 3224 C C . SER A 1 411 ? -34.305 1.823 -38.371 1.00 37.34 411 SER A C 1
ATOM 3226 O O . SER A 1 411 ? -35.517 1.961 -38.526 1.00 37.34 411 SER A O 1
ATOM 3228 N N . PHE A 1 412 ? -33.744 0.829 -37.686 1.00 44.75 412 PHE A N 1
ATOM 3229 C CA . PHE A 1 412 ? -34.121 0.473 -36.317 1.00 44.75 412 PHE A CA 1
ATOM 3230 C C . PHE A 1 412 ? -32.876 0.010 -35.565 1.00 44.75 412 PHE A C 1
ATOM 3232 O O . PHE A 1 412 ? -32.061 -0.711 -36.186 1.00 44.75 412 PHE A O 1
#

Sequence (412 aa):
MYIQFCIQVKINIPSLPAIGLADRLLCSIKSFNSEGTMSDSGQVSCNLPHPSLIPHTPEDQDFVAVAVRLFVNESVELATREFKFYNCAATVRKSQNTPCMACVASLWGCQWNTRDHTCSDMDESEKGPKIIKHRQGARCPQFENPDPVLIPVGYKTRISFEGINLDIYEGRVFTIGTELMKNTEEEVKVENGPFYTFSGFNFSYDKSPETNVLFYVKDKESGKKMDSTLNVTLYNCSMGREDCSLCKNADPMYRCVWCAKQRACVYEKLCNPAQQGVEDPHNTECPDPQITDIIPRFGPMRGGISITIRGSNLGIHKEDIKSISVVGEPCNHQKEKYSVSTSVVCEIGPVDPKNDNWGQVEVEVKGGKRGTSTIYFTYRVNTHDYYSQLLLPLLLPLPLLSCTFNMEAFSF

InterPro domains:
  IPR002909 IPT domain [PF01833] (289-379)
  IPR002909 IPT domain [SM00429] (288-380)
  IPR013783 Immunoglobulin-like fold [G3DSA:2.60.40.10] (4-89)
  IPR013783 Immunoglobulin-like fold [G3DSA:2.60.40.10] (250-381)
  IPR014756 Immunoglobulin E-set [SSF81296] (286-380)
  IPR016201 PSI domain [SM00423] (87-141)
  IPR016201 PSI domain [SM00423] (236-287)
  IPR031148 Plexin family [PTHR22625] (8-381)
  IPR041019 Plexin, TIG domain 1 [PF17960] (8-86)
  IPR057533 Plexin-B, PSI domain [PF24317] (236-267)

Organism: NCBI:txid230148

Foldseek 3Di:
DPPPPPQKDKAADPDDDDADPPKWKWKDWPPDIFTWDADPVRITITTDDDPVPDDDDDLQDQWDWIKIWMDIPVPRTDDIDTDIDGHLQSQCSNPQQANQLSSQQDPQWWKAFQVVRGIGHDDPVDDDLRIQTRPNNLLFWEKDDWPPQEAEAQDFDKIKIFTHNCPVVPPFWKWKDWVQVVPDIDTWDDDPDRMIMDRGDRGDDAPAQKDKTWMWMAGPPVRGTGHYPSIHMYGYLQHPQQFQLSSLLDDCVQCWFQQPVVSGIGRQVVRDCVVSVHPGRNPDDGAFWAWDDKPPLEDALQWFDKIKTFTAPLHNALVQWDFKDALNFTWAWPSVPDDGRTITMTTGHHDDPVGAQKDWIKIAGHPRGIYIYPRMRGHDHPVVVVVVVVDDDDDDDDDDDDDDDDDDDDDD

Radius of gyration: 38.31 Å; chains: 1; bounding box: 93×38×117 Å

pLDDT: mean 87.28, std 16.05, range [22.61, 98.44]

Secondary structure (DSSP, 8-state):
-------EEEEE-TT-----TTPPEEEEETTEEEEEEE-TTSEEEEEPPPGGGSPPPPTT-SEEEEEEEEEETTTEEEEEEEEEEE-HHHHHHHTTTSHHHHHHH-TT-EEEETTTTEEEE--TT--STTEE-TT-GGGS-EEEEEESSEEETTS---EEEEEES-GGGTT--EEEE-GGGTT--EEPEE-STTEEEE--------SSSEEEEEPEEEETTT-PEEEE--EEEEE-TTTT--SHHHHHTS-GGG-EEEETTTTEEEEGGGS-HHHHT-S-GGGPPPPPPEEEEEESSEEETT---EEEEEEE---SSGGGEEEEEETTEEEEE-GGG-BTTTEEEEEE----TTS-SEE-EEEEETTTEEEE-SSPEEEE--HHHHHHTS----------------------